Protein 9OU1 (pdb70)

Structure (mmCIF, N/CA/C/O backbone):
data_9OU1
#
_entry.id   9OU1
#
_cell.length_a   53.823
_cell.length_b   115.370
_cell.length_c   56.532
_cell.angle_alpha   90.000
_cell.angle_beta   104.247
_cell.angle_gamma   90.000
#
_symmetry.space_group_name_H-M   'P 1 21 1'
#
loop_
_entity.id
_entity.type
_entity.pdbx_description
1 polymer 'Aldose reductase, AKR4C13'
2 non-polymer 'NADP NICOTINAMIDE-ADENINE-DINUCLEOTIDE PHOSPHATE'
3 non-polymer 1,2-ETHANEDIOL
4 water water
#
loop_
_atom_site.group_PDB
_atom_site.id
_atom_site.type_symbol
_atom_site.label_atom_id
_atom_site.label_alt_id
_atom_site.label_comp_id
_atom_site.label_asym_id
_atom_site.label_entity_id
_atom_site.label_seq_id
_atom_site.pdbx_PDB_ins_code
_atom_site.Cartn_x
_atom_site.Cartn_y
_atom_site.Cartn_z
_atom_site.occupancy
_atom_site.B_iso_or_equiv
_atom_site.auth_seq_id
_atom_site.auth_comp_id
_atom_site.auth_asym_id
_atom_site.auth_atom_id
_atom_site.pdbx_PDB_model_num
ATOM 1 N N . GLY A 1 13 ? 40.246 28.509 48.125 1.000 28.884 13 GLY A N 1
ATOM 2 C CA . GLY A 1 13 ? 39.765 28.806 46.757 1.000 23.022 13 GLY A CA 1
ATOM 3 C C . GLY A 1 13 ? 38.575 27.944 46.317 1.000 19.668 13 GLY A C 1
ATOM 4 O O . GLY A 1 13 ? 37.973 28.238 45.279 1.000 18.366 13 GLY A O 1
ATOM 5 N N . HIS A 1 14 ? 38.304 26.849 47.043 1.000 19.683 14 HIS A N 1
ATOM 6 C CA . HIS A 1 14 ? 37.216 25.939 46.696 1.000 19.432 14 HIS A CA 1
ATOM 7 C C . HIS A 1 14 ? 36.690 25.267 47.949 1.000 19.517 14 HIS A C 1
ATOM 8 O O . HIS A 1 14 ? 37.386 25.196 48.975 1.000 22.250 14 HIS A O 1
ATOM 15 N N . PHE A 1 15 ? 35.501 24.676 47.829 1.000 17.277 15 PHE A N 1
ATOM 16 C CA . PHE A 1 15 ? 34.856 23.896 48.867 1.000 16.900 15 PHE A CA 1
ATOM 17 C C . PHE A 1 15 ? 34.702 22.461 48.381 1.000 16.846 15 PHE A C 1
ATOM 18 O O . PHE A 1 15 ? 34.675 22.239 47.184 1.000 19.859 15 PHE A O 1
ATOM 26 N N . VAL A 1 16 ? 34.573 21.501 49.293 1.000 16.063 16 VAL A N 1
ATOM 27 C CA . VAL A 1 16 ? 34.513 20.095 48.900 1.000 17.017 16 VAL A CA 1
ATOM 28 C C . VAL A 1 16 ? 33.111 19.563 49.137 1.000 15.963 16 VAL A C 1
ATOM 29 O O . VAL A 1 16 ? 32.555 19.680 50.214 1.000 18.403 16 VAL A O 1
ATOM 33 N N . LEU A 1 17 ? 32.509 19.018 48.077 1.000 15.242 17 LEU A N 1
ATOM 34 C CA . LEU A 1 17 ? 31.177 18.429 48.174 1.000 15.642 17 LEU A CA 1
ATOM 35 C C . LEU A 1 17 ? 31.263 17.002 48.722 1.000 17.326 17 LEU A C 1
ATOM 36 O O . LEU A 1 17 ? 32.332 16.392 48.706 1.000 20.258 17 LEU A O 1
ATOM 41 N N . LYS A 1 18 ? 30.143 16.440 49.164 1.000 16.906 18 LYS A N 1
ATOM 42 C CA . LYS A 1 18 ? 30.168 15.103 49.770 1.000 18.432 18 LYS A CA 1
ATOM 43 C C . LYS A 1 18 ? 30.667 14.061 48.763 1.000 20.660 18 LYS A C 1
ATOM 44 O O . LYS A 1 18 ? 31.210 13.017 49.154 1.000 22.960 18 LYS A O 1
ATOM 50 N N . SER A 1 19 ? 30.376 14.261 47.482 1.000 16.562 19 SER A N 1
ATOM 51 C CA . SER A 1 19 ? 30.856 13.391 46.397 1.000 17.483 19 SER A CA 1
ATOM 52 C C . SER A 1 19 ? 32.383 13.380 46.262 1.000 20.185 19 SER A C 1
ATOM 53 O O . SER A 1 19 ? 32.914 12.524 45.518 1.000 22.229 19 SER A O 1
ATOM 56 N N . GLY A 1 20 ? 33.078 14.336 46.896 1.000 18.364 20 GLY A N 1
ATOM 57 C CA . GLY A 1 20 ? 34.499 14.572 46.672 1.000 20.517 20 GLY A CA 1
ATOM 58 C C . GLY A 1 20 ? 34.816 15.586 45.572 1.000 17.969 20 GLY A C 1
ATOM 59 O O . GLY A 1 20 ? 35.959 16.019 45.418 1.000 19.049 20 GLY A O 1
ATOM 60 N N . HIS A 1 21 ? 33.826 15.946 44.755 1.000 15.766 21 HIS A N 1
ATOM 61 C CA . HIS A 1 21 ? 33.995 17.008 43.784 1.000 15.194 21 HIS A CA 1
ATOM 62 C C . HIS A 1 21 ? 34.173 18.347 44.490 1.000 14.723 21 HIS A C 1
ATOM 63 O O . HIS A 1 21 ? 33.623 18.534 45.555 1.000 17.537 21 HIS A O 1
ATOM 70 N N . THR A 1 22 ? 34.939 19.229 43.878 1.000 15.326 22 THR A N 1
ATOM 71 C CA . THR A 1 22 ? 35.156 20.549 44.431 1.000 15.942 22 THR A CA 1
ATOM 72 C C . THR A 1 22 ? 34.334 21.558 43.647 1.000 14.365 22 THR A C 1
ATOM 73 O O . THR A 1 22 ? 34.121 21.435 42.423 1.000 14.663 22 THR A O 1
ATOM 77 N N . ILE A 1 23 ? 33.923 22.589 44.389 1.000 12.631 23 ILE A N 1
ATOM 78 C CA . ILE A 1 23 ? 33.229 23.737 43.833 1.000 12.358 23 ILE A CA 1
ATOM 79 C C . ILE A 1 23 ? 34.079 24.987 44.072 1.000 11.773 23 ILE A C 1
ATOM 80 O O . ILE A 1 23 ? 34.401 25.315 45.225 1.000 11.016 23 ILE A O 1
ATOM 85 N N . PRO A 1 24 ? 34.433 25.769 43.020 1.000 10.862 24 PRO A N 1
ATOM 86 C CA . PRO A 1 24 ? 35.164 27.012 43.232 1.000 10.090 24 PRO A CA 1
ATOM 87 C C . PRO A 1 24 ? 34.385 27.980 44.114 1.000 12.129 24 PRO A C 1
ATOM 88 O O . PRO A 1 24 ? 33.170 28.151 43.953 1.000 11.637 24 PRO A O 1
ATOM 92 N N . ALA A 1 25 ? 35.105 28.627 45.051 1.000 10.914 25 ALA A N 1
ATOM 93 C CA . ALA A 1 25 ? 34.506 29.535 46.009 1.000 11.207 25 ALA A CA 1
ATOM 94 C C . ALA A 1 25 ? 33.779 30.722 45.389 1.000 10.306 25 ALA A C 1
ATOM 95 O O . ALA A 1 25 ? 32.795 31.171 45.956 1.000 10.011 25 ALA A O 1
ATOM 97 N N . VAL A 1 26 ? 34.271 31.240 44.275 1.000 9.474 26 VAL A N 1
ATOM 98 C CA . VAL A 1 26 ? 33.662 32.344 43.553 1.000 8.987 26 VAL A CA 1
ATOM 99 C C . VAL A 1 26 ? 33.286 31.876 42.158 1.000 10.423 26 VAL A C 1
ATOM 100 O O . VAL A 1 26 ? 34.077 31.278 41.429 1.000 11.298 26 VAL A O 1
ATOM 104 N N . GLY A 1 27 ? 32.018 32.150 41.785 1.000 9.414 27 GLY A N 1
ATOM 105 C CA . GLY A 1 27 ? 31.584 31.959 40.420 1.000 9.275 27 GLY A CA 1
ATOM 106 C C . GLY A 1 27 ? 30.895 33.218 39.891 1.000 8.914 27 GLY A C 1
ATOM 107 O O . GLY A 1 27 ? 30.587 34.157 40.629 1.000 9.007 27 GLY A O 1
ATOM 108 N N . LEU A 1 28 ? 30.684 33.239 38.564 1.000 8.685 28 LEU A N 1
ATOM 109 C CA . LEU A 1 28 ? 29.982 34.306 37.876 1.000 8.181 28 LEU A CA 1
ATOM 110 C C . LEU A 1 28 ? 28.487 33.992 37.790 1.000 8.381 28 LEU A C 1
ATOM 111 O O . LEU A 1 28 ? 28.102 33.008 37.167 1.000 8.900 28 LEU A O 1
ATOM 116 N N . GLY A 1 29 ? 27.663 34.876 38.329 1.000 7.733 29 GLY A N 1
ATOM 117 C CA . GLY A 1 29 ? 26.225 34.807 38.140 1.000 8.630 29 GLY A CA 1
ATOM 118 C C . GLY A 1 29 ? 25.847 35.421 36.802 1.000 8.150 29 GLY A C 1
ATOM 119 O O . GLY A 1 29 ? 26.540 36.305 36.293 1.000 8.944 29 GLY A O 1
ATOM 120 N N . THR A 1 30 ? 24.714 34.951 36.248 1.000 7.335 30 THR A N 1
ATOM 121 C CA . THR A 1 30 ? 24.324 35.341 34.919 1.000 7.403 30 THR A CA 1
ATOM 122 C C . THR A 1 30 ? 22.872 35.761 34.805 1.000 7.595 30 THR A C 1
ATOM 123 O O . THR A 1 30 ? 22.442 36.071 33.690 1.000 8.193 30 THR A O 1
ATOM 127 N N . TRP A 1 31 ? 22.105 35.853 35.896 1.000 8.372 31 TRP A N 1
ATOM 128 C CA . TRP A 1 31 ? 20.734 36.333 35.752 1.000 8.712 31 TRP A CA 1
ATOM 129 C C . TRP A 1 31 ? 20.765 37.806 35.343 1.000 9.602 31 TRP A C 1
ATOM 130 O O . TRP A 1 31 ? 21.488 38.617 35.915 1.000 8.363 31 TRP A O 1
ATOM 141 N N . ARG A 1 32 ? 20.006 38.176 34.313 1.000 7.867 32 ARG A N 1
ATOM 142 C CA . ARG A 1 32 ? 19.894 39.536 33.793 1.000 8.649 32 ARG A CA 1
ATOM 143 C C . ARG A 1 32 ? 21.170 40.012 33.128 1.000 9.270 32 ARG A C 1
ATOM 144 O O . ARG A 1 32 ? 21.358 41.227 33.000 1.000 10.989 32 ARG A O 1
ATOM 152 N N . ALA A 1 33 ? 22.049 39.108 32.682 1.000 8.645 33 ALA A N 1
ATOM 153 C CA . ALA A 1 33 ? 23.240 39.525 31.955 1.000 9.285 33 ALA A CA 1
ATOM 154 C C . ALA A 1 33 ? 22.925 39.860 30.496 1.000 10.030 33 ALA A C 1
ATOM 155 O O . ALA A 1 33 ? 23.716 40.540 29.838 1.000 11.230 33 ALA A O 1
ATOM 157 N N . GLY A 1 34 ? 21.758 39.459 30.011 1.000 9.960 34 GLY A N 1
ATOM 158 C CA . GLY A 1 34 ? 21.270 39.933 28.729 1.000 10.195 34 GLY A CA 1
ATOM 159 C C . GLY A 1 34 ? 22.240 39.702 27.584 1.000 10.440 34 GLY A C 1
ATOM 160 O O . GLY A 1 34 ? 22.867 38.667 27.500 1.000 10.953 34 GLY A O 1
ATOM 161 N N . SER A 1 35 ? 22.290 40.670 26.663 1.000 11.549 35 SER A N 1
ATOM 162 C CA . SER A 1 35 ? 23.159 40.542 25.514 1.000 12.844 35 SER A CA 1
ATOM 163 C C . SER A 1 35 ? 24.651 40.696 25.820 1.000 12.685 35 SER A C 1
ATOM 164 O O . SER A 1 35 ? 25.451 40.584 24.902 1.000 14.399 35 SER A O 1
ATOM 167 N N . ASP A 1 36 ? 25.025 40.932 27.083 1.000 11.807 36 ASP A N 1
ATOM 168 C CA . ASP A 1 36 ? 26.419 40.983 27.482 1.000 12.053 36 ASP A CA 1
ATOM 169 C C . ASP A 1 36 ? 26.844 39.657 28.106 1.000 12.299 36 ASP A C 1
ATOM 170 O O . ASP A 1 36 ? 27.969 39.568 28.566 1.000 12.658 36 ASP A O 1
ATOM 175 N N . THR A 1 37 ? 25.973 38.614 28.106 1.000 11.058 37 THR A N 1
ATOM 176 C CA . THR A 1 37 ? 26.259 37.347 28.800 1.000 10.277 37 THR A CA 1
ATOM 177 C C . THR A 1 37 ? 27.543 36.681 28.265 1.000 10.429 37 THR A C 1
ATOM 178 O O . THR A 1 37 ? 28.433 36.335 29.033 1.000 10.217 37 THR A O 1
ATOM 182 N N . ALA A 1 38 ? 27.622 36.498 26.939 1.000 10.790 38 ALA A N 1
ATOM 183 C CA . ALA A 1 38 ? 28.749 35.756 26.386 1.000 10.461 38 ALA A CA 1
ATOM 184 C C . ALA A 1 38 ? 30.083 36.437 26.661 1.000 11.015 38 ALA A C 1
ATOM 185 O O . ALA A 1 38 ? 31.030 35.774 27.091 1.000 11.858 38 ALA A O 1
ATOM 187 N N . HIS A 1 39 ? 30.110 37.757 26.501 1.000 12.510 39 HIS A N 1
ATOM 188 C CA . HIS A 1 39 ? 31.317 38.527 26.798 1.000 13.010 39 HIS A CA 1
ATOM 189 C C . HIS A 1 39 ? 31.711 38.410 28.255 1.000 11.760 39 HIS A C 1
ATOM 190 O O . HIS A 1 39 ? 32.903 38.303 28.572 1.000 12.904 39 HIS A O 1
ATOM 197 N N . SER A 1 40 ? 30.715 38.530 29.136 1.000 11.102 40 SER A N 1
ATOM 198 C CA . SER A 1 40 ? 30.971 38.467 30.575 1.000 10.803 40 SER A CA 1
ATOM 199 C C . SER A 1 40 ? 31.583 37.132 30.965 1.000 10.224 40 SER A C 1
ATOM 200 O O . SER A 1 40 ? 32.516 37.067 31.762 1.000 9.905 40 SER A O 1
ATOM 203 N N . VAL A 1 41 ? 30.995 36.033 30.461 1.000 10.220 41 VAL A N 1
ATOM 204 C CA . VAL A 1 41 ? 31.495 34.702 30.735 1.000 10.720 41 VAL A CA 1
ATOM 205 C C . VAL A 1 41 ? 32.937 34.562 30.255 1.000 11.642 41 VAL A C 1
ATOM 206 O O . VAL A 1 41 ? 33.799 34.072 30.981 1.000 12.505 41 VAL A O 1
ATOM 210 N N A ARG A 1 42 ? 33.194 34.971 29.008 0.500 13.008 42 ARG A N 1
ATOM 211 N N B ARG A 1 42 ? 33.189 34.980 29.006 0.500 13.352 42 ARG A N 1
ATOM 212 C CA A ARG A 1 42 ? 34.552 34.820 28.493 0.500 14.700 42 ARG A CA 1
ATOM 213 C CA B ARG A 1 42 ? 34.543 34.851 28.470 0.500 15.460 42 ARG A CA 1
ATOM 214 C C A ARG A 1 42 ? 35.554 35.660 29.302 0.500 14.632 42 ARG A C 1
ATOM 215 C C B ARG A 1 42 ? 35.547 35.659 29.303 0.500 15.040 42 ARG A C 1
ATOM 216 O O A ARG A 1 42 ? 36.643 35.179 29.663 0.500 15.568 42 ARG A O 1
ATOM 217 O O B ARG A 1 42 ? 36.628 35.162 29.665 0.500 16.097 42 ARG A O 1
ATOM 232 N N . THR A 1 43 ? 35.209 36.916 29.599 1.000 15.287 43 THR A N 1
ATOM 233 C CA . THR A 1 43 ? 36.083 37.782 30.401 1.000 16.543 43 THR A CA 1
ATOM 234 C C . THR A 1 43 ? 36.396 37.139 31.747 1.000 15.767 43 THR A C 1
ATOM 235 O O . THR A 1 43 ? 37.551 37.072 32.191 1.000 14.731 43 THR A O 1
ATOM 239 N N . ALA A 1 44 ? 35.345 36.653 32.416 1.000 12.032 44 ALA A N 1
ATOM 240 C CA . ALA A 1 44 ? 35.487 36.107 33.741 1.000 13.459 44 ALA A CA 1
ATOM 241 C C . ALA A 1 44 ? 36.508 34.972 33.711 1.000 12.271 44 ALA A C 1
ATOM 242 O O . ALA A 1 44 ? 37.439 34.919 34.503 1.000 12.387 44 ALA A O 1
ATOM 244 N N . ILE A 1 45 ? 36.303 34.006 32.803 1.000 12.903 45 ILE A N 1
ATOM 245 C CA . ILE A 1 45 ? 37.134 32.813 32.802 1.000 12.664 45 ILE A CA 1
ATOM 246 C C . ILE A 1 45 ? 38.529 33.138 32.218 1.000 15.381 45 ILE A C 1
ATOM 247 O O . ILE A 1 45 ? 39.541 32.799 32.836 1.000 16.466 45 ILE A O 1
ATOM 252 N N . ALA A 1 46 ? 38.571 33.766 31.038 1.000 15.609 46 ALA A N 1
ATOM 253 C CA . ALA A 1 46 ? 39.837 33.916 30.315 1.000 17.229 46 ALA A CA 1
ATOM 254 C C . ALA A 1 46 ? 40.723 35.003 30.921 1.000 19.818 46 ALA A C 1
ATOM 255 O O . ALA A 1 46 ? 41.934 34.818 31.002 1.000 24.078 46 ALA A O 1
ATOM 257 N N A GLU A 1 47 ? 40.147 36.114 31.388 0.500 17.957 47 GLU A N 1
ATOM 258 N N B GLU A 1 47 ? 40.130 36.094 31.430 0.500 18.162 47 GLU A N 1
ATOM 259 C CA A GLU A 1 47 ? 40.957 37.190 31.939 0.500 18.367 47 GLU A CA 1
ATOM 260 C CA B GLU A 1 47 ? 40.905 37.236 31.896 0.500 18.698 47 GLU A CA 1
ATOM 261 C C A GLU A 1 47 ? 41.033 37.119 33.470 0.500 18.193 47 GLU A C 1
ATOM 262 C C B GLU A 1 47 ? 40.930 37.407 33.422 0.500 18.500 47 GLU A C 1
ATOM 263 O O A GLU A 1 47 ? 42.119 37.172 34.062 0.500 16.365 47 GLU A O 1
ATOM 264 O O B GLU A 1 47 ? 41.887 37.976 33.954 0.500 18.491 47 GLU A O 1
ATOM 275 N N . ALA A 1 48 ? 39.883 36.963 34.141 1.000 15.930 48 ALA A N 1
ATOM 276 C CA . ALA A 1 48 ? 39.835 37.158 35.579 1.000 15.080 48 ALA A CA 1
ATOM 277 C C . ALA A 1 48 ? 40.078 35.884 36.378 1.000 14.749 48 ALA A C 1
ATOM 278 O O . ALA A 1 48 ? 40.083 35.933 37.594 1.000 16.795 48 ALA A O 1
ATOM 280 N N . GLY A 1 49 ? 40.227 34.726 35.709 1.000 13.696 49 GLY A N 1
ATOM 281 C CA . GLY A 1 49 ? 40.549 33.523 36.432 1.000 13.114 49 GLY A CA 1
ATOM 282 C C . GLY A 1 49 ? 39.355 32.807 37.075 1.000 12.869 49 GLY A C 1
ATOM 283 O O . GLY A 1 49 ? 39.537 31.886 37.864 1.000 13.626 49 GLY A O 1
ATOM 284 N N . TYR A 1 50 ? 38.126 33.187 36.702 1.000 12.456 50 TYR A N 1
ATOM 285 C CA . TYR A 1 50 ? 36.968 32.452 37.228 1.000 11.161 50 TYR A CA 1
ATOM 286 C C . TYR A 1 50 ? 36.931 31.029 36.667 1.000 10.887 50 TYR A C 1
ATOM 287 O O . TYR A 1 50 ? 37.287 30.829 35.497 1.000 11.652 50 TYR A O 1
ATOM 296 N N . ARG A 1 51 ? 36.509 30.071 37.493 1.000 9.623 51 ARG A N 1
ATOM 297 C CA . ARG A 1 51 ? 36.411 28.675 37.094 1.000 10.217 51 ARG A CA 1
ATOM 298 C C . ARG A 1 51 ? 35.038 28.116 37.420 1.000 9.978 51 ARG A C 1
ATOM 299 O O . ARG A 1 51 ? 34.849 26.902 37.469 1.000 10.321 51 ARG A O 1
ATOM 307 N N . HIS A 1 52 ? 34.056 29.028 37.610 1.000 9.447 52 HIS A N 1
ATOM 308 C CA . HIS A 1 52 ? 32.718 28.653 38.063 1.000 9.429 52 HIS A CA 1
ATOM 309 C C . HIS A 1 52 ? 31.734 29.629 37.420 1.000 8.380 52 HIS A C 1
ATOM 310 O O . HIS A 1 52 ? 31.950 30.844 37.499 1.000 9.365 52 HIS A O 1
ATOM 317 N N . VAL A 1 53 ? 30.720 29.098 36.734 1.000 8.156 53 VAL A N 1
ATOM 318 C CA . VAL A 1 53 ? 29.639 29.895 36.146 1.000 8.021 53 VAL A CA 1
ATOM 319 C C . VAL A 1 53 ? 28.332 29.328 36.640 1.000 8.243 53 VAL A C 1
ATOM 320 O O . VAL A 1 53 ? 28.085 28.127 36.548 1.000 8.723 53 VAL A O 1
ATOM 324 N N . ASP A 1 54 ? 27.427 30.230 37.052 1.000 8.254 54 ASP A N 1
ATOM 325 C CA . ASP A 1 54 ? 26.096 29.877 37.543 1.000 7.372 54 ASP A CA 1
ATOM 326 C C . ASP A 1 54 ? 25.056 30.415 36.584 1.000 7.677 54 ASP A C 1
ATOM 327 O O . ASP A 1 54 ? 25.023 31.606 36.288 1.000 7.867 54 ASP A O 1
ATOM 332 N N . THR A 1 55 ? 24.217 29.519 36.050 1.000 7.810 55 THR A N 1
ATOM 333 C CA . THR A 1 55 ? 23.160 29.946 35.132 1.000 7.805 55 THR A CA 1
ATOM 334 C C . THR A 1 55 ? 21.907 29.075 35.359 1.000 7.513 55 THR A C 1
ATOM 335 O O . THR A 1 55 ? 21.798 28.339 36.343 1.000 7.995 55 THR A O 1
ATOM 339 N N . ALA A 1 56 ? 20.942 29.192 34.439 1.000 7.620 56 ALA A N 1
ATOM 340 C CA . ALA A 1 56 ? 19.657 28.508 34.580 1.000 8.057 56 ALA A CA 1
ATOM 341 C C . ALA A 1 56 ? 18.874 28.663 33.288 1.000 8.972 56 ALA A C 1
ATOM 342 O O . ALA A 1 56 ? 18.896 29.707 32.690 1.000 8.794 56 ALA A O 1
ATOM 344 N N . ALA A 1 57 ? 18.057 27.651 32.943 1.000 9.023 57 ALA A N 1
ATOM 345 C CA . ALA A 1 57 ? 17.240 27.767 31.748 1.000 9.389 57 ALA A CA 1
ATOM 346 C C . ALA A 1 57 ? 16.337 29.003 31.821 1.000 9.450 57 ALA A C 1
ATOM 347 O O . ALA A 1 57 ? 16.193 29.709 30.831 1.000 10.033 57 ALA A O 1
ATOM 349 N N A GLN A 1 58 ? 15.737 29.230 32.998 0.500 9.388 58 GLN A N 1
ATOM 350 N N B GLN A 1 58 ? 15.748 29.266 32.979 0.500 9.717 58 GLN A N 1
ATOM 351 C CA A GLN A 1 58 ? 14.745 30.278 33.235 0.500 9.511 58 GLN A CA 1
ATOM 352 C CA B GLN A 1 58 ? 14.739 30.306 33.085 0.500 10.117 58 GLN A CA 1
ATOM 353 C C A GLN A 1 58 ? 15.363 31.652 33.022 0.500 9.264 58 GLN A C 1
ATOM 354 C C B GLN A 1 58 ? 15.366 31.690 33.083 0.500 9.628 58 GLN A C 1
ATOM 355 O O A GLN A 1 58 ? 14.625 32.567 32.690 0.500 9.548 58 GLN A O 1
ATOM 356 O O B GLN A 1 58 ? 14.645 32.670 33.009 0.500 9.895 58 GLN A O 1
ATOM 367 N N . TYR A 1 59 ? 16.697 31.808 33.158 1.000 9.727 59 TYR A N 1
ATOM 368 C CA . TYR A 1 59 ? 17.342 33.108 32.914 1.000 9.135 59 TYR A CA 1
ATOM 369 C C . TYR A 1 59 ? 17.267 33.513 31.453 1.000 8.988 59 TYR A C 1
ATOM 370 O O . TYR A 1 59 ? 17.438 34.695 31.136 1.000 8.969 59 TYR A O 1
ATOM 379 N N . GLY A 1 60 ? 17.091 32.571 30.516 1.000 10.079 60 GLY A N 1
ATOM 380 C CA . GLY A 1 60 ? 16.989 32.920 29.119 1.000 9.295 60 GLY A CA 1
ATOM 381 C C . GLY A 1 60 ? 18.347 33.162 28.447 1.000 9.598 60 GLY A C 1
ATOM 382 O O . GLY A 1 60 ? 18.378 33.598 27.284 1.000 12.337 60 GLY A O 1
ATOM 383 N N . VAL A 1 61 ? 19.482 32.929 29.128 1.000 9.349 61 VAL A N 1
ATOM 384 C CA . VAL A 1 61 ? 20.811 33.323 28.667 1.000 9.498 61 VAL A CA 1
ATOM 385 C C . VAL A 1 61 ? 21.696 32.109 28.371 1.000 8.699 61 VAL A C 1
ATOM 386 O O . VAL A 1 61 ? 22.884 32.281 28.079 1.000 9.676 61 VAL A O 1
ATOM 390 N N . GLU A 1 62 ? 21.155 30.887 28.458 1.000 8.529 62 GLU A N 1
ATOM 391 C CA . GLU A 1 62 ? 22.020 29.722 28.345 1.000 9.527 62 GLU A CA 1
ATOM 392 C C . GLU A 1 62 ? 22.709 29.627 26.988 1.000 8.978 62 GLU A C 1
ATOM 393 O O . GLU A 1 62 ? 23.880 29.220 26.938 1.000 9.293 62 GLU A O 1
ATOM 399 N N . LYS A 1 63 ? 22.060 30.014 25.889 1.000 10.062 63 LYS A N 1
ATOM 400 C CA . LYS A 1 63 ? 22.742 29.912 24.596 1.000 10.856 63 LYS A CA 1
ATOM 401 C C . LYS A 1 63 ? 23.958 30.839 24.603 1.000 11.125 63 LYS A C 1
ATOM 402 O O . LYS A 1 63 ? 25.026 30.515 24.090 1.000 12.432 63 LYS A O 1
ATOM 408 N N . GLU A 1 64 ? 23.800 32.028 25.189 1.000 10.593 64 GLU A N 1
ATOM 409 C CA . GLU A 1 64 ? 24.916 32.971 25.285 1.000 11.728 64 GLU A CA 1
ATOM 410 C C . GLU A 1 64 ? 26.020 32.480 26.206 1.000 10.089 64 GLU A C 1
ATOM 411 O O . GLU A 1 64 ? 27.189 32.651 25.948 1.000 11.128 64 GLU A O 1
ATOM 417 N N . VAL A 1 65 ? 25.666 31.905 27.342 1.000 9.782 65 VAL A N 1
ATOM 418 C CA . VAL A 1 65 ? 26.634 31.259 28.213 1.000 9.536 65 VAL A CA 1
ATOM 419 C C . VAL A 1 65 ? 27.424 30.223 27.427 1.000 9.616 65 VAL A C 1
ATOM 420 O O . VAL A 1 65 ? 28.638 30.139 27.581 1.000 10.660 65 VAL A O 1
ATOM 424 N N . GLY A 1 66 ? 26.736 29.426 26.630 1.000 9.667 66 GLY A N 1
ATOM 425 C CA . GLY A 1 66 ? 27.383 28.423 25.774 1.000 9.734 66 GLY A CA 1
ATOM 426 C C . GLY A 1 66 ? 28.447 29.041 24.850 1.000 10.608 66 GLY A C 1
ATOM 427 O O . GLY A 1 66 ? 29.549 28.483 24.728 1.000 12.344 66 GLY A O 1
ATOM 428 N N . ARG A 1 67 ? 28.108 30.171 24.226 1.000 11.539 67 ARG A N 1
ATOM 429 C CA . ARG A 1 67 ? 29.056 30.855 23.350 1.000 13.458 67 ARG A CA 1
ATOM 430 C C . ARG A 1 67 ? 30.265 31.334 24.132 1.000 14.133 67 ARG A C 1
ATOM 431 O O . ARG A 1 67 ? 31.406 31.222 23.697 1.000 14.305 67 ARG A O 1
ATOM 439 N N . GLY A 1 68 ? 30.024 31.848 25.334 1.000 12.736 68 GLY A N 1
ATOM 440 C CA . GLY A 1 68 ? 31.111 32.377 26.139 1.000 12.389 68 GLY A CA 1
ATOM 441 C C . GLY A 1 68 ? 32.049 31.288 26.620 1.000 12.682 68 GLY A C 1
ATOM 442 O O . GLY A 1 68 ? 33.267 31.459 26.634 1.000 14.200 68 GLY A O 1
ATOM 443 N N . LEU A 1 69 ? 31.472 30.155 27.094 1.000 10.741 69 LEU A N 1
ATOM 444 C CA . LEU A 1 69 ? 32.243 29.015 27.527 1.000 11.946 69 LEU A CA 1
ATOM 445 C C . LEU A 1 69 ? 33.080 28.465 26.368 1.000 12.903 69 LEU A C 1
ATOM 446 O O . LEU A 1 69 ? 34.212 28.054 26.584 1.000 13.619 69 LEU A O 1
ATOM 451 N N . LYS A 1 70 ? 32.480 28.385 25.188 1.000 14.194 70 LYS A N 1
ATOM 452 C CA . LYS A 1 70 ? 33.190 27.844 24.032 1.000 15.059 70 LYS A CA 1
ATOM 453 C C . LYS A 1 70 ? 34.398 28.733 23.722 1.000 16.329 70 LYS A C 1
ATOM 454 O O . LYS A 1 70 ? 35.504 28.233 23.593 1.000 17.207 70 LYS A O 1
ATOM 460 N N . ALA A 1 71 ? 34.198 30.062 23.705 1.000 16.868 71 ALA A N 1
ATOM 461 C CA . ALA A 1 71 ? 35.317 30.974 23.496 1.000 18.068 71 ALA A CA 1
ATOM 462 C C . ALA A 1 71 ? 36.384 30.819 24.574 1.000 19.115 71 ALA A C 1
ATOM 463 O O . ALA A 1 71 ? 37.600 30.798 24.302 1.000 20.904 71 ALA A O 1
ATOM 465 N N . ALA A 1 72 ? 35.951 30.679 25.832 1.000 16.772 72 ALA A N 1
ATOM 466 C CA . ALA A 1 72 ? 36.907 30.592 26.931 1.000 17.619 72 ALA A CA 1
ATOM 467 C C . ALA A 1 72 ? 37.753 29.326 26.861 1.000 19.592 72 ALA A C 1
ATOM 468 O O . ALA A 1 72 ? 38.888 29.330 27.351 1.000 20.762 72 ALA A O 1
ATOM 470 N N . MET A 1 73 ? 37.217 28.251 26.255 1.000 16.920 73 MET A N 1
ATOM 471 C CA . MET A 1 73 ? 37.912 26.974 26.224 1.000 18.594 73 MET A CA 1
ATOM 472 C C . MET A 1 73 ? 38.751 26.873 24.948 1.000 21.616 73 MET A C 1
ATOM 473 O O . MET A 1 73 ? 39.520 25.953 24.822 1.000 22.886 73 MET A O 1
ATOM 478 N N . GLU A 1 74 ? 38.677 27.841 24.055 1.000 24.317 74 GLU A N 1
ATOM 479 C CA . GLU A 1 74 ? 39.405 27.747 22.794 1.000 28.184 74 GLU A CA 1
ATOM 480 C C . GLU A 1 74 ? 40.905 27.879 23.022 1.000 29.622 74 GLU A C 1
ATOM 481 O O . GLU A 1 74 ? 41.679 27.364 22.227 1.000 30.158 74 GLU A O 1
ATOM 487 N N . GLY A 1 75 ? 41.296 28.577 24.092 1.000 34.999 75 GLY A N 1
ATOM 488 C CA . GLY A 1 75 ? 42.697 28.688 24.455 1.000 40.990 75 GLY A CA 1
ATOM 489 C C . GLY A 1 75 ? 43.119 27.634 25.474 1.000 43.241 75 GLY A C 1
ATOM 490 O O . GLY A 1 75 ? 43.869 27.945 26.390 1.000 55.478 75 GLY A O 1
ATOM 491 N N . GLY A 1 76 ? 42.626 26.401 25.341 1.000 39.530 76 GLY A N 1
ATOM 492 C CA . GLY A 1 76 ? 43.225 25.277 26.049 1.000 40.012 76 GLY A CA 1
ATOM 493 C C . GLY A 1 76 ? 42.651 24.974 27.442 1.000 36.302 76 GLY A C 1
ATOM 494 O O . GLY A 1 76 ? 42.746 23.805 27.843 1.000 36.401 76 GLY A O 1
ATOM 495 N N . ILE A 1 77 ? 42.098 25.978 28.180 1.000 28.240 77 ILE A N 1
ATOM 496 C CA . ILE A 1 77 ? 41.412 25.707 29.449 1.000 23.241 77 ILE A CA 1
ATOM 497 C C . ILE A 1 77 ? 40.545 24.463 29.273 1.000 19.707 77 ILE A C 1
ATOM 498 O O . ILE A 1 77 ? 39.709 24.396 28.353 1.000 21.710 77 ILE A O 1
ATOM 503 N N . ASN A 1 78 ? 40.754 23.469 30.128 1.000 17.057 78 ASN A N 1
ATOM 504 C CA . ASN A 1 78 ? 40.077 22.188 30.007 1.000 18.521 78 ASN A CA 1
ATOM 505 C C . ASN A 1 78 ? 38.689 22.286 30.622 1.000 15.359 78 ASN A C 1
ATOM 506 O O . ASN A 1 78 ? 38.493 22.941 31.636 1.000 15.472 78 ASN A O 1
ATOM 511 N N . ARG A 1 79 ? 37.772 21.470 30.118 1.000 14.497 79 ARG A N 1
ATOM 512 C CA . ARG A 1 79 ? 36.436 21.389 30.695 1.000 13.035 79 ARG A CA 1
ATOM 513 C C . ARG A 1 79 ? 36.445 20.989 32.162 1.000 12.730 79 ARG A C 1
ATOM 514 O O . ARG A 1 79 ? 35.644 21.484 32.961 1.000 12.978 79 ARG A O 1
ATOM 522 N N . LYS A 1 80 ? 37.312 20.049 32.548 1.000 13.069 80 LYS A N 1
ATOM 523 C CA . LYS A 1 80 ? 37.378 19.580 33.910 1.000 14.318 80 LYS A CA 1
ATOM 524 C C . LYS A 1 80 ? 37.764 20.683 34.895 1.000 13.315 80 LYS A C 1
ATOM 525 O O . LYS A 1 80 ? 37.446 20.504 36.068 1.000 17.193 80 LYS A O 1
ATOM 531 N N . ASP A 1 81 ? 38.386 21.739 34.422 1.000 14.656 81 ASP A N 1
ATOM 532 C CA . ASP A 1 81 ? 38.812 22.831 35.294 1.000 15.379 81 ASP A CA 1
ATOM 533 C C . ASP A 1 81 ? 37.690 23.860 35.479 1.000 14.984 81 ASP A C 1
ATOM 534 O O . ASP A 1 81 ? 37.851 24.762 36.299 1.000 14.362 81 ASP A O 1
ATOM 539 N N . LEU A 1 82 ? 36.564 23.690 34.787 1.000 12.761 82 LEU A N 1
ATOM 540 C CA . LEU A 1 82 ? 35.434 24.600 34.942 1.000 11.607 82 LEU A CA 1
ATOM 541 C C . LEU A 1 82 ? 34.295 23.897 35.667 1.000 11.227 82 LEU A C 1
ATOM 542 O O . LEU A 1 82 ? 34.104 22.692 35.569 1.000 11.229 82 LEU A O 1
ATOM 547 N N . PHE A 1 83 ? 33.508 24.694 36.412 1.000 10.483 83 PHE A N 1
ATOM 548 C CA . PHE A 1 83 ? 32.382 24.239 37.172 1.000 9.643 83 PHE A CA 1
ATOM 549 C C . PHE A 1 83 ? 31.158 24.990 36.679 1.000 9.638 83 PHE A C 1
ATOM 550 O O . PHE A 1 83 ? 31.086 26.220 36.840 1.000 9.692 83 PHE A O 1
ATOM 558 N N . VAL A 1 84 ? 30.257 24.271 35.991 1.000 9.158 84 VAL A N 1
ATOM 559 C CA . VAL A 1 84 ? 29.083 24.887 35.379 1.000 9.048 84 VAL A CA 1
ATOM 560 C C . VAL A 1 84 ? 27.827 24.345 36.027 1.000 8.705 84 VAL A C 1
ATOM 561 O O . VAL A 1 84 ? 27.619 23.128 36.080 1.000 9.456 84 VAL A O 1
ATOM 565 N N . THR A 1 85 ? 26.982 25.260 36.520 1.000 8.599 85 THR A N 1
ATOM 566 C CA . THR A 1 85 ? 25.705 24.965 37.149 1.000 8.290 85 THR A CA 1
ATOM 567 C C . THR A 1 85 ? 24.561 25.457 36.288 1.000 8.904 85 THR A C 1
ATOM 568 O O . THR A 1 85 ? 24.577 26.596 35.826 1.000 8.725 85 THR A O 1
ATOM 572 N N . SER A 1 86 ? 23.536 24.582 36.157 1.000 8.569 86 SER A N 1
ATOM 573 C CA . SER A 1 86 ? 22.236 25.034 35.671 1.000 8.210 86 SER A CA 1
ATOM 574 C C . SER A 1 86 ? 21.145 24.579 36.632 1.000 8.212 86 SER A C 1
ATOM 575 O O . SER A 1 86 ? 21.421 23.964 37.670 1.000 7.813 86 SER A O 1
ATOM 578 N N . LYS A 1 87 ? 19.910 24.935 36.300 1.000 8.024 87 LYS A N 1
ATOM 579 C CA . LYS A 1 87 ? 18.763 24.711 37.173 1.000 8.442 87 LYS A CA 1
ATOM 580 C C . LYS A 1 87 ? 17.559 24.271 36.340 1.000 8.498 87 LYS A C 1
ATOM 581 O O . LYS A 1 87 ? 17.337 24.787 35.240 1.000 8.670 87 LYS A O 1
ATOM 587 N N . LEU A 1 88 ? 16.782 23.370 36.957 1.000 9.139 88 LEU A N 1
ATOM 588 C CA . LEU A 1 88 ? 15.525 22.831 36.439 1.000 8.608 88 LEU A CA 1
ATOM 589 C C . LEU A 1 88 ? 14.391 23.724 36.889 1.000 8.552 88 LEU A C 1
ATOM 590 O O . LEU A 1 88 ? 14.114 23.838 38.074 1.000 8.381 88 LEU A O 1
ATOM 595 N N . TRP A 1 89 ? 13.742 24.335 35.907 1.000 8.858 89 TRP A N 1
ATOM 596 C CA . TRP A 1 89 ? 12.648 25.262 36.184 1.000 8.798 89 TRP A CA 1
ATOM 597 C C . TRP A 1 89 ? 11.353 24.575 36.648 1.000 9.287 89 TRP A C 1
ATOM 598 O O . TRP A 1 89 ? 11.081 23.408 36.332 1.000 10.209 89 TRP A O 1
ATOM 609 N N . CYS A 1 90 ? 10.576 25.350 37.392 1.000 10.271 90 CYS A N 1
ATOM 610 C CA . CYS A 1 90 ? 9.306 24.929 37.957 1.000 11.058 90 CYS A CA 1
ATOM 611 C C . CYS A 1 90 ? 8.361 24.209 36.997 1.000 12.068 90 CYS A C 1
ATOM 612 O O . CYS A 1 90 ? 7.679 23.284 37.438 1.000 12.751 90 CYS A O 1
ATOM 615 N N . THR A 1 91 ? 8.290 24.627 35.744 1.000 11.729 91 THR A N 1
ATOM 616 C CA . THR A 1 91 ? 7.368 23.996 34.809 1.000 12.058 91 THR A CA 1
ATOM 617 C C . THR A 1 91 ? 7.801 22.582 34.464 1.000 12.431 91 THR A C 1
ATOM 618 O O . THR A 1 91 ? 7.016 21.793 33.899 1.000 14.601 91 THR A O 1
ATOM 622 N N . GLU A 1 92 ? 9.083 22.264 34.699 1.000 11.266 92 GLU A N 1
ATOM 623 C CA . GLU A 1 92 ? 9.690 21.012 34.288 1.000 11.959 92 GLU A CA 1
ATOM 624 C C . GLU A 1 92 ? 9.823 20.060 35.491 1.000 12.382 92 GLU A C 1
ATOM 625 O O . GLU A 1 92 ? 10.506 19.031 35.400 1.000 12.406 92 GLU A O 1
ATOM 631 N N . LEU A 1 93 ? 9.236 20.398 36.654 1.000 12.055 93 LEU A N 1
ATOM 632 C CA . LEU A 1 93 ? 9.389 19.594 37.856 1.000 13.142 93 LEU A CA 1
ATOM 633 C C . LEU A 1 93 ? 8.368 18.465 37.878 1.000 13.656 93 LEU A C 1
ATOM 634 O O . LEU A 1 93 ? 7.443 18.449 38.692 1.000 16.488 93 LEU A O 1
ATOM 639 N N . ALA A 1 94 ? 8.525 17.560 36.913 1.000 13.502 94 ALA A N 1
ATOM 640 C CA . ALA A 1 94 ? 7.751 16.326 36.874 1.000 15.791 94 ALA A CA 1
ATOM 641 C C . ALA A 1 94 ? 8.738 15.285 36.377 1.000 15.532 94 ALA A C 1
ATOM 642 O O . ALA A 1 94 ? 9.585 15.599 35.553 1.000 14.299 94 ALA A O 1
ATOM 644 N N . PRO A 1 95 ? 8.679 14.023 36.828 1.000 15.199 95 PRO A N 1
ATOM 645 C CA . PRO A 1 95 ? 9.694 13.070 36.391 1.000 15.590 95 PRO A CA 1
ATOM 646 C C . PRO A 1 95 ? 9.972 13.003 34.897 1.000 15.005 95 PRO A C 1
ATOM 647 O O . PRO A 1 95 ? 11.136 12.978 34.491 1.000 15.196 95 PRO A O 1
ATOM 651 N N . ASP A 1 96 ? 8.928 12.957 34.060 1.000 15.768 96 ASP A N 1
ATOM 652 C CA . ASP A 1 96 ? 9.134 12.834 32.632 1.000 15.598 96 ASP A CA 1
ATOM 653 C C . ASP A 1 96 ? 9.582 14.115 31.920 1.000 14.590 96 ASP A C 1
ATOM 654 O O . ASP A 1 96 ? 9.788 14.092 30.708 1.000 17.302 96 ASP A O 1
ATOM 659 N N A ARG A 1 97 ? 9.725 15.225 32.646 0.500 13.785 97 ARG A N 1
ATOM 660 N N B ARG A 1 97 ? 9.695 15.214 32.673 0.500 14.407 97 ARG A N 1
ATOM 661 C CA A ARG A 1 97 ? 10.155 16.479 32.040 0.500 12.997 97 ARG A CA 1
ATOM 662 C CA B ARG A 1 97 ? 10.086 16.516 32.145 0.500 13.816 97 ARG A CA 1
ATOM 663 C C A ARG A 1 97 ? 11.606 16.801 32.399 0.500 12.019 97 ARG A C 1
ATOM 664 C C B ARG A 1 97 ? 11.575 16.788 32.400 0.500 12.548 97 ARG A C 1
ATOM 665 O O A ARG A 1 97 ? 12.218 17.702 31.808 0.500 12.188 97 ARG A O 1
ATOM 666 O O B ARG A 1 97 ? 12.180 17.643 31.737 0.500 13.100 97 ARG A O 1
ATOM 681 N N . VAL A 1 98 ? 12.191 16.028 33.312 1.000 11.528 98 VAL A N 1
ATOM 682 C CA . VAL A 1 98 ? 13.569 16.301 33.745 1.000 11.118 98 VAL A CA 1
ATOM 683 C C . VAL A 1 98 ? 14.537 16.165 32.569 1.000 11.990 98 VAL A C 1
ATOM 684 O O . VAL A 1 98 ? 15.357 17.070 32.300 1.000 11.782 98 VAL A O 1
ATOM 688 N N . ARG A 1 99 ? 14.474 15.042 31.840 1.000 12.211 99 ARG A N 1
ATOM 689 C CA . ARG A 1 99 ? 15.498 14.802 30.821 1.000 12.319 99 ARG A CA 1
ATOM 690 C C . ARG A 1 99 ? 15.365 15.743 29.631 1.000 12.081 99 ARG A C 1
ATOM 691 O O . ARG A 1 99 ? 16.366 16.270 29.145 1.000 12.398 99 ARG A O 1
ATOM 699 N N . PRO A 1 100 ? 14.170 16.007 29.074 1.000 12.578 100 PRO A N 1
ATOM 700 C CA . PRO A 1 100 ? 14.075 16.982 28.003 1.000 12.529 100 PRO A CA 1
ATOM 701 C C . PRO A 1 100 ? 14.615 18.366 28.390 1.000 12.059 100 PRO A C 1
ATOM 702 O O . PRO A 1 100 ? 15.211 19.031 27.548 1.000 11.827 100 PRO A O 1
ATOM 706 N N . ALA A 1 101 ? 14.391 18.753 29.659 1.000 12.091 101 ALA A N 1
ATOM 707 C CA . ALA A 1 101 ? 14.881 20.036 30.128 1.000 11.603 101 ALA A CA 1
ATOM 708 C C . ALA A 1 101 ? 16.408 20.048 30.164 1.000 10.636 101 ALA A C 1
ATOM 709 O O . ALA A 1 101 ? 17.048 20.993 29.702 1.000 11.053 101 ALA A O 1
ATOM 711 N N . LEU A 1 102 ? 17.020 18.987 30.705 1.000 10.406 102 LEU A N 1
ATOM 712 C CA . LEU A 1 102 ? 18.466 18.875 30.732 1.000 10.986 102 LEU A CA 1
ATOM 713 C C . LEU A 1 102 ? 19.059 18.852 29.336 1.000 11.872 102 LEU A C 1
ATOM 714 O O . LEU A 1 102 ? 20.073 19.526 29.069 1.000 10.513 102 LEU A O 1
ATOM 719 N N . GLU A 1 103 ? 18.419 18.106 28.418 1.000 11.101 103 GLU A N 1
ATOM 720 C CA . GLU A 1 103 ? 18.905 18.044 27.044 1.000 12.284 103 GLU A CA 1
ATOM 721 C C . GLU A 1 103 ? 18.998 19.438 26.414 1.000 10.508 103 GLU A C 1
ATOM 722 O O . GLU A 1 103 ? 19.980 19.767 25.764 1.000 12.047 103 GLU A O 1
ATOM 728 N N . LYS A 1 104 ? 17.949 20.227 26.597 1.000 10.527 104 LYS A N 1
ATOM 729 C CA . LYS A 1 104 ? 17.907 21.563 26.030 1.000 12.020 104 LYS A CA 1
ATOM 730 C C . LYS A 1 104 ? 18.979 22.452 26.679 1.000 10.266 104 LYS A C 1
ATOM 731 O O . LYS A 1 104 ? 19.698 23.193 26.002 1.000 11.161 104 LYS A O 1
ATOM 737 N N . THR A 1 105 ? 19.113 22.371 28.001 1.000 9.611 105 THR A N 1
ATOM 738 C CA . THR A 1 105 ? 20.157 23.099 28.713 1.000 10.835 105 THR A CA 1
ATOM 739 C C . THR A 1 105 ? 21.541 22.736 28.179 1.000 11.441 105 THR A C 1
ATOM 740 O O . THR A 1 105 ? 22.348 23.614 27.896 1.000 11.200 105 THR A O 1
ATOM 744 N N . LEU A 1 106 ? 21.825 21.438 28.023 1.000 10.851 106 LEU A N 1
ATOM 745 C CA . LEU A 1 106 ? 23.124 21.012 27.539 1.000 10.328 106 LEU A CA 1
ATOM 746 C C . LEU A 1 106 ? 23.365 21.482 26.101 1.000 10.469 106 LEU A C 1
ATOM 747 O O . LEU A 1 106 ? 24.476 21.919 25.735 1.000 11.090 106 LEU A O 1
ATOM 752 N N . LYS A 1 107 ? 22.325 21.423 25.278 1.000 10.753 107 LYS A N 1
ATOM 753 C CA . LYS A 1 107 ? 22.447 21.886 23.905 1.000 12.109 107 LYS A CA 1
ATOM 754 C C . LYS A 1 107 ? 22.742 23.393 23.849 1.000 11.180 107 LYS A C 1
ATOM 755 O O . LYS A 1 107 ? 23.667 23.824 23.123 1.000 12.225 107 LYS A O 1
ATOM 761 N N . ASP A 1 108 ? 22.018 24.179 24.649 1.000 10.705 108 ASP A N 1
ATOM 762 C CA . ASP A 1 108 ? 22.224 25.616 24.700 1.000 11.115 108 ASP A CA 1
ATOM 763 C C . ASP A 1 108 ? 23.626 25.981 25.207 1.000 10.584 108 ASP A C 1
ATOM 764 O O . ASP A 1 108 ? 24.296 26.866 24.659 1.000 11.410 108 ASP A O 1
ATOM 769 N N . LEU A 1 109 ? 24.100 25.297 26.259 1.000 9.692 109 LEU A N 1
ATOM 770 C CA . LEU A 1 109 ? 25.422 25.516 26.805 1.000 10.309 109 LEU A CA 1
ATOM 771 C C . LEU A 1 109 ? 26.560 24.924 25.980 1.000 9.993 109 LEU A C 1
ATOM 772 O O . LEU A 1 109 ? 27.717 25.207 26.261 1.000 10.435 109 LEU A O 1
ATOM 777 N N . GLN A 1 110 ? 26.231 24.131 24.953 1.000 10.510 110 GLN A N 1
ATOM 778 C CA . GLN A 1 110 ? 27.207 23.427 24.127 1.000 10.990 110 GLN A CA 1
ATOM 779 C C . GLN A 1 110 ? 28.097 22.535 24.987 1.000 11.518 110 GLN A C 1
ATOM 780 O O . GLN A 1 110 ? 29.292 22.384 24.716 1.000 13.268 110 GLN A O 1
ATOM 786 N N . LEU A 1 111 ? 27.498 21.911 26.007 1.000 9.952 111 LEU A N 1
ATOM 787 C CA . LEU A 1 111 ? 28.184 21.047 26.936 1.000 10.660 111 LEU A CA 1
ATOM 788 C C . LEU A 1 111 ? 27.646 19.630 26.846 1.000 10.769 111 LEU A C 1
ATOM 789 O O . LEU A 1 111 ? 26.533 19.385 26.367 1.000 11.846 111 LEU A O 1
ATOM 794 N N . ASP A 1 112 ? 28.450 18.683 27.333 1.000 11.241 112 ASP A N 1
ATOM 795 C CA . ASP A 1 112 ? 28.019 17.290 27.416 1.000 12.380 112 ASP A CA 1
ATOM 796 C C . ASP A 1 112 ? 27.627 16.814 28.814 1.000 11.357 112 ASP A C 1
ATOM 797 O O . ASP A 1 112 ? 26.963 15.781 28.975 1.000 12.197 112 ASP A O 1
ATOM 802 N N . TYR A 1 113 ? 28.069 17.552 29.841 1.000 10.178 113 TYR A N 1
ATOM 803 C CA . TYR A 1 113 ? 27.689 17.297 31.217 1.000 9.816 113 TYR A CA 1
ATOM 804 C C . TYR A 1 113 ? 27.631 18.651 31.943 1.000 9.547 113 TYR A C 1
ATOM 805 O O . TYR A 1 113 ? 28.349 19.566 31.563 1.000 10.139 113 TYR A O 1
ATOM 814 N N . LEU A 1 114 ? 26.895 18.642 33.051 1.000 10.734 114 LEU A N 1
ATOM 815 C CA . LEU A 1 114 ? 26.905 19.745 34.022 1.000 9.376 114 LEU A CA 1
ATOM 816 C C . LEU A 1 114 ? 27.697 19.318 35.253 1.000 10.281 114 LEU A C 1
ATOM 817 O O . LEU A 1 114 ? 27.655 18.147 35.676 1.000 10.511 114 LEU A O 1
ATOM 822 N N . ASP A 1 115 ? 28.363 20.275 35.906 1.000 8.694 115 ASP A N 1
ATOM 823 C CA . ASP A 1 115 ? 28.911 19.985 37.228 1.000 9.417 115 ASP A CA 1
ATOM 824 C C . ASP A 1 115 ? 27.817 19.902 38.292 1.000 9.487 115 ASP A C 1
ATOM 825 O O . ASP A 1 115 ? 27.949 19.162 39.269 1.000 10.749 115 ASP A O 1
ATOM 830 N N . LEU A 1 116 ? 26.776 20.735 38.141 1.000 8.772 116 LEU A N 1
ATOM 831 C CA . LEU A 1 116 ? 25.745 20.853 39.143 1.000 9.238 116 LEU A CA 1
ATOM 832 C C . LEU A 1 116 ? 24.419 21.155 38.469 1.000 8.910 116 LEU A C 1
ATOM 833 O O . LEU A 1 116 ? 24.354 22.059 37.649 1.000 9.067 116 LEU A O 1
ATOM 838 N N . TYR A 1 117 ? 23.359 20.436 38.867 1.000 8.404 117 TYR A N 1
ATOM 839 C CA . TYR A 1 117 ? 22.015 20.666 38.350 1.000 8.676 117 TYR A CA 1
ATOM 840 C C . TYR A 1 117 ? 21.105 20.785 39.565 1.000 9.128 117 TYR A C 1
ATOM 841 O O . TYR A 1 117 ? 20.997 19.847 40.375 1.000 9.824 117 TYR A O 1
ATOM 850 N N . LEU A 1 118 ? 20.413 21.932 39.674 1.000 9.848 118 LEU A N 1
ATOM 851 C CA . LEU A 1 118 ? 19.687 22.327 40.876 1.000 8.706 118 LEU A CA 1
ATOM 852 C C . LEU A 1 118 ? 18.193 22.469 40.588 1.000 9.415 118 LEU A C 1
ATOM 853 O O . LEU A 1 118 ? 17.793 23.016 39.556 1.000 10.234 118 LEU A O 1
ATOM 858 N N . ILE A 1 119 ? 17.366 21.966 41.509 1.000 10.015 119 ILE A N 1
ATOM 859 C CA . ILE A 1 119 ? 15.950 22.328 41.508 1.000 9.409 119 ILE A CA 1
ATOM 860 C C . ILE A 1 119 ? 15.850 23.834 41.721 1.000 8.845 119 ILE A C 1
ATOM 861 O O . ILE A 1 119 ? 16.355 24.337 42.732 1.000 8.525 119 ILE A O 1
ATOM 866 N N . HIS A 1 120 ? 15.265 24.587 40.776 1.000 8.692 120 HIS A N 1
ATOM 867 C CA . HIS A 1 120 ? 15.363 26.042 40.890 1.000 9.061 120 HIS A CA 1
ATOM 868 C C . HIS A 1 120 ? 14.524 26.577 42.064 1.000 9.491 120 HIS A C 1
ATOM 869 O O . HIS A 1 120 ? 14.962 27.450 42.810 1.000 9.235 120 HIS A O 1
ATOM 876 N N . TRP A 1 121 ? 13.314 26.018 42.219 1.000 10.681 121 TRP A N 1
ATOM 877 C CA . TRP A 1 121 ? 12.415 26.264 43.334 1.000 10.169 121 TRP A CA 1
ATOM 878 C C . TRP A 1 121 ? 11.629 24.982 43.588 1.000 11.048 121 TRP A C 1
ATOM 879 O O . TRP A 1 121 ? 11.270 24.288 42.636 1.000 11.654 121 TRP A O 1
ATOM 890 N N . PRO A 1 122 ? 11.285 24.647 44.844 1.000 11.311 122 PRO A N 1
ATOM 891 C CA . PRO A 1 122 ? 10.527 23.427 45.132 1.000 11.753 122 PRO A CA 1
ATOM 892 C C . PRO A 1 122 ? 9.025 23.603 44.911 1.000 13.108 122 PRO A C 1
ATOM 893 O O . PRO A 1 122 ? 8.202 23.300 45.806 1.000 13.762 122 PRO A O 1
ATOM 897 N N . PHE A 1 123 ? 8.681 24.078 43.714 1.000 11.842 123 PHE A N 1
ATOM 898 C CA . PHE A 1 123 ? 7.285 24.312 43.385 1.000 13.124 123 PHE A CA 1
ATOM 899 C C . PHE A 1 123 ? 7.098 23.989 41.922 1.000 13.237 123 PHE A C 1
ATOM 900 O O . PHE A 1 123 ? 7.896 24.405 41.095 1.000 14.422 123 PHE A O 1
ATOM 908 N N . ARG A 1 124 ? 6.006 23.264 41.592 1.000 12.345 124 ARG A N 1
ATOM 909 C CA . ARG A 1 124 ? 5.695 22.962 40.204 1.000 12.275 124 ARG A CA 1
ATOM 910 C C . ARG A 1 124 ? 4.638 23.922 39.666 1.000 13.008 124 ARG A C 1
ATOM 911 O O . ARG A 1 124 ? 3.642 24.154 40.354 1.000 13.733 124 ARG A O 1
ATOM 919 N N . LEU A 1 125 ? 4.914 24.517 38.489 1.000 12.168 125 LEU A N 1
ATOM 920 C CA . LEU A 1 125 ? 4.030 25.449 37.829 1.000 11.861 125 LEU A CA 1
ATOM 921 C C . LEU A 1 125 ? 3.473 24.767 36.581 1.000 14.034 125 LEU A C 1
ATOM 922 O O . LEU A 1 125 ? 4.169 24.073 35.827 1.000 14.400 125 LEU A O 1
ATOM 927 N N . LYS A 1 126 ? 2.217 25.080 36.290 1.000 14.646 126 LYS A N 1
ATOM 928 C CA . LYS A 1 126 ? 1.608 24.667 35.049 1.000 16.031 126 LYS A CA 1
ATOM 929 C C . LYS A 1 126 ? 2.246 25.422 33.907 1.000 17.354 126 LYS A C 1
ATOM 930 O O . LYS A 1 126 ? 2.646 26.573 34.058 1.000 16.145 126 LYS A O 1
ATOM 936 N N . ASP A 1 127 ? 2.275 24.795 32.750 1.000 17.419 127 ASP A N 1
ATOM 937 C CA . ASP A 1 127 ? 2.613 25.471 31.518 1.000 20.541 127 ASP A CA 1
ATOM 938 C C . ASP A 1 127 ? 1.747 26.727 31.341 1.000 19.352 127 ASP A C 1
ATOM 939 O O . ASP A 1 127 ? 0.553 26.687 31.614 1.000 21.282 127 ASP A O 1
ATOM 944 N N . GLY A 1 128 ? 2.407 27.812 30.920 1.000 21.174 128 GLY A N 1
ATOM 945 C CA . GLY A 1 128 ? 1.780 29.094 30.667 1.000 22.360 128 GLY A CA 1
ATOM 946 C C . GLY A 1 128 ? 1.297 29.771 31.950 1.000 22.609 128 GLY A C 1
ATOM 947 O O . GLY A 1 128 ? 0.438 30.648 31.900 1.000 22.312 128 GLY A O 1
ATOM 948 N N . ALA A 1 129 ? 1.906 29.434 33.098 1.000 19.112 129 ALA A N 1
ATOM 949 C CA . ALA A 1 129 ? 1.532 30.067 34.349 1.000 20.871 129 ALA A CA 1
ATOM 950 C C . ALA A 1 129 ? 1.745 31.577 34.282 1.000 22.006 129 ALA A C 1
ATOM 951 O O . ALA A 1 129 ? 2.708 32.056 33.685 1.000 23.579 129 ALA A O 1
ATOM 953 N N . HIS A 1 130 ? 0.836 32.286 34.929 1.000 19.944 130 HIS A N 1
ATOM 954 C CA . HIS A 1 130 ? 0.913 33.732 35.043 1.000 19.905 130 HIS A CA 1
ATOM 955 C C . HIS A 1 130 ? 1.669 34.157 36.300 1.000 18.581 130 HIS A C 1
ATOM 956 O O . HIS A 1 130 ? 1.937 33.352 37.202 1.000 15.794 130 HIS A O 1
ATOM 963 N N . MET A 1 131 ? 2.014 35.459 36.354 1.000 16.720 131 MET A N 1
ATOM 964 C CA . MET A 1 131 ? 2.609 36.062 37.528 1.000 16.371 131 MET A CA 1
ATOM 965 C C . MET A 1 131 ? 1.835 37.285 37.990 1.000 17.639 131 MET A C 1
ATOM 966 O O . MET A 1 131 ? 1.715 38.245 37.252 1.000 19.377 131 MET A O 1
ATOM 971 N N . PRO A 1 132 ? 1.170 37.287 39.149 1.000 18.661 132 PRO A N 1
ATOM 972 C CA . PRO A 1 132 ? 1.062 36.140 40.036 1.000 16.687 132 PRO A CA 1
ATOM 973 C C . PRO A 1 132 ? 0.235 35.017 39.437 1.000 16.567 132 PRO A C 1
ATOM 974 O O . PRO A 1 132 ? -0.537 35.184 38.487 1.000 17.160 132 PRO A O 1
ATOM 978 N N . PRO A 1 133 ? 0.389 33.790 39.959 1.000 15.597 133 PRO A N 1
ATOM 979 C CA . PRO A 1 133 ? -0.296 32.649 39.386 1.000 15.376 133 PRO A CA 1
ATOM 980 C C . PRO A 1 133 ? -1.805 32.732 39.554 1.000 16.578 133 PRO A C 1
ATOM 981 O O . PRO A 1 133 ? -2.277 33.086 40.617 1.000 17.859 133 PRO A O 1
ATOM 985 N N . GLU A 1 134 ? -2.520 32.291 38.528 1.000 19.200 134 GLU A N 1
ATOM 986 C CA . GLU A 1 134 ? -3.969 32.203 38.610 1.000 20.799 134 GLU A CA 1
ATOM 987 C C . GLU A 1 134 ? -4.347 30.943 39.371 1.000 25.098 134 GLU A C 1
ATOM 988 O O . GLU A 1 134 ? -3.506 30.081 39.651 1.000 20.767 134 GLU A O 1
ATOM 994 N N . ALA A 1 135 ? -5.650 30.802 39.658 1.000 21.065 135 ALA A N 1
ATOM 995 C CA . ALA A 1 135 ? -6.139 29.577 40.272 1.000 24.977 135 ALA A CA 1
ATOM 996 C C . ALA A 1 135 ? -5.714 28.374 39.433 1.000 22.105 135 ALA A C 1
ATOM 997 O O . ALA A 1 135 ? -5.839 28.377 38.219 1.000 25.492 135 ALA A O 1
ATOM 999 N N . GLY A 1 136 ? -5.219 27.346 40.125 1.000 22.510 136 GLY A N 1
ATOM 1000 C CA . GLY A 1 136 ? -4.898 26.074 39.520 1.000 20.950 136 GLY A CA 1
ATOM 1001 C C . GLY A 1 136 ? -3.480 26.003 38.949 1.000 20.823 136 GLY A C 1
ATOM 1002 O O . GLY A 1 136 ? -3.096 24.980 38.394 1.000 22.327 136 GLY A O 1
ATOM 1003 N N . GLU A 1 137 ? -2.712 27.101 39.006 1.000 18.293 137 GLU A N 1
ATOM 1004 C CA . GLU A 1 137 ? -1.481 27.132 38.220 1.000 18.476 137 GLU A CA 1
ATOM 1005 C C . GLU A 1 137 ? -0.258 26.645 39.013 1.000 17.380 137 GLU A C 1
ATOM 1006 O O . GLU A 1 137 ? 0.759 26.322 38.389 1.000 19.038 137 GLU A O 1
ATOM 1012 N N . VAL A 1 138 ? -0.368 26.588 40.340 1.000 17.847 138 VAL A N 1
ATOM 1013 C CA . VAL A 1 138 ? 0.633 25.935 41.173 1.000 17.306 138 VAL A CA 1
ATOM 1014 C C . VAL A 1 138 ? 0.164 24.497 41.401 1.000 19.330 138 VAL A C 1
ATOM 1015 O O . VAL A 1 138 ? -0.878 24.305 42.044 1.000 19.080 138 VAL A O 1
ATOM 1019 N N . LEU A 1 139 ? 0.962 23.526 40.918 1.000 15.845 139 LEU A N 1
ATOM 1020 C CA . LEU A 1 139 ? 0.579 22.113 40.841 1.000 16.128 139 LEU A CA 1
ATOM 1021 C C . LEU A 1 139 ? 1.228 21.363 42.000 1.000 19.656 139 LEU A C 1
ATOM 1022 O O . LEU A 1 139 ? 2.089 21.868 42.696 1.000 20.409 139 LEU A O 1
ATOM 1027 N N . GLU A 1 140 ? 0.750 20.145 42.283 1.000 24.058 140 GLU A N 1
ATOM 1028 C CA . GLU A 1 140 ? 1.391 19.316 43.295 1.000 25.402 140 GLU A CA 1
ATOM 1029 C C . GLU A 1 140 ? 2.768 18.864 42.803 1.000 22.141 140 GLU A C 1
ATOM 1030 O O . GLU A 1 140 ? 2.871 18.418 41.668 1.000 23.458 140 GLU A O 1
ATOM 1036 N N . LEU A 1 141 ? 3.797 19.044 43.638 1.000 21.810 141 LEU A N 1
ATOM 1037 C CA . LEU A 1 141 ? 5.150 18.609 43.301 1.000 20.786 141 LEU A CA 1
ATOM 1038 C C . LEU A 1 141 ? 5.428 17.214 43.866 1.000 19.775 141 LEU A C 1
ATOM 1039 O O . LEU A 1 141 ? 5.445 17.053 45.088 1.000 19.088 141 LEU A O 1
ATOM 1044 N N . ASP A 1 142 ? 5.748 16.259 42.978 1.000 17.312 142 ASP A N 1
ATOM 1045 C CA . ASP A 1 142 ? 6.286 14.970 43.396 1.000 16.816 142 ASP A CA 1
ATOM 1046 C C . ASP A 1 142 ? 7.796 15.105 43.611 1.000 16.021 142 ASP A C 1
ATOM 1047 O O . ASP A 1 142 ? 8.548 14.717 42.746 1.000 16.914 142 ASP A O 1
ATOM 1052 N N . MET A 1 143 ? 8.200 15.561 44.788 1.000 16.701 143 MET A N 1
ATOM 1053 C CA . MET A 1 143 ? 9.582 15.927 45.057 1.000 16.702 143 MET A CA 1
ATOM 1054 C C . MET A 1 143 ? 10.411 14.642 44.951 1.000 16.969 143 MET A C 1
ATOM 1055 O O . MET A 1 143 ? 11.491 14.613 44.386 1.000 16.345 143 MET A O 1
ATOM 1060 N N . GLU A 1 144 ? 9.864 13.554 45.503 1.000 16.242 144 GLU A N 1
ATOM 1061 C CA . GLU A 1 144 ? 10.615 12.313 45.602 1.000 15.148 144 GLU A CA 1
ATOM 1062 C C . GLU A 1 144 ? 10.866 11.757 44.209 1.000 14.528 144 GLU A C 1
ATOM 1063 O O . GLU A 1 144 ? 11.966 11.264 43.936 1.000 15.008 144 GLU A O 1
ATOM 1069 N N . GLY A 1 145 ? 9.845 11.776 43.351 1.000 13.785 145 GLY A N 1
ATOM 1070 C CA . GLY A 1 145 ? 9.918 11.294 41.970 1.000 13.362 145 GLY A CA 1
ATOM 1071 C C . GLY A 1 145 ? 10.890 12.107 41.080 1.000 13.315 145 GLY A C 1
ATOM 1072 O O . GLY A 1 145 ? 11.672 11.574 40.277 1.000 14.903 145 GLY A O 1
ATOM 1073 N N . VAL A 1 146 ? 10.791 13.446 41.199 1.000 14.533 146 VAL A N 1
ATOM 1074 C CA . VAL A 1 146 ? 11.703 14.318 40.483 1.000 13.149 146 VAL A CA 1
ATOM 1075 C C . VAL A 1 146 ? 13.123 14.040 40.946 1.000 12.673 146 VAL A C 1
ATOM 1076 O O . VAL A 1 146 ? 14.017 13.912 40.112 1.000 13.477 146 VAL A O 1
ATOM 1080 N N . TRP A 1 147 ? 13.361 13.969 42.267 1.000 13.100 147 TRP A N 1
ATOM 1081 C CA . TRP A 1 147 ? 14.713 13.713 42.757 1.000 12.465 147 TRP A CA 1
ATOM 1082 C C . TRP A 1 147 ? 15.257 12.380 42.242 1.000 12.532 147 TRP A C 1
ATOM 1083 O O . TRP A 1 147 ? 16.438 12.283 41.901 1.000 12.441 147 TRP A O 1
ATOM 1094 N N . ARG A 1 148 ? 14.409 11.331 42.228 1.000 13.220 148 ARG A N 1
ATOM 1095 C CA . ARG A 1 148 ? 14.844 10.029 41.725 1.000 15.442 148 ARG A CA 1
ATOM 1096 C C . ARG A 1 148 ? 15.330 10.130 40.284 1.000 13.962 148 ARG A C 1
ATOM 1097 O O . ARG A 1 148 ? 16.349 9.553 39.906 1.000 13.913 148 ARG A O 1
ATOM 1105 N N . GLU A 1 149 ? 14.616 10.879 39.445 1.000 12.905 149 GLU A N 1
ATOM 1106 C CA . GLU A 1 149 ? 15.018 11.081 38.063 1.000 13.481 149 GLU A CA 1
ATOM 1107 C C . GLU A 1 149 ? 16.357 11.835 38.004 1.000 12.010 149 GLU A C 1
ATOM 1108 O O . GLU A 1 149 ? 17.226 11.536 37.187 1.000 12.783 149 GLU A O 1
ATOM 1114 N N . MET A 1 150 ? 16.527 12.853 38.860 1.000 11.799 150 MET A N 1
ATOM 1115 C CA A MET A 1 150 ? 17.787 13.590 38.903 0.600 11.330 150 MET A CA 1
ATOM 1116 C CA B MET A 1 150 ? 17.775 13.605 38.960 0.400 12.089 150 MET A CA 1
ATOM 1117 C C . MET A 1 150 ? 18.930 12.675 39.324 1.000 11.453 150 MET A C 1
ATOM 1118 O O . MET A 1 150 ? 20.030 12.812 38.841 1.000 11.299 150 MET A O 1
ATOM 1127 N N . GLU A 1 151 ? 18.687 11.741 40.257 1.000 11.242 151 GLU A N 1
ATOM 1128 C CA . GLU A 1 151 ? 19.728 10.800 40.652 1.000 11.071 151 GLU A CA 1
ATOM 1129 C C . GLU A 1 151 ? 20.163 9.940 39.462 1.000 11.661 151 GLU A C 1
ATOM 1130 O O . GLU A 1 151 ? 21.351 9.611 39.360 1.000 13.540 151 GLU A O 1
ATOM 1136 N N . GLY A 1 152 ? 19.232 9.653 38.564 1.000 11.886 152 GLY A N 1
ATOM 1137 C CA . GLY A 1 152 ? 19.581 8.940 37.352 1.000 12.580 152 GLY A CA 1
ATOM 1138 C C . GLY A 1 152 ? 20.511 9.702 36.425 1.000 12.589 152 GLY A C 1
ATOM 1139 O O . GLY A 1 152 ? 21.326 9.101 35.710 1.000 12.432 152 GLY A O 1
ATOM 1140 N N . LEU A 1 153 ? 20.396 11.048 36.457 1.000 12.117 153 LEU A N 1
ATOM 1141 C CA . LEU A 1 153 ? 21.317 11.869 35.667 1.000 11.285 153 LEU A CA 1
ATOM 1142 C C . LEU A 1 153 ? 22.739 11.687 36.156 1.000 10.934 153 LEU A C 1
ATOM 1143 O O . LEU A 1 153 ? 23.679 11.673 35.391 1.000 12.135 153 LEU A O 1
ATOM 1148 N N . VAL A 1 154 ? 22.931 11.585 37.456 1.000 11.113 154 VAL A N 1
ATOM 1149 C CA . VAL A 1 154 ? 24.248 11.384 38.035 1.000 12.015 154 VAL A CA 1
ATOM 1150 C C . VAL A 1 154 ? 24.785 9.998 37.647 1.000 11.210 154 VAL A C 1
ATOM 1151 O O . VAL A 1 154 ? 25.954 9.887 37.296 1.000 11.904 154 VAL A O 1
ATOM 1155 N N . LYS A 1 155 ? 23.939 8.973 37.769 1.000 12.888 155 LYS A N 1
ATOM 1156 C CA . LYS A 1 155 ? 24.357 7.602 37.472 1.000 13.466 155 LYS A CA 1
ATOM 1157 C C . LYS A 1 155 ? 24.838 7.530 36.019 1.000 12.859 155 LYS A C 1
ATOM 1158 O O . LYS A 1 155 ? 25.846 6.869 35.739 1.000 14.441 155 LYS A O 1
ATOM 1164 N N . ASP A 1 156 ? 24.141 8.255 35.124 1.000 11.898 156 ASP A N 1
ATOM 1165 C CA . ASP A 1 156 ? 24.484 8.265 33.696 1.000 11.441 156 ASP A CA 1
ATOM 1166 C C . ASP A 1 156 ? 25.674 9.178 33.337 1.000 11.540 156 ASP A C 1
ATOM 1167 O O . ASP A 1 156 ? 26.132 9.205 32.184 1.000 12.153 156 ASP A O 1
ATOM 1172 N N . GLY A 1 157 ? 26.179 9.967 34.307 1.000 10.821 157 GLY A N 1
ATOM 1173 C CA . GLY A 1 157 ? 27.286 10.889 34.055 1.000 10.749 157 GLY A CA 1
ATOM 1174 C C . GLY A 1 157 ? 26.912 12.213 33.389 1.000 11.129 157 GLY A C 1
ATOM 1175 O O . GLY A 1 157 ? 27.806 12.972 33.055 1.000 11.741 157 GLY A O 1
ATOM 1176 N N . LEU A 1 158 ? 25.633 12.499 33.232 1.000 12.092 158 LEU A N 1
ATOM 1177 C CA . LEU A 1 158 ? 25.188 13.726 32.576 1.000 11.221 158 LEU A CA 1
ATOM 1178 C C . LEU A 1 158 ? 25.350 14.911 33.521 1.000 11.638 158 LEU A C 1
ATOM 1179 O O . LEU A 1 158 ? 25.465 16.029 33.028 1.000 10.625 158 LEU A O 1
ATOM 1184 N N A VAL A 1 159 ? 25.323 14.650 34.842 0.500 11.185 159 VAL A N 1
ATOM 1185 N N B VAL A 1 159 ? 25.274 14.677 34.829 0.500 11.589 159 VAL A N 1
ATOM 1186 C CA A VAL A 1 159 ? 25.443 15.652 35.900 0.500 11.203 159 VAL A CA 1
ATOM 1187 C CA B VAL A 1 159 ? 25.530 15.730 35.797 0.500 11.850 159 VAL A CA 1
ATOM 1188 C C A VAL A 1 159 ? 26.388 15.087 36.963 0.500 12.061 159 VAL A C 1
ATOM 1189 C C B VAL A 1 159 ? 26.405 15.109 36.886 0.500 12.423 159 VAL A C 1
ATOM 1190 O O A VAL A 1 159 ? 26.192 13.959 37.447 0.500 12.950 159 VAL A O 1
ATOM 1191 O O B VAL A 1 159 ? 26.213 13.938 37.241 0.500 13.920 159 VAL A O 1
ATOM 1198 N N . LYS A 1 160 ? 27.387 15.871 37.389 1.000 11.465 160 LYS A N 1
ATOM 1199 C CA . LYS A 1 160 ? 28.345 15.366 38.363 1.000 11.712 160 LYS A CA 1
ATOM 1200 C C . LYS A 1 160 ? 27.776 15.414 39.787 1.000 12.317 160 LYS A C 1
ATOM 1201 O O . LYS A 1 160 ? 28.186 14.633 40.616 1.000 13.821 160 LYS A O 1
ATOM 1207 N N . ASP A 1 161 ? 26.854 16.345 40.077 1.000 10.392 161 ASP A N 1
ATOM 1208 C CA . ASP A 1 161 ? 26.277 16.538 41.380 1.000 11.057 161 ASP A CA 1
ATOM 1209 C C . ASP A 1 161 ? 24.920 17.213 41.167 1.000 11.343 161 ASP A C 1
ATOM 1210 O O . ASP A 1 161 ? 24.721 17.935 40.188 1.000 11.740 161 ASP A O 1
ATOM 1215 N N . ILE A 1 162 ? 23.974 16.902 42.070 1.000 10.148 162 ILE A N 1
ATOM 1216 C CA . ILE A 1 162 ? 22.642 17.507 42.027 1.000 9.614 162 ILE A CA 1
ATOM 1217 C C . ILE A 1 162 ? 22.370 18.213 43.351 1.000 10.030 162 ILE A C 1
ATOM 1218 O O . ILE A 1 162 ? 22.938 17.874 44.388 1.000 10.905 162 ILE A O 1
ATOM 1223 N N . GLY A 1 163 ? 21.471 19.210 43.314 1.000 8.754 163 GLY A N 1
ATOM 1224 C CA . GLY A 1 163 ? 21.137 19.958 44.511 1.000 9.116 163 GLY A CA 1
ATOM 1225 C C . GLY A 1 163 ? 19.846 20.736 44.328 1.000 8.742 163 GLY A C 1
ATOM 1226 O O . GLY A 1 163 ? 19.071 20.452 43.420 1.000 8.955 163 GLY A O 1
ATOM 1227 N N . VAL A 1 164 ? 19.649 21.692 45.228 1.000 8.505 164 VAL A N 1
ATOM 1228 C CA . VAL A 1 164 ? 18.426 22.449 45.307 1.000 9.282 164 VAL A CA 1
ATOM 1229 C C . VAL A 1 164 ? 18.720 23.910 45.542 1.000 8.669 164 VAL A C 1
ATOM 1230 O O . VAL A 1 164 ? 19.798 24.308 46.005 1.000 9.238 164 VAL A O 1
ATOM 1234 N N . CYS A 1 165 ? 17.662 24.709 45.273 1.000 9.127 165 CYS A N 1
ATOM 1235 C CA . CYS A 1 165 ? 17.661 26.107 45.650 1.000 9.032 165 CYS A CA 1
ATOM 1236 C C . CYS A 1 165 ? 16.363 26.432 46.392 1.000 8.905 165 CYS A C 1
ATOM 1237 O O . CYS A 1 165 ? 15.337 25.786 46.181 1.000 9.065 165 CYS A O 1
ATOM 1240 N N . ASN A 1 166 ? 16.389 27.458 47.239 1.000 8.611 166 ASN A N 1
ATOM 1241 C CA . ASN A 1 166 ? 15.168 28.032 47.779 1.000 9.156 166 ASN A CA 1
ATOM 1242 C C . ASN A 1 166 ? 14.350 27.014 48.588 1.000 9.397 166 ASN A C 1
ATOM 1243 O O . ASN A 1 166 ? 13.123 26.963 48.489 1.000 11.021 166 ASN A O 1
ATOM 1248 N N . TYR A 1 167 ? 15.068 26.259 49.413 1.000 10.672 167 TYR A N 1
ATOM 1249 C CA . TYR A 1 167 ? 14.449 25.319 50.334 1.000 11.211 167 TYR A CA 1
ATOM 1250 C C . TYR A 1 167 ? 14.172 25.974 51.689 1.000 11.857 167 TYR A C 1
ATOM 1251 O O . TYR A 1 167 ? 14.562 27.109 51.975 1.000 12.218 167 TYR A O 1
ATOM 1260 N N . THR A 1 168 ? 13.456 25.170 52.512 1.000 11.601 168 THR A N 1
ATOM 1261 C CA . THR A 1 168 ? 13.235 25.409 53.938 1.000 13.149 168 THR A CA 1
ATOM 1262 C C . THR A 1 168 ? 13.770 24.222 54.726 1.000 12.334 168 THR A C 1
ATOM 1263 O O . THR A 1 168 ? 14.094 23.183 54.145 1.000 12.383 168 THR A O 1
ATOM 1267 N N . VAL A 1 169 ? 13.874 24.401 56.042 1.000 13.064 169 VAL A N 1
ATOM 1268 C CA . VAL A 1 169 ? 14.302 23.272 56.860 1.000 14.219 169 VAL A CA 1
ATOM 1269 C C . VAL A 1 169 ? 13.332 22.103 56.673 1.000 14.012 169 VAL A C 1
ATOM 1270 O O . VAL A 1 169 ? 13.764 20.952 56.542 1.000 15.245 169 VAL A O 1
ATOM 1274 N N . ALA A 1 170 ? 12.030 22.357 56.719 1.000 13.568 170 ALA A N 1
ATOM 1275 C CA . ALA A 1 170 ? 11.039 21.285 56.551 1.000 14.215 170 ALA A CA 1
ATOM 1276 C C . ALA A 1 170 ? 11.230 20.536 55.223 1.000 14.648 170 ALA A C 1
ATOM 1277 O O . ALA A 1 170 ? 11.157 19.292 55.135 1.000 14.781 170 ALA A O 1
ATOM 1279 N N . LYS A 1 171 ? 11.428 21.302 54.133 1.000 13.570 171 LYS A N 1
ATOM 1280 C CA . LYS A 1 171 ? 11.580 20.684 52.822 1.000 13.438 171 LYS A CA 1
ATOM 1281 C C . LYS A 1 171 ? 12.898 19.924 52.705 1.000 12.858 171 LYS A C 1
ATOM 1282 O O . LYS A 1 171 ? 12.943 18.888 52.031 1.000 14.220 171 LYS A O 1
ATOM 1288 N N . LEU A 1 172 ? 13.985 20.414 53.297 1.000 13.022 172 LEU A N 1
ATOM 1289 C CA . LEU A 1 172 ? 15.235 19.673 53.328 1.000 13.098 172 LEU A CA 1
ATOM 1290 C C . LEU A 1 172 ? 15.049 18.353 54.077 1.000 14.136 172 LEU A C 1
ATOM 1291 O O . LEU A 1 172 ? 15.582 17.353 53.645 1.000 14.062 172 LEU A O 1
ATOM 1296 N N . ASN A 1 173 ? 14.307 18.381 55.191 1.000 16.345 173 ASN A N 1
ATOM 1297 C CA . ASN A 1 173 ? 14.079 17.138 55.919 1.000 17.200 173 ASN A CA 1
ATOM 1298 C C . ASN A 1 173 ? 13.319 16.141 55.034 1.000 15.818 173 ASN A C 1
ATOM 1299 O O . ASN A 1 173 ? 13.654 14.948 55.003 1.000 18.217 173 ASN A O 1
ATOM 1304 N N . ARG A 1 174 ? 12.289 16.590 54.325 1.000 16.009 174 ARG A N 1
ATOM 1305 C CA . ARG A 1 174 ? 11.509 15.754 53.419 1.000 15.901 174 ARG A CA 1
ATOM 1306 C C . ARG A 1 174 ? 12.448 15.124 52.392 1.000 17.782 174 ARG A C 1
ATOM 1307 O O . ARG A 1 174 ? 12.384 13.932 52.112 1.000 16.926 174 ARG A O 1
ATOM 1315 N N . LEU A 1 175 ? 13.340 15.928 51.799 1.000 15.672 175 LEU A N 1
ATOM 1316 C CA . LEU A 1 175 ? 14.210 15.437 50.748 1.000 15.899 175 LEU A CA 1
ATOM 1317 C C . LEU A 1 175 ? 15.212 14.425 51.299 1.000 17.001 175 LEU A C 1
ATOM 1318 O O . LEU A 1 175 ? 15.496 13.406 50.673 1.000 17.708 175 LEU A O 1
ATOM 1323 N N . MET A 1 176 ? 15.779 14.702 52.466 1.000 17.454 176 MET A N 1
ATOM 1324 C CA . MET A 1 176 ? 16.831 13.856 53.009 1.000 18.158 176 MET A CA 1
ATOM 1325 C C . MET A 1 176 ? 16.263 12.496 53.424 1.000 20.369 176 MET A C 1
ATOM 1326 O O . MET A 1 176 ? 17.003 11.510 53.439 1.000 19.374 176 MET A O 1
ATOM 1331 N N . ARG A 1 177 ? 14.948 12.433 53.637 1.000 19.575 177 ARG A N 1
ATOM 1332 C CA . ARG A 1 177 ? 14.304 11.195 54.044 1.000 24.096 177 ARG A CA 1
ATOM 1333 C C . ARG A 1 177 ? 14.131 10.258 52.851 1.000 24.806 177 ARG A C 1
ATOM 1334 O O . ARG A 1 177 ? 14.003 9.061 53.071 1.000 27.310 177 ARG A O 1
ATOM 1342 N N . SER A 1 178 ? 14.159 10.788 51.616 1.000 24.612 178 SER A N 1
ATOM 1343 C CA . SER A 1 178 ? 13.939 9.996 50.402 1.000 24.908 178 SER A CA 1
ATOM 1344 C C . SER A 1 178 ? 15.212 9.790 49.575 1.000 22.467 178 SER A C 1
ATOM 1345 O O . SER A 1 178 ? 15.297 8.825 48.817 1.000 22.833 178 SER A O 1
ATOM 1348 N N . ALA A 1 179 ? 16.171 10.718 49.650 1.000 20.930 179 ALA A N 1
ATOM 1349 C CA . ALA A 1 179 ? 17.279 10.793 48.719 1.000 20.540 179 ALA A CA 1
ATOM 1350 C C . ALA A 1 179 ? 18.217 9.618 48.939 1.000 22.386 179 ALA A C 1
ATOM 1351 O O . ALA A 1 179 ? 18.611 9.364 50.078 1.000 22.111 179 ALA A O 1
ATOM 1353 N N . ASN A 1 180 ? 18.596 8.949 47.847 1.000 19.203 180 ASN A N 1
ATOM 1354 C CA . ASN A 1 180 ? 19.746 8.047 47.868 1.000 19.595 180 ASN A CA 1
ATOM 1355 C C . ASN A 1 180 ? 21.069 8.811 47.719 1.000 23.757 180 ASN A C 1
ATOM 1356 O O . ASN A 1 180 ? 22.130 8.401 48.188 1.000 23.503 180 ASN A O 1
ATOM 1361 N N . VAL A 1 181 ? 21.046 9.894 46.943 1.000 20.101 181 VAL A N 1
ATOM 1362 C CA . VAL A 1 181 ? 22.197 10.770 46.732 1.000 19.606 181 VAL A CA 1
ATOM 1363 C C . VAL A 1 181 ? 21.731 12.081 47.336 1.000 21.919 181 VAL A C 1
ATOM 1364 O O . VAL A 1 181 ? 20.831 12.687 46.745 1.000 21.712 181 VAL A O 1
ATOM 1368 N N . PRO A 1 182 ? 22.228 12.530 48.513 1.000 19.738 182 PRO A N 1
ATOM 1369 C CA . PRO A 1 182 ? 21.732 13.758 49.116 1.000 18.467 182 PRO A CA 1
ATOM 1370 C C . PRO A 1 182 ? 22.118 14.965 48.267 1.000 14.975 182 PRO A C 1
ATOM 1371 O O . PRO A 1 182 ? 23.040 14.894 47.477 1.000 15.020 182 PRO A O 1
ATOM 1375 N N . PRO A 1 183 ? 21.374 16.107 48.360 1.000 14.100 183 PRO A N 1
ATOM 1376 C CA . PRO A 1 183 ? 21.782 17.283 47.612 1.000 13.222 183 PRO A CA 1
ATOM 1377 C C . PRO A 1 183 ? 23.188 17.704 47.984 1.000 13.161 183 PRO A C 1
ATOM 1378 O O . PRO A 1 183 ? 23.530 17.765 49.166 1.000 12.656 183 PRO A O 1
ATOM 1382 N N . ALA A 1 184 ? 24.010 17.942 46.980 1.000 10.789 184 ALA A N 1
ATOM 1383 C CA . ALA A 1 184 ? 25.366 18.389 47.183 1.000 11.242 184 ALA A CA 1
ATOM 1384 C C . ALA A 1 184 ? 25.374 19.821 47.698 1.000 11.379 184 ALA A C 1
ATOM 1385 O O . ALA A 1 184 ? 26.286 20.209 48.444 1.000 11.311 184 ALA A O 1
ATOM 1387 N N . VAL A 1 185 ? 24.445 20.628 47.167 1.000 9.558 185 VAL A N 1
ATOM 1388 C CA . VAL A 1 185 ? 24.437 22.078 47.346 1.000 9.920 185 VAL A CA 1
ATOM 1389 C C . VAL A 1 185 ? 23.002 22.495 47.579 1.000 8.680 185 VAL A C 1
ATOM 1390 O O . VAL A 1 185 ? 22.093 21.918 46.956 1.000 9.824 185 VAL A O 1
ATOM 1394 N N . CYS A 1 186 ? 22.845 23.505 48.437 1.000 9.663 186 CYS A N 1
ATOM 1395 C CA . CYS A 1 186 ? 21.587 24.223 48.636 1.000 8.790 186 CYS A CA 1
ATOM 1396 C C . CYS A 1 186 ? 21.906 25.693 48.436 1.000 9.696 186 CYS A C 1
ATOM 1397 O O . CYS A 1 186 ? 22.627 26.319 49.224 1.000 10.804 186 CYS A O 1
ATOM 1400 N N . GLN A 1 187 ? 21.437 26.253 47.314 1.000 9.405 187 GLN A N 1
ATOM 1401 C CA . GLN A 1 187 ? 21.724 27.624 46.909 1.000 9.086 187 GLN A CA 1
ATOM 1402 C C . GLN A 1 187 ? 20.576 28.522 47.381 1.000 9.855 187 GLN A C 1
ATOM 1403 O O . GLN A 1 187 ? 19.411 28.265 47.083 1.000 9.884 187 GLN A O 1
ATOM 1409 N N . MET A 1 188 ? 20.953 29.533 48.170 1.000 8.464 188 MET A N 1
ATOM 1410 C CA . MET A 1 188 ? 20.006 30.371 48.892 1.000 8.815 188 MET A CA 1
ATOM 1411 C C . MET A 1 188 ? 20.448 31.822 48.809 1.000 9.211 188 MET A C 1
ATOM 1412 O O . MET A 1 188 ? 21.613 32.151 48.780 1.000 9.516 188 MET A O 1
ATOM 1417 N N . GLU A 1 189 ? 19.453 32.714 48.842 1.000 9.282 189 GLU A N 1
ATOM 1418 C CA . GLU A 1 189 ? 19.746 34.137 49.013 1.000 9.542 189 GLU A CA 1
ATOM 1419 C C . GLU A 1 189 ? 20.467 34.375 50.335 1.000 9.160 189 GLU A C 1
ATOM 1420 O O . GLU A 1 189 ? 19.894 34.094 51.396 1.000 9.395 189 GLU A O 1
ATOM 1426 N N . MET A 1 190 ? 21.705 34.927 50.286 1.000 9.314 190 MET A N 1
ATOM 1427 C CA . MET A 1 190 ? 22.361 35.274 51.530 1.000 9.307 190 MET A CA 1
ATOM 1428 C C . MET A 1 190 ? 23.237 36.485 51.282 1.000 9.955 190 MET A C 1
ATOM 1429 O O . MET A 1 190 ? 23.944 36.548 50.252 1.000 9.413 190 MET A O 1
ATOM 1434 N N . HIS A 1 191 ? 23.221 37.416 52.250 1.000 9.940 191 HIS A N 1
ATOM 1435 C CA . HIS A 1 191 ? 23.977 38.665 52.186 1.000 10.363 191 HIS A CA 1
ATOM 1436 C C . HIS A 1 191 ? 23.776 39.339 53.520 1.000 11.662 191 HIS A C 1
ATOM 1437 O O . HIS A 1 191 ? 22.845 38.935 54.218 1.000 11.099 191 HIS A O 1
ATOM 1444 N N . PRO A 1 192 ? 24.556 40.387 53.884 1.000 11.464 192 PRO A N 1
ATOM 1445 C CA . PRO A 1 192 ? 24.159 41.110 55.089 1.000 12.456 192 PRO A CA 1
ATOM 1446 C C . PRO A 1 192 ? 22.730 41.572 54.959 1.000 12.533 192 PRO A C 1
ATOM 1447 O O . PRO A 1 192 ? 22.308 41.978 53.898 1.000 11.628 192 PRO A O 1
ATOM 1451 N N . GLY A 1 193 ? 21.963 41.502 56.053 1.000 13.2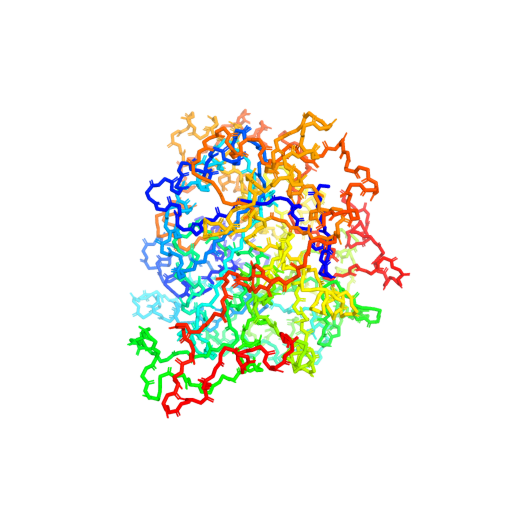66 193 GLY A N 1
ATOM 1452 C CA . GLY A 1 193 ? 20.551 41.858 55.974 1.000 14.054 193 GLY A CA 1
ATOM 1453 C C . GLY A 1 193 ? 19.615 40.727 55.566 1.000 14.029 193 GLY A C 1
ATOM 1454 O O . GLY A 1 193 ? 18.377 40.890 55.602 1.000 15.065 193 GLY A O 1
ATOM 1455 N N . TRP A 1 194 ? 20.186 39.572 55.133 1.000 12.938 194 TRP A N 1
ATOM 1456 C CA . TRP A 1 194 ? 19.406 38.355 54.952 1.000 12.287 194 TRP A CA 1
ATOM 1457 C C . TRP A 1 194 ? 20.375 37.189 55.032 1.000 12.485 194 TRP A C 1
ATOM 1458 O O . TRP A 1 194 ? 20.850 36.674 54.026 1.000 13.610 194 TRP A O 1
ATOM 1469 N N . LYS A 1 195 ? 20.738 36.835 56.275 1.000 12.391 195 LYS A N 1
ATOM 1470 C CA . LYS A 1 195 ? 21.742 35.797 56.525 1.000 13.848 195 LYS A CA 1
ATOM 1471 C C . LYS A 1 195 ? 21.176 34.384 56.366 1.000 12.737 195 LYS A C 1
ATOM 1472 O O . LYS A 1 195 ? 21.902 33.482 56.005 1.000 14.102 195 LYS A O 1
ATOM 1478 N N . ASN A 1 196 ? 19.899 34.192 56.685 1.000 12.010 196 ASN A N 1
ATOM 1479 C CA . ASN A 1 196 ? 19.254 32.888 56.729 1.000 13.035 196 ASN A CA 1
ATOM 1480 C C . ASN A 1 196 ? 20.138 31.873 57.457 1.000 13.085 196 ASN A C 1
ATOM 1481 O O . ASN A 1 196 ? 20.480 30.784 56.963 1.000 11.944 196 ASN A O 1
ATOM 1486 N N . ASP A 1 197 ? 20.564 32.232 58.670 1.000 14.115 197 ASP A N 1
ATOM 1487 C CA . ASP A 1 197 ? 21.285 31.319 59.545 1.000 15.005 197 ASP A CA 1
ATOM 1488 C C . ASP A 1 197 ? 20.515 30.021 59.766 1.000 13.369 197 ASP A C 1
ATOM 1489 O O . ASP A 1 197 ? 21.130 28.970 59.890 1.000 14.959 197 ASP A O 1
ATOM 1494 N N . ARG A 1 198 ? 19.189 30.074 59.755 1.000 15.079 198 ARG A N 1
ATOM 1495 C CA . ARG A 1 198 ? 18.384 28.883 59.990 1.000 15.604 198 ARG A CA 1
ATOM 1496 C C . ARG A 1 198 ? 18.639 27.849 58.899 1.000 15.169 198 ARG A C 1
ATOM 1497 O O . ARG A 1 198 ? 18.948 26.704 59.202 1.000 15.292 198 ARG A O 1
ATOM 1505 N N . ILE A 1 199 ? 18.553 28.247 57.614 1.000 13.347 199 ILE A N 1
ATOM 1506 C CA . ILE A 1 199 ? 18.852 27.281 56.567 1.000 12.672 199 ILE A CA 1
ATOM 1507 C C . ILE A 1 199 ? 20.317 26.868 56.589 1.000 12.773 199 ILE A C 1
ATOM 1508 O O . ILE A 1 199 ? 20.643 25.717 56.272 1.000 13.083 199 ILE A O 1
ATOM 1513 N N A PHE A 1 200 ? 21.221 27.792 56.932 0.500 12.889 200 PHE A N 1
ATOM 1514 N N B PHE A 1 200 ? 21.228 27.793 56.900 0.500 13.175 200 PHE A N 1
ATOM 1515 C CA A PHE A 1 200 ? 22.649 27.504 56.884 0.500 13.019 200 PHE A CA 1
ATOM 1516 C CA B PHE A 1 200 ? 22.642 27.454 56.886 0.500 13.565 200 PHE A CA 1
ATOM 1517 C C A PHE A 1 200 ? 22.999 26.404 57.889 0.500 13.272 200 PHE A C 1
ATOM 1518 C C B PHE A 1 200 ? 22.862 26.297 57.863 0.500 13.282 200 PHE A C 1
ATOM 1519 O O A PHE A 1 200 ? 23.832 25.543 57.591 0.500 12.639 200 PHE A O 1
ATOM 1520 O O B PHE A 1 200 ? 23.378 25.238 57.523 0.500 12.083 200 PHE A O 1
ATOM 1535 N N . GLU A 1 201 ? 22.391 26.483 59.094 1.000 15.346 201 GLU A N 1
ATOM 1536 C CA . GLU A 1 201 ? 22.615 25.481 60.129 1.000 17.741 201 GLU A CA 1
ATOM 1537 C C . GLU A 1 201 ? 22.048 24.121 59.740 1.000 16.078 201 GLU A C 1
ATOM 1538 O O . GLU A 1 201 ? 22.695 23.077 59.950 1.000 15.714 201 GLU A O 1
ATOM 1544 N N . ALA A 1 202 ? 20.842 24.116 59.144 1.000 14.261 202 ALA A N 1
ATOM 1545 C CA . ALA A 1 202 ? 20.248 22.875 58.658 1.000 15.163 202 ALA A CA 1
ATOM 1546 C C . ALA A 1 202 ? 21.146 22.213 57.625 1.000 15.988 202 ALA A C 1
ATOM 1547 O O . ALA A 1 202 ? 21.371 21.004 57.639 1.000 16.520 202 ALA A O 1
ATOM 1549 N N . CYS A 1 203 ? 21.726 23.005 56.704 1.000 14.572 203 CYS A N 1
ATOM 1550 C CA . CYS A 1 203 ? 22.551 22.444 55.654 1.000 14.017 203 CYS A CA 1
ATOM 1551 C C . CYS A 1 203 ? 23.831 21.902 56.266 1.000 15.728 203 CYS A C 1
ATOM 1552 O O . CYS A 1 203 ? 24.293 20.828 55.879 1.000 15.556 203 CYS A O 1
ATOM 1555 N N . LYS A 1 204 ? 24.419 22.666 57.194 1.000 15.987 204 LYS A N 1
ATOM 1556 C CA . LYS A 1 204 ? 25.657 22.226 57.827 1.000 20.011 204 LYS A CA 1
ATOM 1557 C C . LYS A 1 204 ? 25.479 20.879 58.526 1.000 20.147 204 LYS A C 1
ATOM 1558 O O . LYS A 1 204 ? 26.279 19.972 58.341 1.000 22.480 204 LYS A O 1
ATOM 1564 N N . LYS A 1 205 ? 24.363 20.697 59.201 1.000 19.171 205 LYS A N 1
ATOM 1565 C CA . LYS A 1 205 ? 24.107 19.450 59.923 1.000 25.309 205 LYS A CA 1
ATOM 1566 C C . LYS A 1 205 ? 23.932 18.274 58.972 1.000 30.545 205 LYS A C 1
ATOM 1567 O O . LYS A 1 205 ? 24.322 17.153 59.310 1.000 33.434 205 LYS A O 1
ATOM 1573 N N . HIS A 1 206 ? 23.330 18.525 57.802 1.000 24.533 206 HIS A N 1
ATOM 1574 C CA . HIS A 1 206 ? 23.080 17.479 56.818 1.000 25.128 206 HIS A CA 1
ATOM 1575 C C . HIS A 1 206 ? 24.279 17.296 55.875 1.000 23.219 206 HIS A C 1
ATOM 1576 O O . HIS A 1 206 ? 24.179 16.473 54.949 1.000 24.393 206 HIS A O 1
ATOM 1583 N N . GLY A 1 207 ? 25.361 18.072 56.026 1.000 18.859 207 GLY A N 1
ATOM 1584 C CA . GLY A 1 207 ? 26.574 17.994 55.215 1.000 18.489 207 GLY A CA 1
ATOM 1585 C C . GLY A 1 207 ? 26.408 18.575 53.789 1.000 17.189 207 GLY A C 1
ATOM 1586 O O . GLY A 1 207 ? 27.183 18.266 52.881 1.000 20.010 207 GLY A O 1
ATOM 1587 N N . ILE A 1 208 ? 25.490 19.530 53.660 1.000 16.916 208 ILE A N 1
ATOM 1588 C CA . ILE A 1 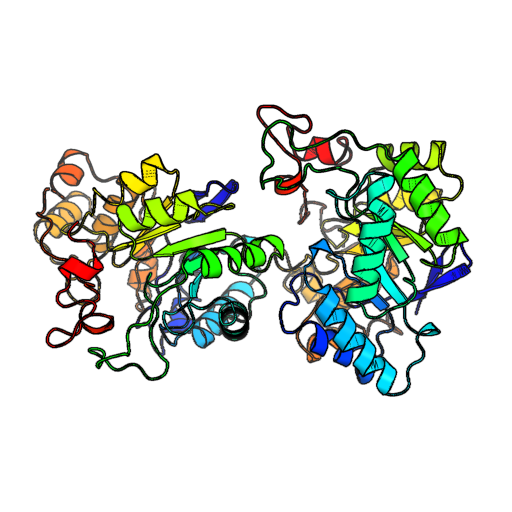208 ? 25.179 20.166 52.379 1.000 13.373 208 ILE A CA 1
ATOM 1589 C C . ILE A 1 208 ? 25.914 21.509 52.268 1.000 12.996 208 ILE A C 1
ATOM 1590 O O . ILE A 1 208 ? 25.903 22.313 53.206 1.000 13.523 208 ILE A O 1
ATOM 1595 N N . HIS A 1 209 ? 26.628 21.724 51.156 1.000 12.215 209 HIS A N 1
ATOM 1596 C CA . HIS A 1 209 ? 27.319 22.987 50.903 1.000 10.902 209 HIS A CA 1
ATOM 1597 C C . HIS A 1 209 ? 26.292 24.063 50.525 1.000 10.706 209 HIS A C 1
ATOM 1598 O O . HIS A 1 209 ? 25.318 23.749 49.809 1.000 10.119 209 HIS A O 1
ATOM 1605 N N . VAL A 1 210 ? 26.528 25.278 51.029 1.000 9.936 210 VAL A N 1
ATOM 1606 C CA . VAL A 1 210 ? 25.677 26.401 50.672 1.000 9.948 210 VAL A CA 1
ATOM 1607 C C . VAL A 1 210 ? 26.385 27.355 49.727 1.000 9.787 210 VAL A C 1
ATOM 1608 O O . VAL A 1 210 ? 27.467 27.832 50.031 1.000 9.796 210 VAL A O 1
ATOM 1612 N N . THR A 1 211 ? 25.707 27.690 48.611 1.000 8.352 211 THR A N 1
ATOM 1613 C CA . THR A 1 211 ? 26.103 28.785 47.740 1.000 9.012 211 THR A CA 1
ATOM 1614 C C . THR A 1 211 ? 25.176 29.958 47.978 1.000 8.839 211 THR A C 1
ATOM 1615 O O . THR A 1 211 ? 23.955 29.761 47.943 1.000 9.172 211 THR A O 1
ATOM 1619 N N . ALA A 1 212 ? 25.741 31.145 48.201 1.000 9.035 212 ALA A N 1
ATOM 1620 C CA . ALA A 1 212 ? 24.964 32.358 48.382 1.000 9.056 212 ALA A CA 1
ATOM 1621 C C . ALA A 1 212 ? 24.657 32.992 47.040 1.000 8.920 212 ALA A C 1
ATOM 1622 O O . ALA A 1 212 ? 25.568 33.455 46.380 1.000 9.506 212 ALA A O 1
ATOM 1624 N N . TYR A 1 213 ? 23.383 33.043 46.675 1.000 7.841 213 TYR A N 1
ATOM 1625 C CA . TYR A 1 213 ? 22.944 33.867 45.562 1.000 8.436 213 TYR A CA 1
ATOM 1626 C C . TYR A 1 213 ? 22.581 35.262 46.079 1.000 7.936 213 TYR A C 1
ATOM 1627 O O . TYR A 1 213 ? 22.361 35.481 47.263 1.000 8.406 213 TYR A O 1
ATOM 1636 N N . SER A 1 214 ? 22.539 36.214 45.133 1.000 7.719 214 SER A N 1
ATOM 1637 C CA . SER A 1 214 ? 22.370 37.636 45.429 1.000 8.216 214 SER A CA 1
ATOM 1638 C C . SER A 1 214 ? 23.308 38.067 46.564 1.000 7.897 214 SER A C 1
ATOM 1639 O O . SER A 1 214 ? 22.890 38.746 47.500 1.000 8.222 214 SER A O 1
ATOM 1642 N N . PRO A 1 215 ? 24.616 37.715 46.514 1.000 8.217 215 PRO A N 1
ATOM 1643 C CA . PRO A 1 215 ? 25.511 38.034 47.615 1.000 8.853 215 PRO A CA 1
ATOM 1644 C C . PRO A 1 215 ? 25.758 39.514 47.820 1.000 8.932 215 PRO A C 1
ATOM 1645 O O . PRO A 1 215 ? 26.245 39.924 48.868 1.000 10.043 215 PRO A O 1
ATOM 1649 N N . LEU A 1 216 ? 25.450 40.324 46.813 1.000 8.756 216 LEU A N 1
ATOM 1650 C CA . LEU A 1 216 ? 25.615 41.773 46.901 1.000 9.054 216 LEU A CA 1
ATOM 1651 C C . LEU A 1 216 ? 24.283 42.465 47.235 1.000 10.365 216 LEU A C 1
ATOM 1652 O O . LEU A 1 216 ? 24.227 43.701 47.296 1.000 11.375 216 LEU A O 1
ATOM 1657 N N . GLY A 1 217 ? 23.228 41.676 47.454 1.000 9.583 217 GLY A N 1
ATOM 1658 C CA . GLY A 1 217 ? 21.896 42.246 47.617 1.000 9.680 217 GLY A CA 1
ATOM 1659 C C . GLY A 1 217 ? 21.117 42.378 46.306 1.000 9.687 217 GLY A C 1
ATOM 1660 O O . GLY A 1 217 ? 20.011 42.971 46.295 1.000 10.087 217 GLY A O 1
ATOM 1661 N N . SER A 1 218 ? 21.626 41.769 45.235 1.000 9.866 218 SER A N 1
ATOM 1662 C CA . SER A 1 218 ? 21.050 41.859 43.887 1.000 9.457 218 SER A CA 1
ATOM 1663 C C . SER A 1 218 ? 21.070 43.292 43.390 1.000 9.642 218 SER A C 1
ATOM 1664 O O . SER A 1 218 ? 21.661 44.185 43.997 1.000 9.626 218 SER A O 1
ATOM 1667 N N . SER A 1 219 ? 20.409 43.568 42.256 1.000 9.702 219 SER A N 1
ATOM 1668 C CA . SER A 1 219 ? 20.174 44.936 41.813 1.000 9.472 219 SER A CA 1
ATOM 1669 C C . SER A 1 219 ? 19.242 45.697 42.765 1.000 9.878 219 SER A C 1
ATOM 1670 O O . SER A 1 219 ? 19.469 46.864 43.074 1.000 12.061 219 SER A O 1
ATOM 1673 N N . GLU A 1 220 ? 18.213 45.013 43.238 1.000 9.320 220 GLU A N 1
ATOM 1674 C CA . GLU A 1 220 ? 17.098 45.579 43.995 1.000 9.804 220 GLU A CA 1
ATOM 1675 C C . GLU A 1 220 ? 17.539 46.216 45.297 1.000 9.391 220 GLU A C 1
ATOM 1676 O O . GLU A 1 220 ? 17.070 47.309 45.613 1.000 10.147 220 GLU A O 1
ATOM 1682 N N . LYS A 1 221 ? 18.442 45.563 46.033 1.000 9.818 221 LYS A N 1
ATOM 1683 C CA . LYS A 1 221 ? 18.826 46.053 47.347 1.000 11.310 221 LYS A CA 1
ATOM 1684 C C . LYS A 1 221 ? 20.337 45.982 47.476 1.000 12.343 221 LYS A C 1
ATOM 1685 O O . LYS A 1 221 ? 20.865 45.627 48.509 1.000 14.069 221 LYS A O 1
ATOM 1691 N N . ASN A 1 222 ? 21.018 46.387 46.442 1.000 14.109 222 ASN A N 1
ATOM 1692 C CA . ASN A 1 222 ? 22.459 46.356 46.388 1.000 15.071 222 ASN A CA 1
ATOM 1693 C C . ASN A 1 222 ? 23.052 47.064 47.614 1.000 16.405 222 ASN A C 1
ATOM 1694 O O . ASN A 1 222 ? 22.714 48.199 47.938 1.000 15.335 222 ASN A O 1
ATOM 1699 N N . LEU A 1 223 ? 24.016 46.386 48.239 1.000 14.507 223 LEU A N 1
ATOM 1700 C CA . LEU A 1 223 ? 24.603 46.872 49.495 1.000 13.448 223 LEU A CA 1
ATOM 1701 C C . LEU A 1 223 ? 25.925 47.616 49.315 1.000 13.966 223 LEU A C 1
ATOM 1702 O O . LEU A 1 223 ? 26.531 47.967 50.336 1.000 14.096 223 LEU A O 1
ATOM 1707 N N . ALA A 1 224 ? 26.358 47.899 48.072 1.000 15.088 224 ALA A N 1
ATOM 1708 C CA . ALA A 1 224 ? 27.658 48.520 47.856 1.000 16.527 224 ALA A CA 1
ATOM 1709 C C . ALA A 1 224 ? 27.711 49.940 48.427 1.000 21.590 224 ALA A C 1
ATOM 1710 O O . ALA A 1 224 ? 28.803 50.418 48.728 1.000 24.029 224 ALA A O 1
ATOM 1712 N N . HIS A 1 225 ? 26.562 50.580 48.661 1.000 21.561 225 HIS A N 1
ATOM 1713 C CA . HIS A 1 225 ? 26.553 51.936 49.209 1.000 26.521 225 HIS A CA 1
ATOM 1714 C C . HIS A 1 225 ? 25.930 51.915 50.604 1.000 27.869 225 HIS A C 1
ATOM 1715 O O . HIS A 1 225 ? 25.458 52.940 51.116 1.000 27.500 225 HIS A O 1
ATOM 1722 N N . ASP A 1 226 ? 25.937 50.753 51.270 1.000 22.896 226 ASP A N 1
ATOM 1723 C CA . ASP A 1 226 ? 25.506 50.685 52.652 1.000 22.769 226 ASP A CA 1
ATOM 1724 C C . ASP A 1 226 ? 26.581 51.331 53.519 1.000 23.643 226 ASP A C 1
ATOM 1725 O O . ASP A 1 226 ? 27.755 51.114 53.278 1.000 19.715 226 ASP A O 1
ATOM 1730 N N . PRO A 1 227 ? 26.245 52.188 54.509 1.000 25.358 227 PRO A N 1
ATOM 1731 C CA . PRO A 1 227 ? 27.294 52.896 55.261 1.000 24.470 227 PRO A CA 1
ATOM 1732 C C . PRO A 1 227 ? 28.306 52.032 56.012 1.000 20.431 227 PRO A C 1
ATOM 1733 O O . PRO A 1 227 ? 29.496 52.359 56.043 1.000 22.165 227 PRO A O 1
ATOM 1737 N N . LEU A 1 228 ? 27.863 50.934 56.638 1.000 20.252 228 LEU A N 1
ATOM 1738 C CA . LEU A 1 228 ? 28.786 50.077 57.349 1.000 21.482 228 LEU A CA 1
ATOM 1739 C C . LEU A 1 228 ? 29.713 49.372 56.360 1.000 18.846 228 LEU A C 1
ATOM 1740 O O . LEU A 1 228 ? 30.908 49.231 56.599 1.000 19.163 228 LEU A O 1
ATOM 1745 N N . VAL A 1 229 ? 29.135 48.880 55.248 1.000 19.384 229 VAL A N 1
ATOM 1746 C CA . VAL A 1 229 ? 29.933 48.229 54.227 1.000 17.066 229 VAL A CA 1
ATOM 1747 C C . VAL A 1 229 ? 31.007 49.190 53.725 1.000 17.069 229 VAL A C 1
ATOM 1748 O O . VAL A 1 229 ? 32.147 48.809 53.585 1.000 17.127 229 VAL A O 1
ATOM 1752 N N . GLU A 1 230 ? 30.620 50.434 53.452 1.000 18.855 230 GLU A N 1
ATOM 1753 C CA . GLU A 1 230 ? 31.515 51.472 52.978 1.000 21.140 230 GLU A CA 1
ATOM 1754 C C . GLU A 1 230 ? 32.628 51.748 53.998 1.000 20.142 230 GLU A C 1
ATOM 1755 O O . GLU A 1 230 ? 33.764 51.888 53.595 1.000 20.176 230 GLU A O 1
ATOM 1761 N N . LYS A 1 231 ? 32.302 51.754 55.287 1.000 21.049 231 LYS A N 1
ATOM 1762 C CA . LYS A 1 231 ? 33.288 52.005 56.331 1.000 24.316 231 LYS A CA 1
ATOM 1763 C C . LYS A 1 231 ? 34.341 50.899 56.356 1.000 19.922 231 LYS A C 1
ATOM 1764 O O . LYS A 1 231 ? 35.550 51.129 56.456 1.000 21.349 231 LYS A O 1
ATOM 1770 N N . VAL A 1 232 ? 33.881 49.646 56.249 1.000 19.209 232 VAL A N 1
ATOM 1771 C CA . VAL A 1 232 ? 34.780 48.518 56.287 1.000 17.110 232 VAL A CA 1
ATOM 1772 C C . VAL A 1 232 ? 35.656 48.519 55.044 1.000 16.005 232 VAL A C 1
ATOM 1773 O O . VAL A 1 232 ? 36.848 48.271 55.129 1.000 17.430 232 VAL A O 1
ATOM 1777 N N . ALA A 1 233 ? 35.040 48.766 53.881 1.000 15.520 233 ALA A N 1
ATOM 1778 C CA . ALA A 1 233 ? 35.778 48.946 52.640 1.000 17.239 233 ALA A CA 1
ATOM 1779 C C . ALA A 1 233 ? 36.884 50.002 52.782 1.000 19.305 233 ALA A C 1
ATOM 1780 O O . ALA A 1 233 ? 38.018 49.725 52.376 1.000 18.621 233 ALA A O 1
ATOM 1782 N N . ASN A 1 234 ? 36.505 51.169 53.307 1.000 22.456 234 ASN A N 1
ATOM 1783 C CA . ASN A 1 234 ? 37.430 52.273 53.571 1.000 24.789 234 ASN A CA 1
ATOM 1784 C C . ASN A 1 234 ? 38.590 51.789 54.448 1.000 22.646 234 ASN A C 1
ATOM 1785 O O . ASN A 1 234 ? 39.756 51.961 54.076 1.000 25.386 234 ASN A O 1
ATOM 1790 N N . LYS A 1 235 ? 38.258 51.140 55.566 1.000 22.913 235 LYS A N 1
ATOM 1791 C CA . LYS A 1 235 ? 39.235 50.703 56.560 1.000 21.866 235 LYS A CA 1
ATOM 1792 C C . LYS A 1 235 ? 40.220 49.708 55.965 1.000 23.166 235 LYS A C 1
ATOM 1793 O O . LYS A 1 235 ? 41.399 49.724 56.288 1.000 27.090 235 LYS A O 1
ATOM 1799 N N . LEU A 1 236 ? 39.751 48.814 55.073 1.000 18.274 236 LEU A N 1
ATOM 1800 C CA . LEU A 1 236 ? 40.611 47.753 54.582 1.000 18.991 236 LEU A CA 1
ATOM 1801 C C . LEU A 1 236 ? 41.213 48.062 53.211 1.000 17.031 236 LEU A C 1
ATOM 1802 O O . LEU A 1 236 ? 41.933 47.225 52.640 1.000 19.947 236 LEU A O 1
ATOM 1807 N N . ASP A 1 237 ? 40.860 49.207 52.625 1.000 19.624 237 ASP A N 1
ATOM 1808 C CA . ASP A 1 237 ? 41.270 49.562 51.269 1.000 21.087 237 ASP A CA 1
ATOM 1809 C C . ASP A 1 237 ? 40.883 48.464 50.255 1.000 21.145 237 ASP A C 1
ATOM 1810 O O . ASP A 1 237 ? 41.667 48.004 49.400 1.000 19.654 237 ASP A O 1
ATOM 1815 N N . LYS A 1 238 ? 39.616 48.097 50.351 1.000 19.466 238 LYS A N 1
ATOM 1816 C CA . LYS A 1 238 ? 38.976 47.209 49.384 1.000 17.118 238 LYS A CA 1
ATOM 1817 C C . LYS A 1 238 ? 37.684 47.851 48.876 1.000 15.638 238 LYS A C 1
ATOM 1818 O O . LYS A 1 238 ? 37.182 48.809 49.443 1.000 16.903 238 LYS A O 1
ATOM 1824 N N . THR A 1 239 ? 37.103 47.268 47.805 1.000 14.247 239 THR A N 1
ATOM 1825 C CA . THR A 1 239 ? 35.829 47.748 47.321 1.000 14.619 239 THR A CA 1
ATOM 1826 C C . THR A 1 239 ? 34.708 47.230 48.198 1.000 13.062 239 THR A C 1
ATOM 1827 O O . THR A 1 239 ? 34.839 46.188 48.828 1.000 13.041 239 THR A O 1
ATOM 1831 N N . PRO A 1 240 ? 33.568 47.937 48.221 1.000 13.332 240 PRO A N 1
ATOM 1832 C CA . PRO A 1 240 ? 32.398 47.407 48.894 1.000 13.243 240 PRO A CA 1
ATOM 1833 C C . PRO A 1 240 ? 32.029 45.993 48.429 1.000 12.233 240 PRO A C 1
ATOM 1834 O O . PRO A 1 240 ? 31.721 45.115 49.245 1.000 12.322 240 PRO A O 1
ATOM 1838 N N . GLY A 1 241 ? 32.066 45.771 47.118 1.000 12.341 241 GLY A N 1
ATOM 1839 C CA . GLY A 1 241 ? 31.764 44.442 46.602 1.000 12.013 241 GLY A CA 1
ATOM 1840 C C . GLY A 1 241 ? 32.696 43.373 47.169 1.000 12.012 241 GLY A C 1
ATOM 1841 O O . GLY A 1 241 ? 32.264 42.274 47.512 1.000 11.222 241 GLY A O 1
ATOM 1842 N N . GLN A 1 242 ? 34.008 43.681 47.223 1.000 12.435 242 GLN A N 1
ATOM 1843 C CA . GLN A 1 242 ? 34.968 42.755 47.798 1.000 11.020 242 GLN A CA 1
ATOM 1844 C C . GLN A 1 242 ? 34.647 42.434 49.260 1.000 11.407 242 GLN A C 1
ATOM 1845 O O . GLN A 1 242 ? 34.803 41.312 49.748 1.000 10.608 242 GLN A O 1
ATOM 1851 N N . VAL A 1 243 ? 34.274 43.479 50.003 1.000 11.894 243 VAL A N 1
ATOM 1852 C CA . VAL A 1 243 ? 33.884 43.242 51.401 1.000 11.444 243 VAL A CA 1
ATOM 1853 C C . VAL A 1 243 ? 32.696 42.296 51.523 1.000 10.930 243 VAL A C 1
ATOM 1854 O O . VAL A 1 243 ? 32.710 41.361 52.311 1.000 11.420 243 VAL A O 1
ATOM 1858 N N . LEU A 1 244 ? 31.651 42.558 50.719 1.000 11.083 244 LEU A N 1
ATOM 1859 C CA . LEU A 1 244 ? 30.453 41.718 50.771 1.000 10.651 244 LEU A CA 1
ATOM 1860 C C . LEU A 1 244 ? 30.779 40.253 50.437 1.000 9.909 244 LEU A C 1
ATOM 1861 O O . LEU A 1 244 ? 30.278 39.347 51.083 1.000 9.909 244 LEU A O 1
ATOM 1866 N N . LEU A 1 245 ? 31.651 40.066 49.448 1.000 10.152 245 LEU A N 1
ATOM 1867 C CA . LEU A 1 245 ? 31.995 38.721 49.001 1.000 10.213 245 LEU A CA 1
ATOM 1868 C C . LEU A 1 245 ? 32.926 38.007 49.974 1.000 10.991 245 LEU A C 1
ATOM 1869 O O . LEU A 1 245 ? 32.753 36.831 50.234 1.000 11.065 245 LEU A O 1
ATOM 1874 N N . ARG A 1 246 ? 33.893 38.748 50.526 1.000 11.342 246 ARG A N 1
ATOM 1875 C CA . ARG A 1 246 ? 34.803 38.146 51.494 1.000 12.049 246 ARG A CA 1
ATOM 1876 C C . ARG A 1 246 ? 34.057 37.741 52.771 1.000 10.508 246 ARG A C 1
ATOM 1877 O O . ARG A 1 246 ? 34.341 36.699 53.382 1.000 11.245 246 ARG A O 1
ATOM 1885 N N . TRP A 1 247 ? 33.090 38.584 53.173 1.000 10.833 247 TRP A N 1
ATOM 1886 C CA . TRP A 1 247 ? 32.239 38.273 54.306 1.000 11.668 247 TRP A CA 1
ATOM 1887 C C . TRP A 1 247 ? 31.585 36.904 54.134 1.000 11.735 247 TRP A C 1
ATOM 1888 O O . TRP A 1 247 ? 31.589 36.064 55.019 1.000 12.318 247 TRP A O 1
ATOM 1899 N N . ALA A 1 248 ? 31.036 36.665 52.941 1.000 11.130 248 ALA A N 1
ATOM 1900 C CA . ALA A 1 248 ? 30.390 35.383 52.671 1.000 10.980 248 ALA A CA 1
ATOM 1901 C C . ALA A 1 248 ? 31.384 34.224 52.747 1.000 10.853 248 ALA A C 1
ATOM 1902 O O . ALA A 1 248 ? 31.085 33.182 53.335 1.000 11.143 248 ALA A O 1
ATOM 1904 N N . LEU A 1 249 ? 32.594 34.411 52.193 1.000 11.463 249 LEU A N 1
ATOM 1905 C CA . LEU A 1 249 ? 33.555 33.333 52.255 1.000 11.926 249 LEU A CA 1
ATOM 1906 C C . LEU A 1 249 ? 33.896 33.031 53.718 1.000 12.364 249 LEU A C 1
ATOM 1907 O O . LEU A 1 249 ? 34.083 31.869 54.070 1.000 13.617 249 LEU A O 1
ATOM 1912 N N . GLN A 1 250 ? 33.982 34.074 54.532 1.000 11.669 250 GLN A N 1
ATOM 1913 C CA . GLN A 1 250 ? 34.312 33.833 55.945 1.000 13.232 250 GLN A CA 1
ATOM 1914 C C . GLN A 1 250 ? 33.189 33.117 56.683 1.000 14.255 250 GLN A C 1
ATOM 1915 O O . GLN A 1 250 ? 33.440 32.456 57.692 1.000 15.255 250 GLN A O 1
ATOM 1921 N N . ARG A 1 251 ? 31.935 33.220 56.234 1.000 13.633 251 ARG A N 1
ATOM 1922 C CA . ARG A 1 251 ? 30.862 32.426 56.791 1.000 14.305 251 ARG A CA 1
ATOM 1923 C C . ARG A 1 251 ? 30.882 30.973 56.321 1.000 15.841 251 ARG A C 1
ATOM 1924 O O . ARG A 1 251 ? 30.207 30.146 56.922 1.000 18.524 251 ARG A O 1
ATOM 1932 N N . GLY A 1 252 ? 31.593 30.681 55.238 1.000 13.257 252 GLY A N 1
ATOM 1933 C CA . GLY A 1 252 ? 31.720 29.329 54.714 1.000 13.371 252 GLY A CA 1
ATOM 1934 C C . GLY A 1 252 ? 30.768 29.037 53.546 1.000 13.530 252 GLY A C 1
ATOM 1935 O O . GLY A 1 252 ? 30.452 27.868 53.314 1.000 15.327 252 GLY A O 1
ATOM 1936 N N . THR A 1 253 ? 30.278 30.076 52.851 1.000 12.173 253 THR A N 1
ATOM 1937 C CA . THR A 1 253 ? 29.468 29.860 51.654 1.000 11.240 253 THR A CA 1
ATOM 1938 C C . THR A 1 253 ? 30.299 30.188 50.437 1.000 11.158 253 THR A C 1
ATOM 1939 O O . THR A 1 253 ? 31.122 31.103 50.472 1.000 12.754 253 THR A O 1
ATOM 1943 N N . SER A 1 254 ? 30.030 29.529 49.304 1.000 9.797 254 SER A N 1
ATOM 1944 C CA . SER A 1 254 ? 30.499 30.029 48.021 1.000 10.119 254 SER A CA 1
ATOM 1945 C C . SER A 1 254 ? 29.605 31.207 47.621 1.000 9.088 254 SER A C 1
ATOM 1946 O O . SER A 1 254 ? 28.547 31.457 48.249 1.000 10.344 254 SER A O 1
ATOM 1949 N N . VAL A 1 255 ? 30.051 31.952 46.616 1.000 8.723 255 VAL A N 1
ATOM 1950 C CA . VAL A 1 255 ? 29.365 33.152 46.150 1.000 8.656 255 VAL A CA 1
ATOM 1951 C C . VAL A 1 255 ? 29.391 33.190 44.633 1.000 9.136 255 VAL A C 1
ATOM 1952 O O . VAL A 1 255 ? 30.373 32.804 43.982 1.000 10.625 255 VAL A O 1
ATOM 1956 N N . ILE A 1 256 ? 28.276 33.722 44.077 1.000 8.758 256 ILE A N 1
ATOM 1957 C CA . ILE A 1 256 ? 28.113 33.788 42.629 1.000 8.357 256 ILE A CA 1
ATOM 1958 C C . ILE A 1 256 ? 27.696 35.186 42.196 1.000 7.978 256 ILE A C 1
ATOM 1959 O O . ILE A 1 256 ? 26.673 35.406 41.529 1.000 7.788 256 ILE A O 1
ATOM 1964 N N . PRO A 1 257 ? 28.513 36.217 42.505 1.000 8.087 257 PRO A N 1
ATOM 1965 C CA . PRO A 1 257 ? 28.207 37.576 42.099 1.000 8.321 257 PRO A CA 1
ATOM 1966 C C . PRO A 1 257 ? 28.033 37.729 40.590 1.000 8.042 257 PRO A C 1
ATOM 1967 O O . PRO A 1 257 ? 28.824 37.192 39.797 1.000 8.287 257 PRO A O 1
ATOM 1971 N N . LYS A 1 258 ? 27.012 38.476 40.163 1.000 8.115 258 LYS A N 1
ATOM 1972 C CA . LYS A 1 258 ? 26.797 38.779 38.761 1.000 9.037 258 LYS A CA 1
ATOM 1973 C C . LYS A 1 258 ? 27.294 40.173 38.421 1.000 9.128 258 LYS A C 1
ATOM 1974 O O . LYS A 1 258 ? 26.976 41.136 39.155 1.000 8.811 258 LYS A O 1
ATOM 1980 N N . SER A 1 259 ? 28.009 40.272 37.307 1.000 9.502 259 SER A N 1
ATOM 1981 C CA . SER A 1 259 ? 28.282 41.572 36.705 1.000 9.993 259 SER A CA 1
ATOM 1982 C C . SER A 1 259 ? 28.444 41.413 35.210 1.000 10.667 259 SER A C 1
ATOM 1983 O O . SER A 1 259 ? 28.971 40.413 34.745 1.000 11.458 259 SER A O 1
ATOM 1986 N N . THR A 1 260 ? 28.084 42.493 34.503 1.000 11.536 260 THR A N 1
ATOM 1987 C CA . THR A 1 260 ? 28.355 42.608 33.077 1.000 12.813 260 THR A CA 1
ATOM 1988 C C . THR A 1 260 ? 29.419 43.678 32.844 1.000 14.595 260 THR A C 1
ATOM 1989 O O . THR A 1 260 ? 29.646 44.013 31.676 1.000 16.487 260 THR A O 1
ATOM 1993 N N . ARG A 1 261 ? 30.044 44.221 33.894 1.000 11.922 261 ARG A N 1
ATOM 1994 C CA . ARG A 1 261 ? 31.113 45.217 33.729 1.000 13.195 261 ARG A CA 1
ATOM 1995 C C . ARG A 1 261 ? 32.456 44.539 33.995 1.000 13.735 261 ARG A C 1
ATOM 1996 O O . ARG A 1 261 ? 32.739 44.015 35.083 1.000 12.840 261 ARG A O 1
ATOM 2004 N N . ASP A 1 262 ? 33.345 44.633 33.013 1.000 13.933 262 ASP A N 1
ATOM 2005 C CA . ASP A 1 262 ? 34.652 44.002 33.076 1.000 13.819 262 ASP A CA 1
ATOM 2006 C C . ASP A 1 262 ? 35.376 44.331 34.375 1.000 12.599 262 ASP A C 1
ATOM 2007 O O . ASP A 1 262 ? 35.953 43.439 34.994 1.000 12.647 262 ASP A O 1
ATOM 2012 N N . GLU A 1 263 ? 35.365 45.591 34.808 1.000 15.380 263 GLU A N 1
ATOM 2013 C CA . GLU A 1 263 ? 36.192 45.943 35.952 1.000 15.675 263 GLU A CA 1
ATOM 2014 C C . GLU A 1 263 ? 35.641 45.300 37.222 1.000 13.021 263 GLU A C 1
ATOM 2015 O O . GLU A 1 263 ? 36.372 44.868 38.091 1.000 14.268 263 GLU A O 1
ATOM 2021 N N . ARG A 1 264 ? 34.313 45.196 37.323 1.000 11.948 264 ARG A N 1
ATOM 2022 C CA . ARG A 1 264 ? 33.742 44.557 38.511 1.000 11.212 264 ARG A CA 1
ATOM 2023 C C . ARG A 1 264 ? 33.946 43.042 38.491 1.000 10.408 264 ARG A C 1
ATOM 2024 O O . ARG A 1 264 ? 34.137 42.444 39.539 1.000 10.424 264 ARG A O 1
ATOM 2032 N N . ILE A 1 265 ? 33.824 42.427 37.314 1.000 11.097 265 ILE A N 1
ATOM 2033 C CA . ILE A 1 265 ? 34.076 41.006 37.166 1.000 11.147 265 ILE A CA 1
ATOM 2034 C C . ILE A 1 265 ? 35.466 40.700 37.725 1.000 11.150 265 ILE A C 1
ATOM 2035 O O . ILE A 1 265 ? 35.649 39.814 38.548 1.000 11.077 265 ILE A O 1
ATOM 2040 N N . LYS A 1 266 ? 36.459 41.513 37.309 1.000 11.174 266 LYS A N 1
ATOM 2041 C CA . LYS A 1 266 ? 37.835 41.293 37.757 1.000 12.535 266 LYS A CA 1
ATOM 2042 C C . LYS A 1 266 ? 37.999 41.554 39.251 1.000 11.997 266 LYS A C 1
ATOM 2043 O O . LYS A 1 266 ? 38.654 40.762 39.942 1.000 14.470 266 LYS A O 1
ATOM 2049 N N . GLU A 1 267 ? 37.412 42.634 39.752 1.000 11.883 267 GLU A N 1
ATOM 2050 C CA . GLU A 1 267 ? 37.536 42.993 41.165 1.000 13.130 267 GLU A CA 1
ATOM 2051 C C . GLU A 1 267 ? 36.905 41.949 42.080 1.000 11.373 267 GLU A C 1
ATOM 2052 O O . GLU A 1 267 ? 37.372 41.700 43.195 1.000 11.501 267 GLU A O 1
ATOM 2058 N N . ASN A 1 268 ? 35.728 41.430 41.650 1.000 11.682 268 ASN A N 1
ATOM 2059 C CA . ASN A 1 268 ? 34.874 40.637 42.518 1.000 11.431 268 ASN A CA 1
ATOM 2060 C C . ASN A 1 268 ? 35.525 39.325 42.931 1.000 11.368 268 ASN A C 1
ATOM 2061 O O . ASN A 1 268 ? 35.131 38.783 43.945 1.000 13.350 268 ASN A O 1
ATOM 2066 N N . ILE A 1 269 ? 36.548 38.831 42.195 1.000 10.142 269 ILE A N 1
ATOM 2067 C CA . ILE A 1 269 ? 37.182 37.573 42.535 1.000 10.985 269 ILE A CA 1
ATOM 2068 C C . ILE A 1 269 ? 38.459 37.836 43.360 1.000 12.008 269 ILE A C 1
ATOM 2069 O O . ILE A 1 269 ? 39.093 36.858 43.771 1.000 12.767 269 ILE A O 1
ATOM 2074 N N . GLN A 1 270 ? 38.789 39.112 43.655 1.000 12.162 270 GLN A N 1
ATOM 2075 C CA . GLN A 1 270 ? 40.017 39.419 44.406 1.000 13.236 270 GLN A CA 1
ATOM 2076 C C . GLN A 1 270 ? 39.696 39.458 45.896 1.000 12.360 270 GLN A C 1
ATOM 2077 O O . GLN A 1 270 ? 39.835 40.500 46.547 1.000 14.453 270 GLN A O 1
ATOM 2083 N N . VAL A 1 271 ? 39.241 38.316 46.388 1.000 12.685 271 VAL A N 1
ATOM 2084 C CA . VAL A 1 271 ? 38.756 38.176 47.742 1.000 13.055 271 VAL A CA 1
ATOM 2085 C C . VAL A 1 271 ? 39.564 37.113 48.489 1.000 13.791 271 VAL A C 1
ATOM 2086 O O . VAL A 1 271 ? 39.115 36.585 49.497 1.000 14.923 271 VAL A O 1
ATOM 2090 N N . PHE A 1 272 ? 40.814 36.850 48.028 1.000 15.011 272 PHE A N 1
ATOM 2091 C CA . PHE A 1 272 ? 41.693 35.859 48.637 1.000 15.652 272 PHE A CA 1
ATOM 2092 C C . PHE A 1 272 ? 43.005 36.494 49.084 1.000 18.603 272 PHE A C 1
ATOM 2093 O O . PHE A 1 272 ? 43.528 37.369 48.418 1.000 16.941 272 PHE A O 1
ATOM 2101 N N . GLY A 1 273 ? 43.535 35.957 50.199 1.000 20.375 273 GLY A N 1
ATOM 2102 C CA . GLY A 1 273 ? 44.830 36.363 50.724 1.000 22.616 273 GLY A CA 1
ATOM 2103 C C . GLY A 1 273 ? 44.750 37.609 51.601 1.000 22.150 273 GLY A C 1
ATOM 2104 O O . GLY A 1 273 ? 45.770 38.219 51.911 1.000 25.117 273 GLY A O 1
ATOM 2105 N N . TRP A 1 274 ? 43.536 38.030 51.970 1.000 19.361 274 TRP A N 1
ATOM 2106 C CA . TRP A 1 274 ? 43.312 39.107 52.911 1.000 18.353 274 TRP A CA 1
ATOM 2107 C C . TRP A 1 274 ? 42.009 38.796 53.631 1.000 19.783 274 TRP A C 1
ATOM 2108 O O . TRP A 1 274 ? 41.261 37.932 53.180 1.000 17.430 274 TRP A O 1
ATOM 2119 N N . GLU A 1 275 ? 41.781 39.425 54.786 1.000 18.460 275 GLU A N 1
ATOM 2120 C CA . GLU A 1 275 ? 40.597 39.049 55.549 1.000 19.976 275 GLU A CA 1
ATOM 2121 C C . GLU A 1 275 ? 39.934 40.256 56.181 1.000 17.121 275 GLU A C 1
ATOM 2122 O O . GLU A 1 275 ? 40.512 41.342 56.343 1.000 18.782 275 GLU A O 1
ATOM 2128 N N . ILE A 1 276 ? 38.649 40.081 56.466 1.000 15.162 276 ILE A N 1
ATOM 2129 C CA . ILE A 1 276 ? 37.933 41.047 57.242 1.000 14.642 276 ILE A CA 1
ATOM 2130 C C . ILE A 1 276 ? 38.202 40.753 58.717 1.000 16.024 276 ILE A C 1
ATOM 2131 O O . ILE A 1 276 ? 37.901 39.669 59.183 1.000 15.743 276 ILE A O 1
ATOM 2136 N N . PRO A 1 277 ? 38.678 41.741 59.512 1.000 16.637 277 PRO A N 1
ATOM 2137 C CA . PRO A 1 277 ? 38.843 41.481 60.952 1.000 18.252 277 PRO A CA 1
ATOM 2138 C C . PRO A 1 277 ? 37.547 41.053 61.636 1.000 17.433 277 PRO A C 1
ATOM 2139 O O . PRO A 1 277 ? 36.477 41.531 61.289 1.000 17.018 277 PRO A O 1
ATOM 2143 N N . GLU A 1 278 ? 37.671 40.265 62.704 1.000 19.868 278 GLU A N 1
ATOM 2144 C CA . GLU A 1 278 ? 36.506 39.735 63.398 1.000 23.849 278 GLU A CA 1
ATOM 2145 C C . GLU A 1 278 ? 35.528 40.831 63.806 1.000 19.851 278 GLU A C 1
ATOM 2146 O O . GLU A 1 278 ? 34.312 40.630 63.733 1.000 20.799 278 GLU A O 1
ATOM 2152 N N . GLU A 1 279 ? 36.009 41.994 64.293 1.000 20.266 279 GLU A N 1
ATOM 2153 C CA . GLU A 1 279 ? 35.072 42.972 64.802 1.000 20.668 279 GLU A CA 1
ATOM 2154 C C . GLU A 1 279 ? 34.255 43.541 63.651 1.000 20.105 279 GLU A C 1
ATOM 2155 O O . GLU A 1 279 ? 33.101 43.935 63.837 1.000 19.627 279 GLU A O 1
ATOM 2161 N N . ASP A 1 280 ? 34.873 43.645 62.458 1.000 18.487 280 ASP A N 1
ATOM 2162 C CA . ASP A 1 280 ? 34.139 44.146 61.296 1.000 17.738 280 ASP A CA 1
ATOM 2163 C C . ASP A 1 280 ? 33.164 43.091 60.759 1.000 16.230 280 ASP A C 1
ATOM 2164 O O . ASP A 1 280 ? 32.061 43.460 60.354 1.000 17.595 280 ASP A O 1
ATOM 2169 N N . PHE A 1 281 ? 33.615 41.850 60.779 1.000 17.851 281 PHE A N 1
ATOM 2170 C CA . PHE A 1 281 ? 32.771 40.717 60.376 1.000 16.999 281 PHE A CA 1
ATOM 2171 C C . PHE A 1 281 ? 31.522 40.671 61.261 1.000 19.055 281 PHE A C 1
ATOM 2172 O O . PHE A 1 281 ? 30.407 40.508 60.787 1.000 18.414 281 PHE A O 1
ATOM 2180 N N . ARG A 1 282 ? 31.710 40.872 62.584 1.000 17.913 282 ARG A N 1
ATOM 2181 C CA . ARG A 1 282 ? 30.616 40.803 63.528 1.000 19.379 282 ARG A CA 1
ATOM 2182 C C . ARG A 1 282 ? 29.645 41.957 63.283 1.000 19.096 282 ARG A C 1
ATOM 2183 O O . ARG A 1 282 ? 28.421 41.782 63.338 1.000 21.030 282 ARG A O 1
ATOM 2191 N N . ALA A 1 283 ? 30.163 43.150 62.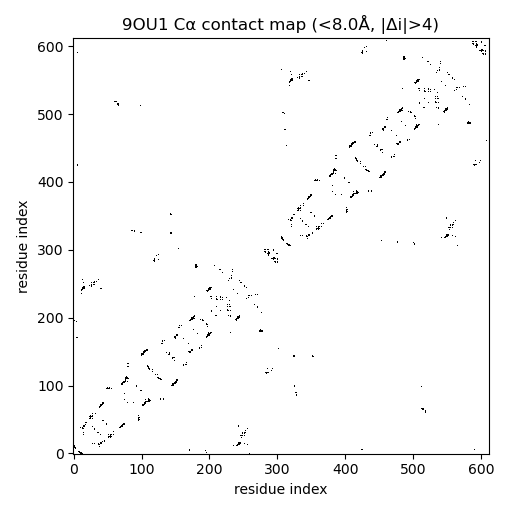978 1.000 17.711 283 ALA A N 1
ATOM 2192 C CA . ALA A 1 283 ? 29.299 44.280 62.722 1.000 17.764 283 ALA A CA 1
ATOM 2193 C C . ALA A 1 283 ? 28.441 44.043 61.469 1.000 17.205 283 ALA A C 1
ATOM 2194 O O . ALA A 1 283 ? 27.239 44.336 61.437 1.000 20.262 283 ALA A O 1
ATOM 2196 N N . LEU A 1 284 ? 29.029 43.406 60.448 1.000 17.911 284 LEU A N 1
ATOM 2197 C CA . LEU A 1 284 ? 28.250 43.122 59.246 1.000 16.896 284 LEU A CA 1
ATOM 2198 C C . LEU A 1 284 ? 27.188 42.053 59.495 1.000 15.188 284 LEU A C 1
ATOM 2199 O O . LEU A 1 284 ? 26.119 42.126 58.887 1.000 16.569 284 LEU A O 1
ATOM 2211 N N . GLY A 1 286 ? 25.801 41.827 62.246 1.000 22.747 286 GLY A N 1
ATOM 2212 C CA . GLY A 1 286 ? 24.837 42.542 63.078 1.000 22.321 286 GLY A CA 1
ATOM 2213 C C . GLY A 1 286 ? 23.736 43.282 62.326 1.000 23.652 286 GLY A C 1
ATOM 2214 O O . GLY A 1 286 ? 22.721 43.644 62.931 1.000 24.536 286 GLY A O 1
ATOM 2215 N N . ILE A 1 287 ? 23.896 43.538 61.018 1.000 20.404 287 ILE A N 1
ATOM 2216 C CA . ILE A 1 287 ? 22.834 44.142 60.242 1.000 22.032 287 ILE A CA 1
ATOM 2217 C C . ILE A 1 287 ? 21.596 43.257 60.333 1.000 22.454 287 ILE A C 1
ATOM 2218 O O . ILE A 1 287 ? 21.666 42.059 60.031 1.000 21.068 287 ILE A O 1
ATOM 2223 N N . LYS A 1 288 ? 20.440 43.857 60.680 1.000 22.986 288 LYS A N 1
ATOM 2224 C CA . LYS A 1 288 ? 19.247 43.045 60.925 1.000 25.553 288 LYS A CA 1
ATOM 2225 C C . LYS A 1 288 ? 18.753 42.381 59.647 1.000 18.716 288 LYS A C 1
ATOM 2226 O O . LYS A 1 288 ? 18.837 42.978 58.579 1.000 18.075 288 LYS A O 1
ATOM 2232 N N . ASP A 1 289 ? 18.158 41.191 59.809 1.000 20.173 289 ASP A N 1
ATOM 2233 C CA . ASP A 1 289 ? 17.622 40.369 58.727 1.000 19.290 289 ASP A CA 1
ATOM 2234 C C . ASP A 1 289 ? 16.261 40.844 58.174 1.000 25.197 289 ASP A C 1
ATOM 2235 O O . ASP A 1 289 ? 15.240 40.201 58.416 1.000 31.849 289 ASP A O 1
ATOM 2240 N N A GLU A 1 290 ? 16.242 41.981 57.502 0.500 24.428 290 GLU A N 1
ATOM 2241 N N B GLU A 1 290 ? 16.274 41.878 57.325 0.500 22.844 290 GLU A N 1
ATOM 2242 C CA A GLU A 1 290 ? 14.975 42.593 57.152 0.500 27.414 290 GLU A CA 1
ATOM 2243 C CA B GLU A 1 290 ? 15.070 42.510 56.784 0.500 24.648 290 GLU A CA 1
ATOM 2244 C C A GLU A 1 290 ? 14.117 41.562 56.420 0.500 26.217 290 GLU A C 1
ATOM 2245 C C B GLU A 1 290 ? 15.283 43.042 55.357 0.500 21.550 290 GLU A C 1
ATOM 2246 O O A GLU A 1 290 ? 13.495 40.688 57.027 0.500 26.022 290 GLU A O 1
ATOM 2247 O O B GLU A 1 290 ? 14.565 43.934 54.864 0.500 20.886 290 GLU A O 1
ATOM 2258 N N A LYS A 1 291 ? 14.079 41.691 55.100 0.500 21.868 291 LYS A N 1
ATOM 2259 N N B LYS A 1 291 ? 16.260 42.464 54.661 0.500 19.836 291 LYS A N 1
ATOM 2260 C CA A LYS A 1 291 ? 13.256 40.802 54.321 0.500 20.923 291 LYS A CA 1
ATOM 2261 C CA B LYS A 1 291 ? 16.618 42.901 53.321 0.500 20.896 291 LYS A CA 1
ATOM 2262 C C A LYS A 1 291 ? 14.064 40.364 53.109 0.500 22.435 291 LYS A C 1
ATOM 2263 C C B LYS A 1 291 ? 16.580 41.741 52.328 0.500 18.965 291 LYS A C 1
ATOM 2264 O O A LYS A 1 291 ? 15.102 40.943 52.797 0.500 28.792 291 LYS A O 1
ATOM 2265 O O B LYS A 1 291 ? 17.332 41.743 51.356 0.500 16.265 291 LYS A O 1
ATOM 2276 N N A ARG A 1 292 ? 13.608 39.335 52.405 0.500 22.208 292 ARG A N 1
ATOM 2277 N N B ARG A 1 292 ? 15.584 40.851 52.496 0.500 15.843 292 ARG A N 1
ATOM 2278 C CA A ARG A 1 292 ? 14.437 38.869 51.304 0.500 20.243 292 ARG A CA 1
ATOM 2279 C CA B ARG A 1 292 ? 15.269 39.792 51.554 0.500 15.551 292 ARG A CA 1
ATOM 2280 C C A ARG A 1 292 ? 14.159 39.694 50.042 0.500 18.029 292 ARG A C 1
ATOM 2281 C C B ARG A 1 292 ? 14.663 40.365 50.282 0.500 15.723 292 ARG A C 1
ATOM 2282 O O A ARG A 1 292 ? 13.012 40.147 49.827 0.500 14.778 292 ARG A O 1
ATOM 2283 O O B ARG A 1 292 ? 13.721 41.171 50.254 0.500 17.384 292 ARG A O 1
ATOM 2298 N N . VAL A 1 293 ? 15.218 39.850 49.207 1.000 15.737 293 VAL A N 1
ATOM 2299 C CA . VAL A 1 293 ? 14.998 40.392 47.895 1.000 15.531 293 VAL A CA 1
ATOM 2300 C C . VAL A 1 293 ? 14.071 39.496 47.098 1.000 13.716 293 VAL A C 1
ATOM 2301 O O . VAL A 1 293 ? 13.299 40.011 46.306 1.000 17.871 293 VAL A O 1
ATOM 2305 N N . LEU A 1 294 ? 14.238 38.173 47.143 1.000 12.368 294 LEU A N 1
ATOM 2306 C CA . LEU A 1 294 ? 13.482 37.244 46.315 1.000 12.905 294 LEU A CA 1
ATOM 2307 C C . LEU A 1 294 ? 12.542 36.410 47.189 1.000 12.802 294 LEU A C 1
ATOM 2308 O O . LEU A 1 294 ? 12.928 35.350 47.687 1.000 12.905 294 LEU A O 1
ATOM 2313 N N . THR A 1 295 ? 11.282 36.853 47.317 1.000 11.855 295 THR A N 1
ATOM 2314 C CA . THR A 1 295 ? 10.314 36.192 48.197 1.000 13.152 295 THR A CA 1
ATOM 2315 C C . THR A 1 295 ? 9.606 35.043 47.522 1.000 12.714 295 THR A C 1
ATOM 2316 O O . THR A 1 295 ? 9.135 34.152 48.236 1.000 15.851 295 THR A O 1
ATOM 2320 N N . GLY A 1 296 ? 9.478 35.075 46.200 1.000 11.525 296 GLY A N 1
ATOM 2321 C CA . GLY A 1 296 ? 8.749 34.050 45.491 1.000 14.017 296 GLY A CA 1
ATOM 2322 C C . GLY A 1 296 ? 7.257 34.380 45.363 1.000 12.409 296 GLY A C 1
ATOM 2323 O O . GLY A 1 296 ? 6.506 33.634 44.760 1.000 14.035 296 GLY A O 1
ATOM 2324 N N . GLU A 1 297 ? 6.834 35.519 45.898 1.000 14.528 297 GLU A N 1
ATOM 2325 C CA . GLU A 1 297 ? 5.402 35.827 45.927 1.000 15.367 297 GLU A CA 1
ATOM 2326 C C . GLU A 1 297 ? 4.821 35.879 44.520 1.000 16.112 297 GLU A C 1
ATOM 2327 O O . GLU A 1 297 ? 3.766 35.314 44.253 1.000 16.523 297 GLU A O 1
ATOM 2333 N N . GLU A 1 298 ? 5.501 36.535 43.588 1.000 14.515 298 GLU A N 1
ATOM 2334 C CA . GLU A 1 298 ? 4.914 36.692 42.273 1.000 15.143 298 GLU A CA 1
ATOM 2335 C C . GLU A 1 298 ? 4.934 35.403 41.461 1.000 15.274 298 GLU A C 1
ATOM 2336 O O . GLU A 1 298 ? 4.295 35.348 40.425 1.000 15.086 298 GLU A O 1
ATOM 2342 N N . LEU A 1 299 ? 5.690 34.384 41.908 1.000 12.744 299 LEU A N 1
ATOM 2343 C CA . LEU A 1 299 ? 5.716 33.096 41.236 1.000 13.136 299 LEU A CA 1
ATOM 2344 C C . LEU A 1 299 ? 4.643 32.148 41.747 1.000 12.460 299 LEU A C 1
ATOM 2345 O O . LEU A 1 299 ? 4.060 31.398 40.940 1.000 14.058 299 LEU A O 1
ATOM 2350 N N . PHE A 1 300 ? 4.430 32.166 43.076 1.000 12.270 300 PHE A N 1
ATOM 2351 C CA . PHE A 1 300 ? 3.698 31.056 43.686 1.000 12.778 300 PHE A CA 1
ATOM 2352 C C . PHE A 1 300 ? 2.477 31.480 44.508 1.000 14.825 300 PHE A C 1
ATOM 2353 O O . PHE A 1 300 ? 1.744 30.603 44.948 1.000 16.087 300 PHE A O 1
ATOM 2361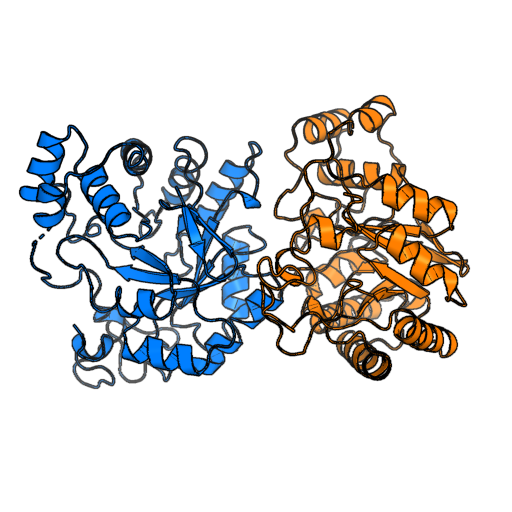 N N . VAL A 1 301 ? 2.337 32.766 44.808 1.000 14.927 301 VAL A N 1
ATOM 2362 C CA . VAL A 1 301 ? 1.292 33.187 45.752 1.000 16.598 301 VAL A CA 1
ATOM 2363 C C . VAL A 1 301 ? 0.069 33.688 44.986 1.000 17.297 301 VAL A C 1
ATOM 2364 O O . VAL A 1 301 ? 0.174 34.540 44.113 1.000 17.386 301 VAL A O 1
ATOM 2368 N N . ASN A 1 302 ? -1.084 33.100 45.335 1.000 16.904 302 ASN A N 1
ATOM 2369 C CA . ASN A 1 302 ? -2.385 33.571 44.882 1.000 19.955 302 ASN A CA 1
ATOM 2370 C C . ASN A 1 302 ? -3.120 33.972 46.164 1.000 19.915 302 ASN A C 1
ATOM 2371 O O . ASN A 1 302 ? -3.472 33.087 46.936 1.000 21.130 302 ASN A O 1
ATOM 2376 N N . LYS A 1 303 ? -3.272 35.281 46.398 1.000 21.986 303 LYS A N 1
ATOM 2377 C CA . LYS A 1 303 ? -3.735 35.792 47.682 1.000 23.482 303 LYS A CA 1
ATOM 2378 C C . LYS A 1 303 ? -5.223 35.497 47.854 1.000 24.460 303 LYS A C 1
ATOM 2379 O O . LYS A 1 303 ? -5.697 35.434 48.987 1.000 28.520 303 LYS A O 1
ATOM 2385 N N . THR A 1 304 ? -5.955 35.342 46.756 1.000 24.739 304 THR A N 1
ATOM 2386 C CA . THR A 1 304 ? -7.416 35.193 46.820 1.000 30.807 304 THR A CA 1
ATOM 2387 C C . THR A 1 304 ? -7.800 33.718 46.918 1.000 27.816 304 THR A C 1
ATOM 2388 O O . THR A 1 304 ? -8.717 33.395 47.681 1.000 28.327 304 THR A O 1
ATOM 2392 N N . HIS A 1 305 ? -7.066 32.826 46.243 1.000 27.468 305 HIS A N 1
ATOM 2393 C CA . HIS A 1 305 ? -7.481 31.433 46.092 1.000 30.128 305 HIS A CA 1
ATOM 2394 C C . HIS A 1 305 ? -6.446 30.415 46.583 1.000 33.455 305 HIS A C 1
ATOM 2395 O O . HIS A 1 305 ? -6.731 29.215 46.601 1.000 34.328 305 HIS A O 1
ATOM 2402 N N . GLY A 1 306 ? -5.229 30.865 46.932 1.000 30.736 306 GLY A N 1
ATOM 2403 C CA . GLY A 1 306 ? -4.207 29.899 47.321 1.000 29.482 306 GLY A CA 1
ATOM 2404 C C . GLY A 1 306 ? -3.806 28.974 46.177 1.000 25.265 306 GLY A C 1
ATOM 2405 O O . GLY A 1 306 ? -4.088 29.233 45.026 1.000 26.924 306 GLY A O 1
ATOM 2406 N N . PRO A 1 307 ? -3.122 27.836 46.410 1.000 26.622 307 PRO A N 1
ATOM 2407 C CA . PRO A 1 307 ? -2.897 27.277 47.732 1.000 26.814 307 PRO A CA 1
ATOM 2408 C C . PRO A 1 307 ? -1.913 28.010 48.631 1.000 25.956 307 PRO A C 1
ATOM 2409 O O . PRO A 1 307 ? -1.922 27.808 49.848 1.000 26.950 307 PRO A O 1
ATOM 2413 N N . TYR A 1 308 ? -1.020 28.824 48.057 1.000 23.227 308 TYR A N 1
ATOM 2414 C CA . TYR A 1 308 ? -0.157 29.644 48.883 1.000 20.779 308 TYR A CA 1
ATOM 2415 C C . TYR A 1 308 ? -0.736 31.051 48.922 1.000 21.901 308 TYR A C 1
ATOM 2416 O O . TYR A 1 308 ? -0.731 31.723 47.897 1.000 21.834 308 TYR A O 1
ATOM 2425 N N . LYS A 1 309 ? -1.275 31.490 50.063 1.000 22.120 309 LYS A N 1
ATOM 2426 C CA . LYS A 1 309 ? -1.943 32.789 50.131 1.000 25.586 309 LYS A CA 1
ATOM 2427 C C . LYS A 1 309 ? -1.018 33.930 50.556 1.000 25.718 309 LYS A C 1
ATOM 2428 O O . LYS A 1 309 ? -1.380 35.098 50.412 1.000 25.823 309 LYS A O 1
ATOM 2434 N N . SER A 1 310 ? 0.187 33.630 51.060 1.000 22.990 310 SER A N 1
ATOM 2435 C CA . SER A 1 310 ? 1.138 34.674 51.415 1.000 25.198 310 SER A CA 1
ATOM 2436 C C . SER A 1 310 ? 2.552 34.135 51.262 1.000 20.604 310 SER A C 1
ATOM 2437 O O . SER A 1 310 ? 2.746 32.926 51.228 1.000 21.395 310 SER A O 1
ATOM 2440 N N . ALA A 1 311 ? 3.509 35.049 51.125 1.000 23.990 311 ALA A N 1
ATOM 2441 C CA . ALA A 1 311 ? 4.906 34.696 50.986 1.000 21.887 311 ALA A CA 1
ATOM 2442 C C . ALA A 1 311 ? 5.340 33.772 52.117 1.000 19.705 311 ALA A C 1
ATOM 2443 O O . ALA A 1 311 ? 6.171 32.873 51.906 1.000 18.502 311 ALA A O 1
ATOM 2445 N N . THR A 1 312 ? 4.876 34.016 53.360 1.000 19.142 312 TH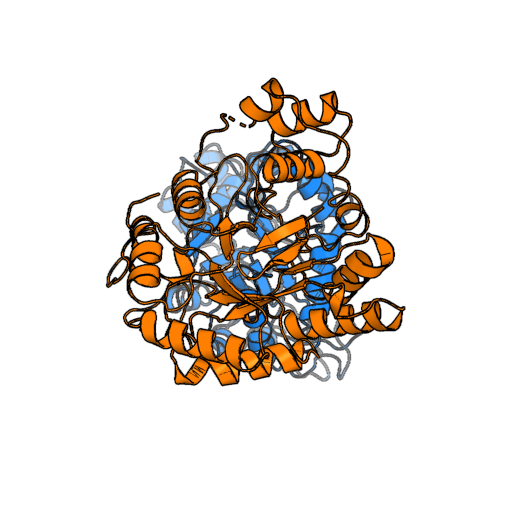R A N 1
ATOM 2446 C CA . THR A 1 312 ? 5.382 33.232 54.483 1.000 18.631 312 THR A CA 1
ATOM 2447 C C . THR A 1 312 ? 5.083 31.750 54.234 1.000 19.072 312 THR A C 1
ATOM 2448 O O . THR A 1 312 ? 5.861 30.909 54.677 1.000 17.648 312 THR A O 1
ATOM 2452 N N . GLU A 1 313 ? 4.008 31.410 53.507 1.000 18.356 313 GLU A N 1
ATOM 2453 C CA . GLU A 1 313 ? 3.683 30.024 53.205 1.000 17.740 313 GLU A CA 1
ATOM 2454 C C . GLU A 1 313 ? 4.699 29.383 52.256 1.000 17.130 313 GLU A C 1
ATOM 2455 O O . GLU A 1 313 ? 4.928 28.183 52.329 1.000 17.335 313 GLU A O 1
ATOM 2461 N N . VAL A 1 314 ? 5.284 30.182 51.354 1.000 16.767 314 VAL A N 1
ATOM 2462 C CA . VAL A 1 314 ? 6.322 29.681 50.468 1.000 14.605 314 VAL A CA 1
ATOM 2463 C C . VAL A 1 314 ? 7.519 29.197 51.291 1.000 14.420 314 VAL A C 1
ATOM 2464 O O . VAL A 1 314 ? 8.213 28.275 50.860 1.000 14.436 314 VAL A O 1
ATOM 2468 N N . TRP A 1 315 ? 7.762 29.806 52.461 1.000 13.440 315 TRP A N 1
ATOM 2469 C CA . TRP A 1 315 ? 8.913 29.526 53.330 1.000 12.765 315 TRP A CA 1
ATOM 2470 C C . TRP A 1 315 ? 8.494 28.752 54.600 1.000 14.734 315 TRP A C 1
ATOM 2471 O O . TRP A 1 315 ? 9.248 28.663 55.581 1.000 15.915 315 TRP A O 1
ATOM 2482 N N . ASP A 1 316 ? 7.326 28.102 54.521 1.000 14.204 316 ASP A N 1
ATOM 2483 C CA . ASP A 1 316 ? 6.869 27.205 55.582 1.000 15.733 316 ASP A CA 1
ATOM 2484 C C . ASP A 1 316 ? 6.816 27.911 56.939 1.000 17.694 316 ASP A C 1
ATOM 2485 O O . ASP A 1 316 ? 7.114 27.280 57.961 1.000 19.483 316 ASP A O 1
ATOM 2490 N N . HIS A 1 317 ? 6.532 29.210 56.927 1.000 18.276 317 HIS A N 1
ATOM 2491 C CA . HIS A 1 317 ? 6.501 30.056 58.108 1.000 22.453 317 HIS A CA 1
ATOM 2492 C C . HIS A 1 317 ? 7.825 30.074 58.872 1.000 24.794 317 HIS A C 1
ATOM 2493 O O . HIS A 1 317 ? 7.814 30.399 60.055 1.000 24.303 317 HIS A O 1
ATOM 2500 N N . GLU A 1 318 ? 8.956 29.717 58.237 1.000 19.449 318 GLU A N 1
ATOM 2501 C CA . GLU A 1 318 ? 10.255 29.729 58.903 1.000 20.759 318 GLU A CA 1
ATOM 2502 C C . GLU A 1 318 ? 10.979 31.078 58.847 1.000 23.769 318 GLU A C 1
ATOM 2503 O O . GLU A 1 318 ? 12.102 31.177 59.334 1.000 33.647 318 GLU A O 1
ATOM 2509 N N A ASP A 1 319 ? 10.362 32.049 58.130 0.500 21.660 319 ASP A N 1
ATOM 2510 N N B ASP A 1 319 ? 10.348 32.146 58.394 0.500 21.923 319 ASP A N 1
ATOM 2511 C CA A ASP A 1 319 ? 10.937 33.323 57.694 0.500 20.845 319 ASP A CA 1
ATOM 2512 C CA B ASP A 1 319 ? 10.925 33.447 58.655 0.500 21.352 319 ASP A CA 1
ATOM 2513 C C A ASP A 1 319 ? 10.532 34.460 58.639 0.500 23.335 319 ASP A C 1
ATOM 2514 C C B ASP A 1 319 ? 10.349 33.978 59.967 0.500 22.262 319 ASP A C 1
ATOM 2515 O O A ASP A 1 319 ? 10.230 34.165 59.827 0.500 25.398 319 ASP A O 1
ATOM 2516 O O B ASP A 1 319 ? 9.163 33.678 60.149 0.500 23.683 319 ASP A O 1
ATOM 2525 N N . GLY B 1 13 ? 38.283 -0.454 7.172 1.000 26.633 13 GLY B N 1
ATOM 2526 C CA . GLY B 1 13 ? 39.387 -0.623 8.133 1.000 22.968 13 GLY B CA 1
ATOM 2527 C C . GLY B 1 13 ? 38.902 -1.406 9.350 1.000 18.087 13 GLY B C 1
ATOM 2528 O O . GLY B 1 13 ? 37.831 -1.101 9.896 1.000 17.129 13 GLY B O 1
ATOM 2529 N N . HIS B 1 14 ? 39.654 -2.464 9.690 1.000 19.964 14 HIS B N 1
ATOM 2530 C CA . HIS B 1 14 ? 39.304 -3.356 10.791 1.000 17.008 14 HIS B CA 1
ATOM 2531 C C . HIS B 1 14 ? 40.549 -4.059 11.305 1.000 17.531 14 HIS B C 1
ATOM 2532 O O . HIS B 1 14 ? 41.602 -4.060 10.654 1.000 19.342 14 HIS B O 1
ATOM 2539 N N . PHE B 1 15 ? 40.398 -4.635 12.503 1.000 14.059 15 PHE B N 1
ATOM 2540 C CA . PHE B 1 15 ? 41.350 -5.528 13.126 1.000 13.799 15 PHE B CA 1
ATOM 2541 C C . PHE B 1 15 ? 40.720 -6.911 13.222 1.000 14.452 15 PHE B C 1
ATOM 2542 O O . PHE B 1 15 ? 39.515 -7.069 12.990 1.000 15.035 15 PHE B O 1
ATOM 2550 N N . VAL B 1 16 ? 41.553 -7.909 13.458 1.000 14.628 16 VAL B N 1
ATOM 2551 C CA . VAL B 1 16 ? 41.118 -9.296 13.517 1.000 14.324 16 VAL B CA 1
ATOM 2552 C C . VAL B 1 16 ? 41.303 -9.791 14.950 1.000 13.095 16 VAL B C 1
ATOM 2553 O O . VAL B 1 16 ? 42.420 -9.782 15.463 1.000 14.505 16 VAL B O 1
ATOM 2557 N N . LEU B 1 17 ? 40.222 -10.293 15.560 1.000 12.220 17 LEU B N 1
ATOM 2558 C CA . LEU B 1 17 ? 40.304 -10.900 16.876 1.000 12.048 17 LEU B CA 1
ATOM 2559 C C . LEU B 1 17 ? 40.771 -12.341 16.719 1.000 12.481 17 LEU B C 1
ATOM 2560 O O . LEU B 1 17 ? 40.664 -12.897 15.617 1.000 14.225 17 LEU B O 1
ATOM 2565 N N A LYS B 1 18 ? 41.252 -12.943 17.789 0.500 12.306 18 LYS B N 1
ATOM 2566 N N B LYS B 1 18 ? 41.228 -12.956 17.820 0.500 13.183 18 LYS B N 1
ATOM 2567 C CA A LYS B 1 18 ? 41.800 -14.280 17.630 0.500 12.899 18 LYS B CA 1
ATOM 2568 C CA B LYS B 1 18 ? 41.783 -14.316 17.802 0.500 14.563 18 LYS B CA 1
ATOM 2569 C C A LYS B 1 18 ? 40.721 -15.269 17.174 0.500 12.860 18 LYS B C 1
ATOM 2570 C C B LYS B 1 18 ? 40.734 -15.369 17.410 0.500 13.603 18 LYS B C 1
ATOM 2571 O O A LYS B 1 18 ? 41.048 -16.234 16.441 0.500 12.557 18 LYS B O 1
ATOM 2572 O O B LYS B 1 18 ? 41.072 -16.494 16.994 0.500 12.730 18 LYS B O 1
ATOM 2583 N N . SER B 1 19 ? 39.449 -15.031 17.567 1.000 12.275 19 SER B N 1
ATOM 2584 C CA . SER B 1 19 ? 38.322 -15.860 17.145 1.000 11.784 19 SER B CA 1
ATOM 2585 C C . SER B 1 19 ? 38.134 -15.848 15.625 1.000 11.987 19 SER B C 1
ATOM 2586 O O . SER B 1 19 ? 37.334 -16.609 15.093 1.000 13.489 19 SER B O 1
ATOM 2589 N N . GLY B 1 20 ? 38.845 -14.947 14.925 1.000 12.014 20 GLY B N 1
ATOM 2590 C CA . GLY B 1 20 ? 38.726 -14.694 13.499 1.000 13.163 20 GLY B CA 1
ATOM 2591 C C . GLY B 1 20 ? 37.678 -13.643 13.158 1.000 12.962 20 GLY B C 1
ATOM 2592 O O . GLY B 1 20 ? 37.563 -13.224 12.018 1.000 14.567 20 GLY B O 1
ATOM 2593 N N . HIS B 1 21 ? 36.886 -13.234 14.164 1.000 12.874 21 HIS B N 1
ATOM 2594 C CA . HIS B 1 21 ? 35.910 -12.187 13.937 1.000 12.631 21 HIS B CA 1
ATOM 2595 C C . HIS B 1 21 ? 36.643 -10.849 13.773 1.000 12.752 21 HIS B C 1
ATOM 2596 O O . HIS B 1 21 ? 37.645 -10.622 14.441 1.000 14.800 21 HIS B O 1
ATOM 2603 N N . THR B 1 22 ? 36.127 -9.982 12.910 1.000 12.918 22 THR B N 1
ATOM 2604 C CA . THR B 1 22 ? 36.739 -8.693 12.650 1.000 12.945 22 THR B CA 1
ATOM 2605 C C . THR B 1 22 ? 36.051 -7.633 13.517 1.000 13.181 22 THR B C 1
ATOM 2606 O O . THR B 1 22 ? 34.869 -7.752 13.803 1.000 14.910 22 THR B O 1
ATOM 2610 N N . ILE B 1 23 ? 36.831 -6.650 13.946 1.000 11.341 23 ILE B N 1
ATOM 2611 C CA . ILE B 1 23 ? 36.304 -5.501 14.667 1.000 10.981 23 ILE B CA 1
ATOM 2612 C C . ILE B 1 23 ? 36.582 -4.258 13.835 1.000 11.060 23 ILE B C 1
ATOM 2613 O O . ILE B 1 23 ? 37.727 -3.972 13.533 1.000 12.124 23 ILE B O 1
ATOM 2618 N N . PRO B 1 24 ? 35.563 -3.473 13.468 1.000 10.858 24 PRO B N 1
ATOM 2619 C CA . PRO B 1 24 ? 35.835 -2.254 12.714 1.000 11.545 24 PRO B CA 1
ATOM 2620 C C . PRO B 1 24 ? 36.693 -1.274 13.480 1.000 12.050 24 PRO B C 1
ATOM 2621 O O . PRO B 1 24 ? 36.517 -1.106 14.694 1.000 11.437 24 PRO B O 1
ATOM 2625 N N . ALA B 1 25 ? 37.642 -0.630 12.774 1.000 11.920 25 ALA B N 1
ATOM 2626 C CA . ALA B 1 25 ? 38.658 0.199 13.396 1.000 11.955 25 ALA B CA 1
ATOM 2627 C C . ALA B 1 25 ? 38.053 1.383 14.173 1.000 11.556 25 ALA B C 1
ATOM 2628 O O . ALA B 1 25 ? 38.634 1.820 15.175 1.000 12.759 25 ALA B O 1
ATOM 2630 N N . VAL B 1 26 ? 36.968 1.961 13.642 1.000 11.882 26 VAL B N 1
ATOM 2631 C CA . VAL B 1 26 ? 36.289 3.099 14.240 1.000 11.799 26 VAL B CA 1
ATOM 2632 C C . VAL B 1 26 ? 34.889 2.676 14.655 1.000 11.470 26 VAL B C 1
ATOM 2633 O O . VAL B 1 26 ? 34.114 2.130 13.862 1.000 12.848 26 VAL B O 1
ATOM 2637 N N . GLY B 1 27 ? 34.543 2.945 15.936 1.000 9.919 27 GLY B N 1
ATOM 2638 C CA . GLY B 1 27 ? 33.185 2.798 16.406 1.000 9.657 27 GLY B CA 1
ATOM 2639 C C . GLY B 1 27 ? 32.672 4.087 17.056 1.000 9.004 27 GLY B C 1
ATOM 2640 O O . GLY B 1 27 ? 33.477 4.976 17.386 1.000 10.514 27 GLY B O 1
ATOM 2641 N N . LEU B 1 28 ? 31.370 4.144 17.281 1.000 9.127 28 LEU B N 1
ATOM 2642 C CA . LEU B 1 28 ? 30.729 5.276 17.958 1.000 9.875 28 LEU B CA 1
ATOM 2643 C C . LEU B 1 28 ? 30.622 4.955 19.437 1.000 9.030 28 LEU B C 1
ATOM 2644 O O . LEU B 1 28 ? 29.926 4.001 19.831 1.000 9.456 28 LEU B O 1
ATOM 2649 N N . GLY B 1 29 ? 31.257 5.786 20.266 1.000 9.238 29 GLY B N 1
ATOM 2650 C CA . GLY B 1 29 ? 31.034 5.732 21.699 1.000 9.772 29 GLY B CA 1
ATOM 2651 C C . GLY B 1 29 ? 29.713 6.398 22.106 1.000 9.713 29 GLY B C 1
ATOM 2652 O O . GLY B 1 29 ? 29.184 7.294 21.396 1.000 10.578 29 GLY B O 1
ATOM 2653 N N . THR B 1 30 ? 29.130 5.940 23.222 1.000 9.852 30 THR B N 1
ATOM 2654 C CA . THR B 1 30 ? 27.778 6.359 23.596 1.000 9.548 30 THR B CA 1
ATOM 2655 C C . THR B 1 30 ? 27.662 6.839 25.049 1.000 9.716 30 THR B C 1
ATOM 2656 O O . THR B 1 30 ? 26.558 7.164 25.504 1.000 10.223 30 THR B O 1
ATOM 2660 N N . TRP B 1 31 ? 28.757 6.877 25.817 1.000 9.336 31 TRP B N 1
ATOM 2661 C CA . TRP B 1 31 ? 28.664 7.385 27.180 1.000 11.126 31 TRP B CA 1
ATOM 2662 C C . TRP B 1 31 ? 28.307 8.875 27.131 1.000 9.765 31 TRP B C 1
ATOM 2663 O O . TRP B 1 31 ? 28.944 9.650 26.399 1.000 10.395 31 TRP B O 1
ATOM 2674 N N . ARG B 1 32 ? 27.284 9.243 27.916 1.000 10.885 32 ARG B N 1
ATOM 2675 C CA . ARG B 1 32 ? 26.822 10.636 28.005 1.000 11.277 32 ARG B CA 1
ATOM 2676 C C . ARG B 1 32 ? 26.194 11.114 26.706 1.000 11.688 32 ARG B C 1
ATOM 2677 O O . ARG B 1 32 ? 26.074 12.328 26.505 1.000 13.433 32 ARG B O 1
ATOM 2685 N N . ALA B 1 33 ? 25.673 10.208 25.871 1.000 10.467 33 ALA B N 1
ATOM 2686 C CA . ALA B 1 33 ? 24.970 10.645 24.675 1.000 10.303 33 ALA B CA 1
ATOM 2687 C C . ALA B 1 33 ? 23.520 10.997 24.988 1.000 11.759 33 ALA B C 1
ATOM 2688 O O . ALA B 1 33 ? 22.894 11.684 24.183 1.000 12.912 33 ALA B O 1
ATOM 2690 N N . GLY B 1 34 ? 23.030 10.600 26.172 1.000 12.654 34 GLY B N 1
ATOM 2691 C CA . GLY B 1 34 ? 21.744 11.056 26.682 1.000 12.687 34 GLY B CA 1
ATOM 2692 C C . GLY B 1 34 ? 20.625 10.897 25.673 1.000 12.771 34 GLY B C 1
ATOM 2693 O O . GLY B 1 34 ? 20.489 9.863 25.042 1.000 12.891 34 GLY B O 1
ATOM 2694 N N . SER B 1 35 ? 19.734 11.907 25.592 1.000 13.333 35 SER B N 1
ATOM 2695 C CA . SER B 1 35 ? 18.544 11.815 24.774 1.000 14.020 35 SER B CA 1
ATOM 2696 C C . SER B 1 35 ? 18.835 11.979 23.278 1.000 14.338 35 SER B C 1
ATOM 2697 O O . SER B 1 35 ? 17.923 11.917 22.463 1.000 15.495 35 SER B O 1
ATOM 2700 N N . ASP B 1 36 ? 20.085 12.213 22.895 1.000 13.557 36 ASP B N 1
ATOM 2701 C CA . ASP B 1 36 ? 20.490 12.196 21.498 1.000 15.045 36 ASP B CA 1
ATOM 2702 C C . ASP B 1 36 ? 21.129 10.866 21.089 1.000 13.596 36 ASP B C 1
ATOM 2703 O O . ASP B 1 36 ? 21.599 10.747 19.967 1.000 14.546 36 ASP B O 1
ATOM 2708 N N . THR B 1 37 ? 21.102 9.847 21.963 1.000 12.753 37 THR B N 1
ATOM 2709 C CA . THR B 1 37 ? 21.743 8.576 21.622 1.000 12.310 37 THR B CA 1
ATOM 2710 C C . THR B 1 37 ? 21.177 7.979 20.331 1.000 12.228 37 THR B C 1
ATOM 2711 O O . THR B 1 37 ? 21.946 7.550 19.466 1.000 13.216 37 THR B O 1
ATOM 2715 N N . ALA B 1 38 ? 19.858 7.804 20.239 1.000 12.435 38 ALA B N 1
ATOM 2716 C CA . ALA B 1 38 ? 19.266 7.060 19.120 1.000 12.465 38 ALA B CA 1
ATOM 2717 C C . ALA B 1 38 ? 19.604 7.728 17.794 1.000 13.468 38 ALA B C 1
ATOM 2718 O O . ALA B 1 38 ? 19.968 7.098 16.808 1.000 13.547 38 ALA B O 1
ATOM 2720 N N . HIS B 1 39 ? 19.429 9.047 17.754 1.000 14.173 39 HIS B N 1
ATOM 2721 C CA . HIS B 1 39 ? 19.764 9.804 16.559 1.000 14.218 39 HIS B CA 1
ATOM 2722 C C . HIS B 1 39 ? 21.240 9.673 16.182 1.000 13.401 39 HIS B C 1
ATOM 2723 O O . HIS B 1 39 ? 21.609 9.534 15.017 1.000 13.382 39 HIS B O 1
ATOM 2730 N N . SER B 1 40 ? 22.138 9.736 17.179 1.000 12.493 40 SER B N 1
ATOM 2731 C CA . SER B 1 40 ? 23.563 9.659 16.936 1.000 12.471 40 SER B CA 1
ATOM 2732 C C . SER B 1 40 ? 23.906 8.298 16.315 1.000 11.581 40 SER B C 1
ATOM 2733 O O . SER B 1 40 ? 24.701 8.226 15.410 1.000 11.786 40 SER B O 1
ATOM 2736 N N . VAL B 1 41 ? 23.364 7.226 16.911 1.000 12.075 41 VAL B N 1
ATOM 2737 C CA . VAL B 1 41 ? 23.616 5.886 16.409 1.000 11.597 41 VAL B CA 1
ATOM 2738 C C . VAL B 1 41 ? 23.107 5.728 14.969 1.000 13.444 41 VAL B C 1
ATOM 2739 O O . VAL B 1 41 ? 23.822 5.228 14.133 1.000 12.835 41 VAL B O 1
ATOM 2743 N N . ARG B 1 42 ? 21.901 6.233 14.701 1.000 13.843 42 ARG B N 1
ATOM 2744 C CA . ARG B 1 42 ? 21.328 6.089 13.366 1.000 15.466 42 ARG B CA 1
ATOM 2745 C C . ARG B 1 42 ? 22.170 6.856 12.360 1.000 14.477 42 ARG B C 1
ATOM 2746 O O . ARG B 1 42 ? 22.502 6.324 11.301 1.000 17.507 42 ARG B O 1
ATOM 2754 N N . THR B 1 43 ? 22.523 8.100 12.692 1.000 14.948 43 THR B N 1
ATOM 2755 C CA . THR B 1 43 ? 23.349 8.959 11.839 1.000 17.005 43 THR B CA 1
ATOM 2756 C C . THR B 1 43 ? 24.694 8.299 11.551 1.000 17.161 43 THR B C 1
ATOM 2757 O O . THR B 1 43 ? 25.160 8.239 10.431 1.000 14.363 43 THR B O 1
ATOM 2761 N N . ALA B 1 44 ? 25.376 7.789 12.582 1.000 12.922 44 ALA B N 1
ATOM 2762 C CA . ALA B 1 44 ? 26.691 7.219 12.406 1.000 13.443 44 ALA B CA 1
ATOM 2763 C C . ALA B 1 44 ? 26.637 6.064 11.397 1.000 13.196 44 ALA B C 1
ATOM 2764 O O . ALA B 1 44 ? 27.459 5.970 10.514 1.000 14.280 44 ALA B O 1
ATOM 2766 N N . ILE B 1 45 ? 25.668 5.163 11.574 1.000 12.927 45 ILE B N 1
ATOM 2767 C CA . ILE B 1 45 ? 25.624 3.954 10.748 1.000 12.787 45 ILE B CA 1
ATOM 2768 C C . ILE B 1 45 ? 25.070 4.277 9.357 1.000 13.475 45 ILE B C 1
ATOM 2769 O O . ILE B 1 45 ? 25.725 3.939 8.384 1.000 16.132 45 ILE B O 1
ATOM 2774 N N . ALA B 1 46 ? 23.929 4.983 9.296 1.000 16.273 46 ALA B N 1
ATOM 2775 C CA . ALA B 1 46 ? 23.222 5.134 8.016 1.000 17.437 46 ALA B CA 1
ATOM 2776 C C . ALA B 1 46 ? 23.849 6.220 7.159 1.000 19.677 46 ALA B C 1
ATOM 2777 O O . ALA B 1 46 ? 23.851 6.095 5.935 1.000 23.063 46 ALA B O 1
ATO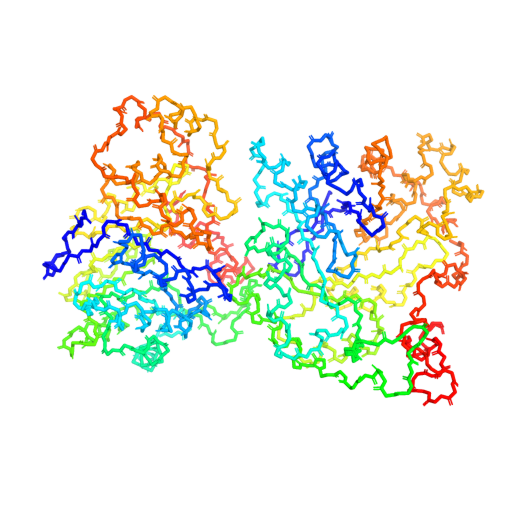M 2779 N N . GLU B 1 47 ? 24.381 7.282 7.763 1.000 17.892 47 GLU B N 1
ATOM 2780 C CA . GLU B 1 47 ? 24.951 8.391 7.002 1.000 19.749 47 GLU B CA 1
ATOM 2781 C C . GLU B 1 47 ? 26.470 8.429 6.959 1.000 21.524 47 GLU B C 1
ATOM 2782 O O . GLU B 1 47 ? 27.053 9.015 6.053 1.000 23.400 47 GLU B O 1
ATOM 2788 N N . ALA B 1 48 ? 27.152 7.975 8.011 1.000 15.059 48 ALA B N 1
ATOM 2789 C CA . ALA B 1 48 ? 28.593 8.143 8.085 1.000 15.015 48 ALA B CA 1
ATOM 2790 C C . ALA B 1 48 ? 29.370 6.837 7.901 1.000 14.458 48 ALA B C 1
ATOM 2791 O O . ALA B 1 48 ? 30.595 6.828 7.887 1.000 15.925 48 ALA B O 1
ATOM 2793 N N . GLY B 1 49 ? 28.671 5.707 7.724 1.000 14.126 49 GLY B N 1
ATOM 2794 C CA . GLY B 1 49 ? 29.352 4.462 7.406 1.000 14.119 49 GLY B CA 1
ATOM 2795 C C . GLY B 1 49 ? 29.942 3.722 8.612 1.000 12.984 49 GLY B C 1
ATOM 2796 O O . GLY B 1 49 ? 30.718 2.803 8.436 1.000 15.152 49 GLY B O 1
ATOM 2797 N N . TYR B 1 50 ? 29.573 4.136 9.837 1.000 12.349 50 TYR B N 1
ATOM 2798 C CA . TYR B 1 50 ? 30.058 3.409 10.997 1.000 11.135 50 TYR B CA 1
ATOM 2799 C C . TYR B 1 50 ? 29.464 2.002 10.974 1.000 10.432 50 TYR B C 1
ATOM 2800 O O . TYR B 1 50 ? 28.303 1.821 10.638 1.000 12.179 50 TYR B O 1
ATOM 2809 N N . ARG B 1 51 ? 30.294 1.046 11.402 1.000 10.166 51 ARG B N 1
ATOM 2810 C CA . ARG B 1 51 ? 29.871 -0.348 11.506 1.000 10.449 51 ARG B CA 1
ATOM 2811 C C . ARG B 1 51 ? 30.134 -0.900 12.902 1.000 10.361 51 ARG B C 1
ATOM 2812 O O . ARG B 1 51 ? 30.059 -2.112 13.105 1.000 10.478 51 ARG B O 1
ATOM 2820 N N . HIS B 1 52 ? 30.348 -0.026 13.878 1.000 9.365 52 HIS B N 1
ATOM 2821 C CA . HIS B 1 52 ? 30.727 -0.453 15.217 1.000 9.083 52 HIS B CA 1
ATOM 2822 C C . HIS B 1 52 ? 30.113 0.547 16.181 1.000 8.934 52 HIS B C 1
ATOM 2823 O O . HIS B 1 52 ? 30.252 1.749 15.965 1.000 10.044 52 HIS B O 1
ATOM 2830 N N . VAL B 1 53 ? 29.411 0.063 17.221 1.000 8.615 53 VAL B N 1
ATOM 2831 C CA . VAL B 1 53 ? 28.891 0.906 18.282 1.000 8.961 53 VAL B CA 1
ATOM 2832 C C . VAL B 1 53 ? 29.316 0.338 19.618 1.000 8.572 53 VAL B C 1
ATOM 2833 O O . VAL B 1 53 ? 29.213 -0.873 19.830 1.000 8.972 53 VAL B O 1
ATOM 2837 N N . ASP B 1 54 ? 29.786 1.218 20.518 1.000 8.026 54 ASP B N 1
ATOM 2838 C CA . ASP B 1 54 ? 30.269 0.813 21.839 1.000 8.144 54 ASP B CA 1
ATOM 2839 C C . ASP B 1 54 ? 29.309 1.373 22.866 1.000 8.879 54 ASP B C 1
ATOM 2840 O O . ASP B 1 54 ? 29.089 2.596 22.927 1.000 8.607 54 ASP B O 1
ATOM 2845 N N . THR B 1 55 ? 28.727 0.511 23.712 1.000 8.626 55 THR B N 1
ATOM 2846 C CA . THR B 1 55 ? 27.807 0.960 24.756 1.000 9.393 55 THR B CA 1
ATOM 2847 C C . THR B 1 55 ? 28.022 0.118 26.018 1.000 8.781 55 THR B C 1
ATOM 2848 O O . THR B 1 55 ? 28.993 -0.669 26.093 1.000 8.761 55 THR B O 1
ATOM 2852 N N . ALA B 1 56 ? 27.114 0.298 27.003 1.000 8.778 56 ALA B N 1
ATOM 2853 C CA . ALA B 1 56 ? 27.193 -0.421 28.261 1.000 8.433 56 ALA B CA 1
ATOM 2854 C C . ALA B 1 56 ? 25.907 -0.205 29.023 1.000 8.776 56 ALA B C 1
ATOM 2855 O O . ALA B 1 56 ? 25.324 0.880 28.980 1.000 9.017 56 ALA B O 1
ATOM 2857 N N . ALA B 1 57 ? 25.538 -1.206 29.820 1.000 9.639 57 ALA B N 1
ATOM 2858 C CA . ALA B 1 57 ? 24.378 -1.066 30.674 1.000 9.660 57 ALA B CA 1
ATOM 2859 C C . ALA B 1 57 ? 24.500 0.148 31.583 1.000 10.081 57 ALA B C 1
ATOM 2860 O O . ALA B 1 57 ? 23.522 0.899 31.731 1.000 10.197 57 ALA B O 1
ATOM 2862 N N . GLN B 1 58 ? 25.693 0.365 32.185 1.000 9.676 58 GLN B N 1
ATOM 2863 C CA . GLN B 1 58 ? 25.834 1.425 33.182 1.000 11.018 58 GLN B CA 1
ATOM 2864 C C . GLN B 1 58 ? 25.724 2.808 32.563 1.000 11.225 58 GLN B C 1
ATOM 2865 O O . GLN B 1 58 ? 25.545 3.795 33.288 1.000 10.689 58 GLN B O 1
ATOM 2871 N N . TYR B 1 59 ? 25.870 2.934 31.226 1.000 9.318 59 TYR B N 1
ATOM 2872 C CA . TYR B 1 59 ? 25.695 4.232 30.582 1.000 9.217 59 TYR B CA 1
ATOM 2873 C C . TYR B 1 59 ? 24.244 4.707 30.633 1.000 10.211 59 TYR B C 1
ATOM 2874 O O . TYR B 1 59 ? 23.993 5.916 30.465 1.000 9.803 59 TYR B O 1
ATOM 2883 N N . GLY B 1 60 ? 23.299 3.787 30.789 1.000 8.973 60 GLY B N 1
ATOM 2884 C CA . GLY B 1 60 ? 21.894 4.185 30.889 1.000 10.004 60 GLY B CA 1
ATOM 2885 C C . GLY B 1 60 ? 21.259 4.492 29.529 1.000 11.031 60 GLY B C 1
ATOM 2886 O O . GLY B 1 60 ? 20.113 4.955 29.505 1.000 12.821 60 GLY B O 1
ATOM 2887 N N . VAL B 1 61 ? 21.932 4.181 28.417 1.000 10.240 61 VAL B N 1
ATOM 2888 C CA . VAL B 1 61 ? 21.527 4.573 27.074 1.000 10.587 61 VAL B CA 1
ATOM 2889 C C . VAL B 1 61 ? 21.149 3.383 26.183 1.000 9.860 61 VAL B C 1
ATOM 2890 O O . VAL B 1 61 ? 20.844 3.570 24.997 1.000 10.327 61 VAL B O 1
ATOM 2894 N N . GLU B 1 62 ? 21.193 2.159 26.707 1.000 10.626 62 GLU B N 1
ATOM 2895 C CA . GLU B 1 62 ? 21.028 1.001 25.836 1.000 10.276 62 GLU B CA 1
ATOM 2896 C C . GLU B 1 62 ? 19.646 0.917 25.153 1.000 9.778 62 GLU B C 1
ATOM 2897 O O . GLU B 1 62 ? 19.598 0.503 23.989 1.000 9.352 62 GLU B O 1
ATOM 2903 N N . LYS B 1 63 ? 18.552 1.349 25.815 1.000 11.766 63 LYS B N 1
ATOM 2904 C CA . LYS B 1 63 ? 17.273 1.351 25.107 1.000 12.886 63 LYS B CA 1
ATOM 2905 C C . LYS B 1 63 ? 17.325 2.271 23.902 1.000 12.089 63 LYS B C 1
ATOM 2906 O O . LYS B 1 63 ? 16.800 1.935 22.821 1.000 12.569 63 LYS B O 1
ATOM 2912 N N . GLU B 1 64 ? 17.978 3.433 24.046 1.000 11.595 64 GLU B N 1
ATOM 2913 C CA . GLU B 1 64 ? 18.083 4.394 22.953 1.000 12.173 64 GLU B CA 1
ATOM 2914 C C . GLU B 1 64 ? 19.016 3.871 21.866 1.000 10.986 64 GLU B C 1
ATOM 2915 O O . GLU B 1 64 ? 18.761 4.012 20.682 1.000 11.145 64 GLU B O 1
ATOM 2921 N N . VAL B 1 65 ? 20.097 3.164 22.248 1.000 11.262 65 VAL B N 1
ATOM 2922 C CA . VAL B 1 65 ? 20.950 2.554 21.243 1.000 11.351 65 VAL B CA 1
ATOM 2923 C C . VAL B 1 65 ? 20.126 1.515 20.467 1.000 10.479 65 VAL B C 1
ATOM 2924 O O . VAL B 1 65 ? 20.253 1.473 19.257 1.000 10.669 65 VAL B O 1
ATOM 2928 N N . GLY B 1 66 ? 19.235 0.791 21.148 1.000 10.891 66 GLY B N 1
ATOM 2929 C CA . GLY B 1 66 ? 18.418 -0.215 20.492 1.000 11.716 66 GLY B CA 1
ATOM 2930 C C . GLY B 1 66 ? 17.523 0.421 19.430 1.000 12.324 66 GLY B C 1
ATOM 2931 O O . GLY B 1 66 ? 17.414 -0.102 18.323 1.000 12.943 66 GLY B O 1
ATOM 2932 N N . ARG B 1 67 ? 16.937 1.587 19.744 1.000 12.598 67 ARG B N 1
ATOM 2933 C CA . ARG B 1 67 ? 16.083 2.269 18.768 1.000 14.877 67 ARG B CA 1
ATOM 2934 C C . ARG B 1 67 ? 16.901 2.751 17.571 1.000 14.547 67 ARG B C 1
ATOM 2935 O O . ARG B 1 67 ? 16.475 2.653 16.402 1.000 14.585 67 ARG B O 1
ATOM 2943 N N . GLY B 1 68 ? 18.100 3.285 17.829 1.000 11.812 68 GLY B N 1
ATOM 2944 C CA . GLY B 1 68 ? 18.969 3.695 16.758 1.000 12.048 68 GLY B CA 1
ATOM 2945 C C . GLY B 1 68 ? 19.419 2.581 15.822 1.000 14.330 68 GLY B C 1
ATOM 2946 O O . GLY B 1 68 ? 19.461 2.717 14.601 1.000 14.310 68 GLY B O 1
ATOM 2947 N N . LEU B 1 69 ? 19.810 1.440 16.411 1.000 12.600 69 LEU B N 1
ATOM 2948 C CA . LEU B 1 69 ? 20.231 0.292 15.630 1.000 13.509 69 LEU B CA 1
ATOM 2949 C C . LEU B 1 69 ? 19.068 -0.233 14.799 1.000 13.553 69 LEU B C 1
ATOM 2950 O O . LEU B 1 69 ? 19.310 -0.610 13.657 1.000 15.193 69 LEU B O 1
ATOM 2955 N N . LYS B 1 70 ? 17.869 -0.248 15.390 1.000 14.049 70 LYS B N 1
ATOM 2956 C CA . LYS B 1 70 ? 16.701 -0.756 14.665 1.000 15.462 70 LYS B CA 1
ATOM 2957 C C . LYS B 1 70 ? 16.478 0.104 13.423 1.000 18.025 70 LYS B C 1
ATOM 2958 O O . LYS B 1 70 ? 16.324 -0.413 12.298 1.000 16.356 70 LYS B O 1
ATOM 2964 N N . ALA B 1 71 ? 16.486 1.417 13.628 1.000 15.895 71 ALA B N 1
ATOM 2965 C CA . ALA B 1 71 ? 16.271 2.325 12.513 1.000 17.377 71 ALA B CA 1
ATOM 2966 C C . ALA B 1 71 ? 17.321 2.092 11.441 1.000 18.978 71 ALA B C 1
ATOM 2967 O O . ALA B 1 71 ? 17.021 2.072 10.233 1.000 19.492 71 ALA B O 1
ATOM 2969 N N . ALA B 1 72 ? 18.584 1.951 11.857 1.000 16.868 72 ALA B N 1
ATOM 2970 C CA . ALA B 1 72 ? 19.685 1.828 10.929 1.000 16.625 72 ALA B CA 1
ATOM 2971 C C . ALA B 1 72 ? 19.555 0.563 10.078 1.000 18.550 72 ALA B C 1
ATOM 2972 O O . ALA B 1 72 ? 19.944 0.540 8.917 1.000 19.025 72 ALA B O 1
ATOM 2974 N N . MET B 1 73 ? 19.063 -0.519 10.685 1.000 18.723 73 MET B N 1
ATOM 2975 C CA . MET B 1 73 ? 18.941 -1.805 10.011 1.000 20.392 73 MET B CA 1
ATOM 2976 C C . MET B 1 73 ? 17.693 -1.813 9.128 1.000 23.070 73 MET B C 1
ATOM 2977 O O . MET B 1 73 ? 17.687 -2.495 8.109 1.000 27.371 73 MET B O 1
ATOM 2982 N N . GLU B 1 74 ? 16.687 -1.027 9.486 1.000 24.698 74 GLU B N 1
ATOM 2983 C CA . GLU B 1 74 ? 15.443 -0.974 8.723 1.000 28.413 74 GLU B CA 1
ATOM 2984 C C . GLU B 1 74 ? 15.753 -0.505 7.313 1.000 28.891 74 GLU B C 1
ATOM 2985 O O . GLU B 1 74 ? 15.052 -0.880 6.377 1.000 26.136 74 GLU B O 1
ATOM 2991 N N . GLY B 1 75 ? 16.843 0.262 7.208 1.000 30.981 75 GLY B N 1
ATOM 2992 C CA . GLY B 1 75 ? 17.220 0.918 5.980 1.000 31.772 75 GLY B CA 1
ATOM 2993 C C . GLY B 1 75 ? 18.129 0.089 5.081 1.000 31.285 75 GLY B C 1
ATOM 2994 O O . GLY B 1 75 ? 18.637 0.652 4.123 1.000 34.550 75 GLY B O 1
ATOM 2995 N N A GLY B 1 76 ? 18.351 -1.196 5.421 0.500 31.123 76 GLY B N 1
ATOM 2996 N N B GLY B 1 76 ? 18.400 -1.181 5.434 0.500 30.951 76 GLY B N 1
ATOM 2997 C CA A GLY B 1 76 ? 19.046 -2.130 4.540 0.500 30.524 76 GLY B CA 1
ATOM 2998 C CA B GLY B 1 76 ? 19.042 -2.119 4.516 0.500 30.378 76 GLY B CA 1
ATOM 2999 C C A GLY B 1 76 ? 20.040 -3.024 5.287 0.500 27.069 76 GLY B C 1
ATOM 3000 C C B GLY B 1 76 ? 20.471 -2.501 4.913 0.500 27.368 76 GLY B C 1
ATOM 3001 O O A GLY B 1 76 ? 20.047 -4.244 5.107 0.500 27.911 76 GLY B O 1
ATOM 3002 O O B GLY B 1 76 ? 21.292 -2.813 4.057 0.500 26.099 76 GLY B O 1
ATOM 3003 N N . ILE B 1 77 ? 20.789 -2.399 6.203 1.000 24.272 77 ILE B N 1
ATOM 3004 C CA . ILE B 1 77 ? 22.067 -2.887 6.698 1.000 21.187 77 ILE B CA 1
ATOM 3005 C C . ILE B 1 77 ? 21.851 -4.149 7.503 1.000 16.317 77 ILE B C 1
ATOM 3006 O O . ILE B 1 77 ? 20.957 -4.187 8.334 1.000 18.583 77 ILE B O 1
ATOM 3011 N N . ASN B 1 78 ? 22.644 -5.187 7.183 1.000 15.171 78 ASN B N 1
ATOM 3012 C CA . ASN B 1 78 ? 22.485 -6.481 7.835 1.000 14.949 78 ASN B CA 1
ATOM 3013 C C . ASN B 1 78 ? 23.125 -6.421 9.228 1.000 12.306 78 ASN B C 1
ATOM 3014 O O . ASN B 1 78 ? 24.198 -5.796 9.406 1.000 12.477 78 ASN B O 1
ATOM 3019 N N . ARG B 1 79 ? 22.492 -7.112 10.185 1.000 11.871 79 ARG B N 1
ATOM 3020 C CA . ARG B 1 79 ? 23.075 -7.234 11.515 1.000 10.081 79 ARG B CA 1
ATOM 3021 C C . ARG B 1 79 ? 24.526 -7.718 11.451 1.000 10.325 79 ARG B C 1
ATOM 3022 O O . ARG B 1 79 ? 25.378 -7.262 12.255 1.000 9.600 79 ARG B O 1
ATOM 3030 N N . LYS B 1 80 ? 24.858 -8.683 10.559 1.000 10.505 80 LYS B N 1
ATOM 3031 C CA . LYS B 1 80 ? 26.187 -9.252 10.529 1.000 11.502 80 LYS B CA 1
ATOM 3032 C C . LYS B 1 80 ? 27.228 -8.180 10.169 1.000 11.825 80 LYS B C 1
ATOM 3033 O O . LYS B 1 80 ? 28.410 -8.418 10.428 1.000 13.249 80 LYS B O 1
ATOM 3039 N N . ASP B 1 81 ? 26.794 -7.085 9.515 1.000 10.416 81 ASP B N 1
ATOM 3040 C CA . ASP B 1 81 ? 27.720 -6.025 9.132 1.000 12.111 81 ASP B CA 1
ATOM 3041 C C . ASP B 1 81 ? 27.973 -5.036 10.264 1.000 12.489 81 ASP B C 1
ATOM 3042 O O . ASP B 1 81 ? 28.805 -4.167 10.085 1.000 13.803 81 ASP B O 1
ATOM 3047 N N . LEU B 1 82 ? 27.276 -5.194 11.397 1.000 9.781 82 LEU B N 1
ATOM 3048 C CA . LEU B 1 82 ? 27.436 -4.316 12.549 1.000 9.999 82 LEU B CA 1
ATOM 3049 C C . LEU B 1 82 ? 28.169 -5.049 13.653 1.000 10.361 82 LEU B C 1
ATOM 3050 O O . LEU B 1 82 ? 28.024 -6.263 13.780 1.000 10.131 82 LEU B O 1
ATOM 3055 N N . PHE B 1 83 ? 28.969 -4.274 14.411 1.000 9.448 83 PHE B N 1
ATOM 3056 C CA . PHE B 1 83 ? 29.710 -4.769 15.569 1.000 8.492 83 PHE B CA 1
ATOM 3057 C C . PHE B 1 83 ? 29.188 -4.020 16.786 1.000 8.593 83 PHE B C 1
ATOM 3058 O O . PHE B 1 83 ? 29.401 -2.807 16.877 1.000 9.283 83 PHE B O 1
ATOM 3066 N N . VAL B 1 84 ? 28.461 -4.708 17.676 1.000 8.982 84 VAL B N 1
ATOM 3067 C CA . VAL B 1 84 ? 27.872 -4.079 18.856 1.000 8.958 84 VAL B CA 1
ATOM 3068 C C . VAL B 1 84 ? 28.509 -4.646 20.130 1.000 8.839 84 VAL B C 1
ATOM 3069 O O . VAL B 1 84 ? 28.514 -5.845 20.351 1.000 9.056 84 VAL B O 1
ATOM 3073 N N . THR B 1 85 ? 29.054 -3.736 20.943 1.000 7.808 85 THR B N 1
ATOM 3074 C CA . THR B 1 85 ? 29.692 -4.063 22.215 1.000 8.041 85 THR B CA 1
ATOM 3075 C C . THR B 1 85 ? 28.804 -3.577 23.364 1.000 8.054 85 THR B C 1
ATOM 3076 O O . THR B 1 85 ? 28.393 -2.428 23.373 1.000 8.401 85 THR B O 1
ATOM 3080 N N . SER B 1 86 ? 28.647 -4.400 24.406 1.000 8.329 86 SER B N 1
ATOM 3081 C CA . SER B 1 86 ? 28.151 -3.946 25.704 1.000 8.091 86 SER B CA 1
ATOM 3082 C C . SER B 1 86 ? 29.097 -4.460 26.798 1.000 8.660 86 SER B C 1
ATOM 3083 O O . SER B 1 86 ? 30.125 -5.077 26.518 1.000 8.655 86 SER B O 1
ATOM 3086 N N . LYS B 1 87 ? 28.792 -4.086 28.046 1.000 8.040 87 LYS B N 1
ATOM 3087 C CA . LYS B 1 87 ? 29.659 -4.299 29.179 1.000 8.564 87 LYS B CA 1
ATOM 3088 C C . LYS B 1 87 ? 28.794 -4.724 30.351 1.000 9.132 87 LYS B C 1
ATOM 3089 O O . LYS B 1 87 ? 27.692 -4.210 30.572 1.000 8.168 87 LYS B O 1
ATOM 3095 N N . LEU B 1 88 ? 29.385 -5.620 31.151 1.000 8.930 88 LEU B N 1
ATOM 3096 C CA . LEU B 1 88 ? 28.823 -6.175 32.382 1.000 8.456 88 LEU B CA 1
ATOM 3097 C C . LEU B 1 88 ? 29.315 -5.333 33.553 1.000 8.633 88 LEU B C 1
ATOM 3098 O O . LEU B 1 88 ? 30.518 -5.253 33.826 1.000 9.075 88 LEU B O 1
ATOM 3103 N N . TRP B 1 89 ? 28.371 -4.666 34.234 1.000 9.848 89 TRP B N 1
ATOM 3104 C CA . TRP B 1 89 ? 28.685 -3.719 35.296 1.000 9.390 89 TRP B CA 1
ATOM 3105 C C . TRP B 1 89 ? 29.117 -4.409 36.598 1.000 9.612 89 TRP B C 1
ATOM 3106 O O . TRP B 1 89 ? 28.721 -5.553 36.849 1.000 9.394 89 TRP B O 1
ATOM 3117 N N . CYS B 1 90 ? 29.911 -3.652 37.388 1.000 10.104 90 CYS B N 1
ATOM 3118 C CA . CYS B 1 90 ? 30.464 -4.090 38.670 1.000 10.313 90 CYS B CA 1
ATOM 3119 C C . CYS B 1 90 ? 29.462 -4.785 39.593 1.000 10.778 90 CYS B C 1
ATOM 3120 O O . CYS B 1 90 ? 29.858 -5.752 40.286 1.000 11.225 90 CYS B O 1
ATOM 3123 N N . THR B 1 91 ? 28.204 -4.312 39.686 1.000 10.970 91 THR B N 1
ATOM 3124 C CA . THR B 1 91 ? 27.209 -4.913 40.568 1.000 11.977 91 THR B CA 1
ATOM 3125 C C . THR B 1 91 ? 26.802 -6.317 40.101 1.000 13.649 91 THR B C 1
ATOM 3126 O O . THR B 1 91 ? 26.224 -7.104 40.882 1.000 14.523 91 THR B O 1
ATOM 3130 N N . GLU B 1 92 ? 27.018 -6.624 38.796 1.000 12.000 92 GLU B N 1
ATOM 3131 C CA . GLU B 1 92 ? 26.609 -7.881 38.204 1.000 11.699 92 GLU B CA 1
ATOM 3132 C C . GLU B 1 92 ? 27.784 -8.846 38.035 1.000 11.567 92 GLU B C 1
ATOM 3133 O O . GLU B 1 92 ? 27.615 -9.873 37.391 1.000 11.788 92 GLU B O 1
ATOM 3139 N N . LEU B 1 93 ? 28.934 -8.582 38.681 1.000 10.962 93 LEU B N 1
ATOM 3140 C CA . LEU B 1 93 ? 30.099 -9.445 38.544 1.000 12.289 93 LEU B CA 1
ATOM 3141 C C . LEU B 1 93 ? 30.091 -10.569 39.567 1.000 13.014 93 LEU B C 1
ATOM 3142 O O . LEU B 1 93 ? 30.932 -10.590 40.464 1.000 13.860 93 LEU B O 1
ATOM 3147 N N . ALA B 1 94 ? 29.120 -11.459 39.410 1.000 12.325 94 ALA B N 1
ATOM 3148 C CA . ALA B 1 94 ? 28.990 -12.716 40.114 1.000 12.765 94 ALA B CA 1
ATOM 3149 C C . ALA B 1 94 ? 28.454 -13.719 39.103 1.000 12.529 94 ALA B C 1
ATOM 3150 O O . ALA B 1 94 ? 27.641 -13.335 38.250 1.000 12.937 94 ALA B O 1
ATOM 3152 N N . PRO B 1 95 ? 28.857 -15.002 39.163 1.000 12.832 95 PRO B N 1
ATOM 3153 C CA . PRO B 1 95 ? 28.418 -15.958 38.163 1.000 11.863 95 PRO B CA 1
ATOM 3154 C C . PRO B 1 95 ? 26.914 -15.997 37.914 1.000 12.846 95 PRO B C 1
ATOM 3155 O O . PRO B 1 95 ? 26.502 -16.019 36.745 1.000 12.649 95 PRO B O 1
ATOM 3159 N N . ASP B 1 96 ? 26.094 -15.925 38.967 1.000 13.959 96 ASP B N 1
ATOM 3160 C CA . ASP B 1 96 ? 24.656 -16.028 38.777 1.000 14.434 96 ASP B CA 1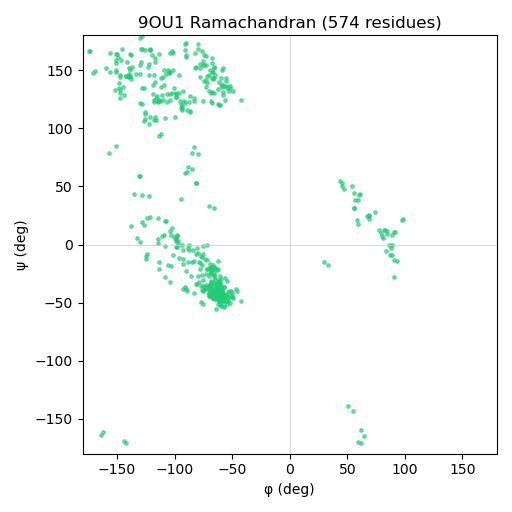
ATOM 3161 C C . ASP B 1 96 ? 24.008 -14.726 38.322 1.000 14.086 96 ASP B C 1
ATOM 3162 O O . ASP B 1 96 ? 22.814 -14.750 37.998 1.000 15.401 96 ASP B O 1
ATOM 3167 N N . ARG B 1 97 ? 24.785 -13.632 38.203 1.000 13.050 97 ARG B N 1
ATOM 3168 C CA . ARG B 1 97 ? 24.232 -12.371 37.726 1.000 13.079 97 ARG B CA 1
ATOM 3169 C C . ARG B 1 97 ? 24.572 -12.095 36.256 1.000 12.383 97 ARG B C 1
ATOM 3170 O O . ARG B 1 97 ? 23.962 -11.195 35.664 1.000 12.727 97 ARG B O 1
ATOM 3178 N N . VAL B 1 98 ? 25.444 -12.906 35.667 1.000 11.119 98 VAL B N 1
ATOM 3179 C CA . VAL B 1 98 ? 25.919 -12.628 34.308 1.000 11.103 98 VAL B CA 1
ATOM 3180 C C . VAL B 1 98 ? 24.755 -12.702 33.313 1.000 11.007 98 VAL B C 1
ATOM 3181 O O . VAL B 1 98 ? 24.553 -11.801 32.497 1.000 11.418 98 VAL B O 1
ATOM 3185 N N . ARG B 1 99 ? 24.043 -13.850 33.302 1.000 11.803 99 ARG B N 1
ATOM 3186 C CA . ARG B 1 99 ? 22.989 -14.063 32.329 1.000 12.079 99 ARG B CA 1
ATOM 3187 C C . ARG B 1 99 ? 21.844 -13.069 32.498 1.000 11.520 99 ARG B C 1
ATOM 3188 O O . ARG B 1 99 ? 21.344 -12.585 31.493 1.000 11.447 99 ARG B O 1
ATOM 3196 N N . PRO B 1 100 ? 21.294 -12.798 33.708 1.000 11.490 100 PRO B N 1
ATOM 3197 C CA . PRO B 1 100 ? 20.222 -11.812 33.787 1.000 12.548 100 PRO B CA 1
ATOM 3198 C C . PRO B 1 100 ? 20.652 -10.455 33.233 1.000 11.773 100 PRO B C 1
ATOM 3199 O O . PRO B 1 100 ? 19.873 -9.744 32.596 1.000 11.789 100 PRO B O 1
ATOM 3203 N N . ALA B 1 101 ? 21.914 -10.084 33.474 1.000 10.672 101 ALA B N 1
ATOM 3204 C CA . ALA B 1 101 ? 22.410 -8.812 32.981 1.000 11.070 101 ALA B CA 1
ATOM 3205 C C . ALA B 1 101 ? 22.499 -8.782 31.458 1.000 10.301 101 ALA B C 1
ATOM 3206 O O . ALA B 1 101 ? 22.089 -7.808 30.814 1.000 10.144 101 ALA B O 1
ATOM 3208 N N . LEU B 1 102 ? 22.994 -9.867 30.861 1.000 9.887 102 LEU B N 1
ATOM 3209 C CA . LEU B 1 102 ? 23.057 -9.935 29.405 1.000 9.704 102 LEU B CA 1
ATOM 3210 C C . LEU B 1 102 ? 21.655 -9.918 28.800 1.000 10.103 102 LEU B C 1
ATOM 3211 O O . LEU B 1 102 ? 21.401 -9.233 27.817 1.000 9.941 102 LEU B O 1
ATOM 3216 N N . GLU B 1 103 ? 20.703 -10.652 29.397 1.000 10.266 103 GLU B N 1
ATOM 3217 C CA . GLU B 1 103 ? 19.329 -10.681 28.944 1.000 10.821 103 GLU B CA 1
ATOM 3218 C C . GLU B 1 103 ? 18.738 -9.276 28.881 1.000 11.520 103 GLU B C 1
ATOM 3219 O O . GLU B 1 103 ? 18.102 -8.924 27.905 1.000 12.057 103 GLU B O 1
ATOM 3225 N N . LYS B 1 104 ? 19.000 -8.479 29.909 1.000 10.973 104 LYS B N 1
ATOM 3226 C CA . LYS B 1 104 ? 18.420 -7.142 29.954 1.000 12.220 104 LYS B CA 1
ATOM 3227 C C . LYS B 1 104 ? 19.076 -6.274 28.890 1.000 11.410 104 LYS B C 1
ATOM 3228 O O . LYS B 1 104 ? 18.429 -5.479 28.221 1.000 11.428 104 LYS B O 1
ATOM 3234 N N . THR B 1 105 ? 20.403 -6.376 28.783 1.000 9.532 105 THR B N 1
ATOM 3235 C CA . THR B 1 105 ? 21.118 -5.656 27.744 1.000 10.013 105 THR B CA 1
ATOM 3236 C C . THR B 1 105 ? 20.584 -5.986 26.349 1.000 9.635 105 THR B C 1
ATOM 3237 O O . THR B 1 105 ? 20.374 -5.100 25.520 1.000 8.763 105 THR B O 1
ATOM 3241 N N . LEU B 1 106 ? 20.420 -7.275 26.045 1.000 9.540 106 LEU B N 1
ATOM 3242 C CA . LEU B 1 106 ? 19.916 -7.699 24.749 1.000 10.031 106 LEU B CA 1
ATOM 3243 C C . LEU B 1 106 ? 18.510 -7.157 24.534 1.000 9.498 106 LEU B C 1
ATOM 3244 O O . LEU B 1 106 ? 18.190 -6.731 23.436 1.000 10.137 106 LEU B O 1
ATOM 3249 N N . LYS B 1 107 ? 17.654 -7.187 25.559 1.000 10.743 107 LYS B N 1
ATOM 3250 C CA . LYS B 1 107 ? 16.291 -6.714 25.391 1.000 11.708 107 LYS B CA 1
ATOM 3251 C C . LYS B 1 107 ? 16.282 -5.200 25.120 1.000 10.677 107 LYS B C 1
ATOM 3252 O O . LYS B 1 107 ? 15.612 -4.733 24.194 1.000 12.285 107 LYS B O 1
ATOM 3258 N N . ASP B 1 108 ? 17.099 -4.446 25.861 1.000 10.967 108 ASP B N 1
ATOM 3259 C CA . ASP B 1 108 ? 17.185 -3.013 25.674 1.000 10.771 108 ASP B CA 1
ATOM 3260 C C . ASP B 1 108 ? 17.723 -2.653 24.296 1.000 10.936 108 ASP B C 1
ATOM 3261 O O . ASP B 1 108 ? 17.243 -1.739 23.639 1.000 11.869 108 ASP B O 1
ATOM 3266 N N . LEU B 1 109 ? 18.731 -3.394 23.830 1.000 9.900 109 LEU B N 1
ATOM 3267 C CA . LEU B 1 109 ? 19.303 -3.175 22.515 1.000 9.535 109 LEU B CA 1
ATOM 3268 C C . LEU B 1 109 ? 18.451 -3.723 21.359 1.000 10.515 109 LEU B C 1
ATOM 3269 O O . LEU B 1 109 ? 18.751 -3.422 20.198 1.000 11.223 109 LEU B O 1
ATOM 3274 N N . GLN B 1 110 ? 17.413 -4.492 21.697 1.000 10.323 110 GLN B N 1
ATOM 3275 C CA . GLN B 1 110 ? 16.549 -5.139 20.716 1.000 11.145 110 GLN B CA 1
ATOM 3276 C C . GLN B 1 110 ? 17.381 -6.068 19.825 1.000 10.770 110 GLN B C 1
ATOM 3277 O O . GLN B 1 110 ? 17.161 -6.143 18.618 1.000 11.199 110 GLN B O 1
ATOM 3283 N N . LEU B 1 111 ? 18.370 -6.753 20.417 1.000 10.446 111 LEU B N 1
ATOM 3284 C CA . LEU B 1 111 ? 19.254 -7.639 19.682 1.000 9.299 111 LEU B CA 1
ATOM 3285 C C . LEU B 1 111 ? 19.132 -9.067 20.242 1.000 9.920 111 LEU B C 1
ATOM 3286 O O . LEU B 1 111 ? 18.680 -9.295 21.358 1.000 10.792 111 LEU B O 1
ATOM 3291 N N . ASP B 1 112 ? 19.613 -10.029 19.457 1.000 10.241 112 ASP B N 1
ATOM 3292 C CA . ASP B 1 112 ? 19.649 -11.437 19.814 1.000 10.244 112 ASP B CA 1
ATOM 3293 C C . ASP B 1 112 ? 21.043 -11.913 20.160 1.000 9.904 112 ASP B C 1
ATOM 3294 O O . ASP B 1 112 ? 21.207 -12.941 20.811 1.000 10.573 112 ASP B O 1
ATOM 3299 N N . TYR B 1 113 ? 22.090 -11.162 19.762 1.000 9.390 113 TYR B N 1
ATOM 3300 C CA . TYR B 1 113 ? 23.442 -11.480 20.160 1.000 8.808 113 TYR B CA 1
ATOM 3301 C C . TYR B 1 113 ? 24.259 -10.181 20.211 1.000 8.723 113 TYR B C 1
ATOM 3302 O O . TYR B 1 113 ? 23.907 -9.190 19.550 1.000 8.048 113 TYR B O 1
ATOM 3311 N N . LEU B 1 114 ? 25.341 -10.200 21.018 1.000 8.384 114 LEU B N 1
ATOM 3312 C CA . LEU B 1 114 ? 26.328 -9.127 21.003 1.000 8.138 114 LEU B CA 1
ATOM 3313 C C . LEU B 1 114 ? 27.538 -9.571 20.224 1.000 9.164 114 LEU B C 1
ATOM 3314 O O . LEU B 1 114 ? 27.850 -10.772 20.267 1.000 9.607 114 LEU B O 1
ATOM 3319 N N . ASP B 1 115 ? 28.285 -8.665 19.557 1.000 8.258 115 ASP B N 1
ATOM 3320 C CA . ASP B 1 115 ? 29.573 -9.039 19.008 1.000 8.515 115 ASP B CA 1
ATOM 3321 C C . ASP B 1 115 ? 30.618 -9.140 20.108 1.000 8.876 115 ASP B C 1
ATOM 3322 O O . ASP B 1 115 ? 31.546 -9.919 19.979 1.000 9.963 115 ASP B O 1
ATOM 3327 N N . LEU B 1 116 ? 30.460 -8.337 21.178 1.000 8.474 116 LEU B N 1
ATOM 3328 C CA . LEU B 1 116 ? 31.491 -8.281 22.212 1.000 8.108 116 LEU B CA 1
ATOM 3329 C C . LEU B 1 116 ? 30.853 -7.914 23.537 1.000 8.843 116 LEU B C 1
ATOM 3330 O O . LEU B 1 116 ? 30.047 -7.001 23.611 1.000 8.717 116 LEU B O 1
ATOM 3335 N N . TYR B 1 117 ? 31.215 -8.666 24.590 1.000 8.593 117 TYR B N 1
ATOM 3336 C CA . TYR B 1 117 ? 30.720 -8.403 25.935 1.000 8.430 117 TYR B CA 1
ATOM 3337 C C . TYR B 1 117 ? 31.915 -8.323 26.865 1.000 8.324 117 TYR B C 1
ATOM 3338 O O . TYR B 1 117 ? 32.683 -9.277 26.972 1.000 8.746 117 TYR B O 1
ATOM 3347 N N . LEU B 1 118 ? 32.066 -7.167 27.534 1.000 7.752 118 LEU B N 1
ATOM 3348 C CA . LEU B 1 118 ? 33.277 -6.863 28.302 1.000 7.952 118 LEU B CA 1
ATOM 3349 C C . LEU B 1 118 ? 32.972 -6.710 29.780 1.000 9.016 118 LEU B C 1
ATOM 3350 O O . LEU B 1 118 ? 31.969 -6.110 30.157 1.000 9.888 118 LEU B O 1
ATOM 3355 N N . ILE B 1 119 ? 33.855 -7.236 30.615 1.000 8.448 119 ILE B N 1
ATOM 3356 C CA . ILE B 1 119 ? 33.865 -6.862 32.034 1.000 8.506 119 ILE B CA 1
ATOM 3357 C C . ILE B 1 119 ? 34.169 -5.357 32.094 1.000 9.354 119 ILE B C 1
ATOM 3358 O O . ILE B 1 119 ? 35.210 -4.907 31.611 1.000 8.846 119 ILE B O 1
ATOM 3363 N N . HIS B 1 120 ? 33.282 -4.539 32.669 1.000 9.829 120 HIS B N 1
ATOM 3364 C CA . HIS B 1 120 ? 33.432 -3.092 32.583 1.000 9.022 120 HIS B CA 1
ATOM 3365 C C . HIS B 1 120 ? 34.642 -2.627 33.410 1.000 9.530 120 HIS B C 1
ATOM 3366 O O . HIS B 1 120 ? 35.401 -1.745 33.022 1.000 9.713 120 HIS B O 1
ATOM 3373 N N . TRP B 1 121 ? 34.736 -3.193 34.618 1.000 9.949 121 TRP B N 1
ATOM 3374 C CA . TRP B 1 121 ? 35.850 -2.972 35.546 1.000 10.200 121 TRP B CA 1
ATOM 3375 C C . TRP B 1 121 ? 36.067 -4.253 36.341 1.000 10.231 121 TRP B C 1
ATOM 3376 O O . TRP B 1 121 ? 35.059 -4.879 36.695 1.000 10.208 121 TRP B O 1
ATOM 3387 N N . PRO B 1 122 ? 37.316 -4.629 36.681 1.000 10.590 122 PRO B N 1
ATOM 3388 C CA . PRO B 1 122 ? 37.559 -5.823 37.473 1.000 10.833 122 PRO B CA 1
ATOM 3389 C C . PRO B 1 122 ? 37.358 -5.588 38.974 1.000 10.712 122 PRO B C 1
ATOM 3390 O O . PRO B 1 122 ? 38.207 -5.937 39.804 1.000 12.000 122 PRO B O 1
ATOM 3394 N N . PHE B 1 123 ? 36.177 -5.053 39.333 1.000 11.410 123 PHE B N 1
ATOM 3395 C CA . PHE B 1 123 ? 35.827 -4.756 40.710 1.000 11.956 123 PHE B CA 1
ATOM 3396 C C . PHE B 1 123 ? 34.351 -5.042 40.890 1.000 12.765 123 PHE B C 1
ATOM 3397 O O . PHE B 1 123 ? 33.555 -4.600 40.073 1.000 13.866 123 PHE B O 1
ATOM 3405 N N . ARG B 1 124 ? 33.974 -5.833 41.910 1.000 12.191 124 ARG B N 1
ATOM 3406 C CA . ARG B 1 124 ? 32.587 -6.088 42.213 1.000 11.490 124 ARG B CA 1
ATOM 3407 C C . ARG B 1 124 ? 32.093 -5.085 43.245 1.000 11.977 124 ARG B C 1
ATOM 3408 O O . ARG B 1 124 ? 32.752 -4.863 44.269 1.000 13.423 124 ARG B O 1
ATOM 3416 N N . LEU B 1 125 ? 30.936 -4.500 42.963 1.000 12.766 125 LEU B N 1
ATOM 3417 C CA . LEU B 1 125 ? 30.295 -3.550 43.871 1.000 13.914 125 LEU B CA 1
ATOM 3418 C C . LEU B 1 125 ? 29.020 -4.130 44.438 1.000 14.619 125 LEU B C 1
ATOM 3419 O O . LEU B 1 125 ? 28.239 -4.821 43.782 1.000 15.232 125 LEU B O 1
ATOM 3424 N N . LYS B 1 126 ? 28.765 -3.816 45.727 1.000 14.949 126 LYS B N 1
ATOM 3425 C CA . LYS B 1 126 ? 27.509 -4.108 46.362 1.000 17.848 126 LYS B CA 1
ATOM 3426 C C . LYS B 1 126 ? 26.396 -3.307 45.716 1.000 18.369 126 LYS B C 1
ATOM 3427 O O . LYS B 1 126 ? 26.631 -2.222 45.198 1.000 17.629 126 LYS B O 1
ATOM 3433 N N . ASP B 1 127 ? 25.214 -3.908 45.649 1.000 17.986 127 ASP B N 1
ATOM 3434 C CA . ASP B 1 127 ? 24.055 -3.194 45.172 1.000 20.853 127 ASP B CA 1
ATOM 3435 C C . ASP B 1 127 ? 23.874 -1.926 46.004 1.000 21.219 127 ASP B C 1
ATOM 3436 O O . ASP B 1 127 ? 24.150 -1.933 47.203 1.000 22.449 127 ASP B O 1
ATOM 3441 N N . GLY B 1 128 ? 23.436 -0.865 45.337 1.000 21.457 128 GLY B N 1
ATOM 3442 C CA . GLY B 1 128 ? 23.211 0.409 46.001 1.000 21.110 128 GLY B CA 1
ATOM 3443 C C . GLY B 1 128 ? 24.514 1.069 46.451 1.000 22.929 128 GLY B C 1
ATOM 3444 O O . GLY B 1 128 ? 24.503 1.877 47.376 1.000 23.031 128 GLY B O 1
ATOM 3445 N N . ALA B 1 129 ? 25.640 0.756 45.784 1.000 20.646 129 ALA B N 1
ATOM 3446 C CA . ALA B 1 129 ? 26.915 1.339 46.186 1.000 19.217 129 ALA B CA 1
ATOM 3447 C C . ALA B 1 129 ? 26.898 2.849 45.955 1.000 21.413 129 ALA B C 1
ATOM 3448 O O . ALA B 1 129 ? 26.230 3.339 45.044 1.000 22.142 129 ALA B O 1
ATOM 3450 N N . HIS B 1 130 ? 27.690 3.557 46.758 1.000 19.853 130 HIS B N 1
ATOM 3451 C CA . HIS B 1 130 ? 27.798 5.008 46.705 1.000 21.624 130 HIS B CA 1
ATOM 3452 C C . HIS B 1 130 ? 29.079 5.390 45.988 1.000 23.297 130 HIS B C 1
ATOM 3453 O O . HIS B 1 130 ? 29.991 4.556 45.825 1.000 19.346 130 HIS B O 1
ATOM 3460 N N . MET B 1 131 ? 29.155 6.683 45.635 1.000 21.678 131 MET B N 1
ATOM 3461 C CA . MET B 1 131 ? 30.357 7.277 45.104 1.000 23.575 131 MET B CA 1
ATOM 3462 C C . MET B 1 131 ? 30.772 8.506 45.896 1.000 24.280 131 MET B C 1
ATOM 3463 O O . MET B 1 131 ? 30.012 9.478 45.889 1.000 26.331 131 MET B O 1
ATOM 3468 N N . PRO B 1 132 ? 31.912 8.507 46.613 1.000 23.848 132 PRO B N 1
ATOM 3469 C CA . PRO B 1 132 ? 32.824 7.371 46.691 1.000 23.471 132 PRO B CA 1
ATOM 3470 C C . PRO B 1 132 ? 32.225 6.253 47.540 1.000 19.689 132 PRO B C 1
ATOM 3471 O O . PRO B 1 132 ? 31.230 6.425 48.221 1.000 20.573 132 PRO B O 1
ATOM 3475 N N . PRO B 1 133 ? 32.737 5.006 47.439 1.000 16.200 133 PRO B N 1
ATOM 3476 C CA . PRO B 1 133 ? 32.115 3.892 48.101 1.000 16.967 133 PRO B CA 1
ATOM 3477 C C . PRO B 1 133 ? 32.272 3.947 49.616 1.000 16.924 133 PRO B C 1
ATOM 3478 O O . PRO B 1 133 ? 33.322 4.361 50.115 1.000 19.113 133 PRO B O 1
ATOM 3482 N N . GLU B 1 134 ? 31.248 3.458 50.282 1.000 17.685 134 GLU B N 1
ATOM 3483 C CA . GLU B 1 134 ? 31.278 3.338 51.730 1.000 18.506 134 GLU B CA 1
ATOM 3484 C C . GLU B 1 134 ? 32.075 2.085 52.070 1.000 21.436 134 GLU B C 1
ATOM 3485 O O . GLU B 1 134 ? 32.279 1.200 51.242 1.000 21.530 134 GLU B O 1
ATOM 3491 N N . ALA B 1 135 ? 32.422 1.941 53.346 1.000 20.375 135 ALA B N 1
ATOM 3492 C CA . ALA B 1 135 ? 33.017 0.715 53.832 1.000 20.415 135 ALA B CA 1
ATOM 3493 C C . ALA B 1 135 ? 32.143 -0.484 53.490 1.000 19.691 135 ALA B C 1
ATOM 3494 O O . ALA B 1 135 ? 30.944 -0.495 53.714 1.000 20.780 135 ALA B O 1
ATOM 3496 N N . GLY B 1 136 ? 32.810 -1.554 53.028 1.000 19.822 136 GLY B N 1
ATOM 3497 C CA . GLY B 1 136 ? 32.153 -2.810 52.719 1.000 19.883 136 GLY B CA 1
ATOM 3498 C C . GLY B 1 136 ? 31.532 -2.859 51.326 1.000 20.487 136 GLY B C 1
ATOM 3499 O O . GLY B 1 136 ? 30.977 -3.894 50.968 1.000 21.481 136 GLY B O 1
ATOM 3500 N N . GLU B 1 137 ? 31.524 -1.748 50.557 1.000 18.914 137 GLU B N 1
ATOM 3501 C CA . GLU B 1 137 ? 30.752 -1.759 49.318 1.000 18.558 137 GLU B CA 1
ATOM 3502 C C . GLU B 1 137 ? 31.572 -2.357 48.174 1.000 17.290 137 GLU B C 1
ATOM 3503 O O . GLU B 1 137 ? 31.012 -2.637 47.115 1.000 16.745 137 GLU B O 1
ATOM 3509 N N . VAL B 1 138 ? 32.881 -2.501 48.324 1.000 18.710 138 VAL B N 1
ATOM 3510 C CA . VAL B 1 138 ? 33.676 -3.207 47.322 1.000 16.462 138 VAL B CA 1
ATOM 3511 C C . VAL B 1 138 ? 33.823 -4.652 47.753 1.000 16.222 138 VAL B C 1
ATOM 3512 O O . VAL B 1 138 ? 34.412 -4.924 48.824 1.000 19.001 138 VAL B O 1
ATOM 3516 N N . LEU B 1 139 ? 33.301 -5.583 46.951 1.000 15.056 139 LEU B N 1
ATOM 3517 C CA . LEU B 1 139 ? 33.109 -6.982 47.345 1.000 14.389 139 LEU B CA 1
ATOM 3518 C C . LEU B 1 139 ? 34.200 -7.841 46.675 1.000 15.642 139 LEU B C 1
ATOM 3519 O O . LEU B 1 139 ? 34.890 -7.380 45.773 1.000 16.426 139 LEU B O 1
ATOM 3524 N N . GLU B 1 140 ? 34.384 -9.082 47.140 1.000 16.151 140 GLU B N 1
ATOM 3525 C CA . GLU B 1 140 ? 35.345 -9.989 46.512 1.000 16.301 140 GLU B CA 1
ATOM 3526 C C . GLU B 1 140 ? 34.875 -10.413 45.107 1.000 14.438 140 GLU B C 1
ATOM 3527 O O . GLU B 1 140 ? 33.792 -10.976 45.011 1.000 17.781 140 GLU B O 1
ATOM 3533 N N . LEU B 1 141 ? 35.717 -10.169 44.086 1.000 14.877 141 LEU B N 1
ATOM 3534 C CA . LEU B 1 141 ? 35.422 -10.646 42.738 1.000 12.921 141 LEU B CA 1
ATOM 3535 C C . LEU B 1 141 ? 35.936 -12.075 42.515 1.000 11.529 141 LEU B C 1
ATOM 3536 O O . LEU B 1 141 ? 37.153 -12.307 42.542 1.000 14.255 141 LEU B O 1
ATOM 3541 N N . ASP B 1 142 ? 35.016 -12.947 42.154 1.000 10.895 142 ASP B N 1
ATOM 3542 C CA . ASP B 1 142 ? 35.318 -14.272 41.647 1.000 11.505 142 ASP B CA 1
ATOM 3543 C C . ASP B 1 142 ? 35.584 -14.154 40.157 1.000 10.053 142 ASP B C 1
ATOM 3544 O O . ASP B 1 142 ? 34.703 -14.461 39.356 1.000 11.370 142 ASP B O 1
ATOM 3549 N N . MET B 1 143 ? 36.772 -13.699 39.821 1.000 10.832 143 MET B N 1
ATOM 3550 C CA . MET B 1 143 ? 37.094 -13.338 38.439 1.000 11.927 143 MET B CA 1
ATOM 3551 C C . MET B 1 143 ? 37.034 -14.583 37.570 1.000 11.744 143 MET B C 1
ATOM 3552 O O . MET B 1 143 ? 36.449 -14.560 36.467 1.000 12.504 143 MET B O 1
ATOM 3557 N N . GLU B 1 144 ? 37.558 -15.696 38.087 1.000 12.256 144 GLU B N 1
ATOM 3558 C CA . GLU B 1 144 ? 37.568 -16.948 37.352 1.000 11.975 144 GLU B CA 1
ATOM 3559 C C . GLU B 1 144 ? 36.156 -17.461 37.079 1.000 11.151 144 GLU B C 1
ATOM 3560 O O . GLU B 1 144 ? 35.870 -17.941 35.948 1.000 12.116 144 GLU B O 1
ATOM 3566 N N . GLY B 1 145 ? 35.279 -17.405 38.080 1.000 11.330 145 GLY B N 1
ATOM 3567 C CA . GLY B 1 145 ? 33.914 -17.895 37.931 1.000 11.020 145 GLY B CA 1
ATOM 3568 C C . GLY B 1 145 ? 33.074 -17.007 37.017 1.000 11.336 145 GLY B C 1
ATOM 3569 O O . GLY B 1 145 ? 32.259 -17.528 36.249 1.000 12.306 145 GLY B O 1
ATOM 3570 N N . VAL B 1 146 ? 33.258 -15.696 37.130 1.000 11.151 146 VAL B N 1
ATOM 3571 C CA . VAL B 1 146 ? 32.576 -14.803 36.192 1.000 9.932 146 VAL B CA 1
ATOM 3572 C C . VAL B 1 146 ? 33.058 -15.076 34.766 1.000 10.049 146 VAL B C 1
ATOM 3573 O O . VAL B 1 146 ? 32.241 -15.189 33.835 1.000 10.546 146 VAL B O 1
ATOM 3577 N N . TRP B 1 147 ? 34.351 -15.265 34.554 1.000 10.510 147 TRP B N 1
ATOM 3578 C CA . TRP B 1 147 ? 34.856 -15.519 33.215 1.000 10.369 147 TRP B CA 1
ATOM 3579 C C . TRP B 1 147 ? 34.323 -16.838 32.669 1.000 10.561 147 TRP B C 1
ATOM 3580 O O . TRP B 1 147 ? 33.969 -16.934 31.488 1.000 10.403 147 TRP B O 1
ATOM 3591 N N . ARG B 1 148 ? 34.230 -17.882 33.509 1.000 11.329 148 ARG B N 1
ATOM 3592 C CA . ARG B 1 148 ? 33.710 -19.160 33.023 1.000 11.865 148 ARG B CA 1
ATOM 3593 C C . ARG B 1 148 ? 32.271 -18.986 32.538 1.000 11.289 148 ARG B C 1
ATOM 3594 O O . ARG B 1 148 ? 31.862 -19.577 31.510 1.000 11.171 148 ARG B O 1
ATOM 3602 N N . GLU B 1 149 ? 31.480 -18.195 33.263 1.000 11.085 149 GLU B N 1
ATOM 3603 C CA . GLU B 1 149 ? 30.102 -17.959 32.858 1.000 11.020 149 GLU B CA 1
ATOM 3604 C C . GLU B 1 149 ? 30.052 -17.197 31.541 1.000 10.173 149 GLU B C 1
ATOM 3605 O O . GLU B 1 149 ? 29.265 -17.510 30.649 1.000 10.854 149 GLU B O 1
ATOM 3611 N N . MET B 1 150 ? 30.927 -16.207 31.381 1.000 9.872 150 MET B N 1
ATOM 3612 C CA . MET B 1 150 ? 31.002 -15.470 30.125 1.000 9.324 150 MET B CA 1
ATOM 3613 C C . MET B 1 150 ? 31.429 -16.395 28.990 1.000 9.924 150 MET B C 1
ATOM 3614 O O . MET B 1 150 ? 30.994 -16.252 27.852 1.000 10.333 150 MET B O 1
ATOM 3619 N N . GLU B 1 151 ? 32.341 -17.347 29.250 1.000 10.524 151 GLU B N 1
ATOM 3620 C CA . GLU B 1 151 ? 32.717 -18.290 28.203 1.000 10.251 151 GLU B CA 1
ATOM 3621 C C . GLU B 1 151 ? 31.517 -19.137 27.723 1.000 10.461 151 GLU B C 1
ATOM 3622 O O . GLU B 1 151 ? 31.420 -19.472 26.520 1.000 11.016 151 GLU B O 1
ATOM 3628 N N . GLY B 1 152 ? 30.594 -19.417 28.626 1.000 9.877 152 GLY B N 1
ATOM 3629 C CA . GLY B 1 152 ? 29.368 -20.139 28.291 1.000 11.302 152 GLY B CA 1
ATOM 3630 C C . GLY B 1 152 ? 28.493 -19.320 27.336 1.000 11.126 152 GLY B C 1
ATOM 3631 O O . GLY B 1 152 ? 27.793 -19.864 26.479 1.000 10.437 152 GLY B O 1
ATOM 3632 N N . LEU B 1 153 ? 28.514 -17.981 27.498 1.000 10.424 153 LEU B N 1
ATOM 3633 C CA . LEU B 1 153 ? 27.765 -17.127 26.561 1.000 9.948 153 LEU B CA 1
ATOM 3634 C C . LEU B 1 153 ? 28.261 -17.320 25.145 1.000 10.392 153 LEU B C 1
ATOM 3635 O O . LEU B 1 153 ? 27.471 -17.279 24.178 1.000 10.129 153 LEU B O 1
ATOM 3640 N N . VAL B 1 154 ? 29.580 -17.431 24.961 1.000 9.381 154 VAL B N 1
ATOM 3641 C CA . VAL B 1 154 ? 30.157 -17.634 23.632 1.000 10.666 154 VAL B CA 1
ATOM 3642 C C . VAL B 1 154 ? 29.740 -18.998 23.093 1.000 10.057 154 VAL B C 1
ATOM 3643 O O . VAL B 1 154 ? 29.324 -19.108 21.960 1.000 10.009 154 VAL B O 1
ATOM 3647 N N . LYS B 1 155 ? 29.766 -20.031 23.926 1.000 10.484 155 LYS B N 1
ATOM 3648 C CA . LYS B 1 155 ? 29.413 -21.366 23.470 1.000 11.726 155 LYS B CA 1
ATOM 3649 C C . LYS B 1 155 ? 27.985 -21.378 22.936 1.000 11.872 155 LYS B C 1
ATOM 3650 O O . LYS B 1 155 ? 27.692 -22.040 21.912 1.000 11.249 155 LYS B O 1
ATOM 3656 N N . ASP B 1 156 ? 27.102 -20.662 23.636 1.000 10.830 156 ASP B N 1
ATOM 3657 C CA . ASP B 1 156 ? 25.681 -20.633 23.305 1.000 10.146 156 ASP B CA 1
ATOM 3658 C C . ASP B 1 156 ? 25.332 -19.675 22.165 1.000 10.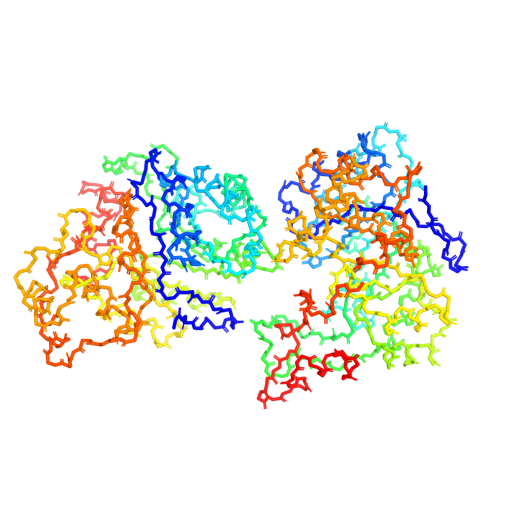173 156 ASP B C 1
ATOM 3659 O O . ASP B 1 156 ? 24.171 -19.610 21.729 1.000 10.995 156 ASP B O 1
ATOM 3664 N N . GLY B 1 157 ? 26.294 -18.876 21.723 1.000 9.277 157 GLY B N 1
ATOM 3665 C CA . GLY B 1 157 ? 26.087 -17.982 20.595 1.000 8.610 157 GLY B CA 1
ATOM 3666 C C . GLY B 1 157 ? 25.435 -16.655 20.991 1.000 9.989 157 GLY B C 1
ATOM 3667 O O . GLY B 1 157 ? 25.098 -15.853 20.118 1.000 10.104 157 GLY B O 1
ATOM 3668 N N . LEU B 1 158 ? 25.298 -16.382 22.289 1.000 9.602 158 LEU B N 1
ATOM 3669 C CA . LEU B 1 158 ? 24.684 -15.143 22.754 1.000 8.907 158 LEU B CA 1
ATOM 3670 C C . LEU B 1 158 ? 25.624 -13.954 22.623 1.000 10.009 158 LEU B C 1
ATOM 3671 O O . LEU B 1 158 ? 25.157 -12.834 22.451 1.000 9.633 158 LEU B O 1
ATOM 3676 N N . VAL B 1 159 ? 26.925 -14.199 22.648 1.000 9.417 159 VAL B N 1
ATOM 3677 C CA . VAL B 1 159 ? 27.926 -13.176 22.389 1.000 9.270 159 VAL B CA 1
ATOM 3678 C C . VAL B 1 159 ? 28.990 -13.819 21.498 1.000 10.431 159 VAL B C 1
ATOM 3679 O O . VAL B 1 159 ? 29.326 -15.011 21.711 1.000 11.696 159 VAL B O 1
ATOM 3683 N N . LYS B 1 160 ? 29.534 -13.073 20.532 1.000 9.502 160 LYS B N 1
ATOM 3684 C CA . LYS B 1 160 ? 30.510 -13.653 19.612 1.000 10.123 160 LYS B CA 1
ATOM 3685 C C . LYS B 1 160 ? 31.957 -13.566 20.110 1.000 10.163 160 LYS B C 1
ATOM 3686 O O . LYS B 1 160 ? 32.827 -14.269 19.601 1.000 11.645 160 LYS B O 1
ATOM 3692 N N . ASP B 1 161 ? 32.199 -12.730 21.117 1.000 9.320 161 ASP B N 1
ATOM 3693 C CA . ASP B 1 161 ? 33.504 -12.578 21.722 1.000 9.227 161 ASP B CA 1
ATOM 3694 C C . ASP B 1 161 ? 33.297 -11.970 23.108 1.000 9.381 161 ASP B C 1
ATOM 3695 O O . ASP B 1 161 ? 32.298 -11.259 23.330 1.000 9.223 161 ASP B O 1
ATOM 3700 N N . ILE B 1 162 ? 34.226 -12.278 24.015 1.000 8.318 162 ILE B N 1
ATOM 3701 C CA . ILE B 1 162 ? 34.244 -11.723 25.346 1.000 8.887 162 ILE B CA 1
ATOM 3702 C C . ILE B 1 162 ? 35.575 -11.030 25.592 1.000 9.653 162 ILE B C 1
ATOM 3703 O O . ILE B 1 162 ? 36.616 -11.377 25.023 1.000 10.244 162 ILE B O 1
ATOM 3708 N N . GLY B 1 163 ? 35.582 -10.035 26.475 1.000 9.291 163 GLY B N 1
ATOM 3709 C CA . GLY B 1 163 ? 36.818 -9.369 26.842 1.000 8.974 163 GLY B CA 1
ATOM 3710 C C . GLY B 1 163 ? 36.672 -8.580 28.144 1.000 8.985 163 GLY B C 1
ATOM 3711 O O . GLY B 1 163 ? 35.758 -8.819 28.914 1.000 9.221 163 GLY B O 1
ATOM 3712 N N . VAL B 1 164 ? 37.605 -7.644 28.341 1.000 8.107 164 VAL B N 1
ATOM 3713 C CA . VAL B 1 164 ? 37.683 -6.890 29.578 1.000 8.793 164 VAL B CA 1
ATOM 3714 C C . VAL B 1 164 ? 37.977 -5.431 29.280 1.000 9.028 164 VAL B C 1
ATOM 3715 O O . VAL B 1 164 ? 38.496 -5.068 28.201 1.000 8.843 164 VAL B O 1
ATOM 3719 N N . CYS B 1 165 ? 37.738 -4.604 30.312 1.000 9.090 165 CYS B N 1
ATOM 3720 C CA . CYS B 1 165 ? 38.193 -3.228 30.322 1.000 9.033 165 CYS B CA 1
ATOM 3721 C C . CYS B 1 165 ? 38.928 -2.960 31.627 1.000 9.554 165 CYS B C 1
ATOM 3722 O O . CYS B 1 165 ? 38.641 -3.578 32.640 1.000 10.437 165 CYS B O 1
ATOM 3725 N N . ASN B 1 166 ? 39.792 -1.947 31.600 1.000 9.568 166 ASN B N 1
ATOM 3726 C CA . ASN B 1 166 ? 40.355 -1.391 32.819 1.000 9.370 166 ASN B CA 1
ATOM 3727 C C . ASN B 1 166 ? 41.138 -2.428 33.611 1.000 10.959 166 ASN B C 1
ATOM 3728 O O . ASN B 1 166 ? 41.043 -2.449 34.869 1.000 10.018 166 ASN B O 1
ATOM 3733 N N . TYR B 1 167 ? 41.927 -3.232 32.897 1.000 10.751 167 TYR B N 1
ATOM 3734 C CA . TYR B 1 167 ? 42.783 -4.216 33.545 1.000 10.880 167 TYR B CA 1
ATOM 3735 C C . TYR B 1 167 ? 44.151 -3.606 33.845 1.000 11.745 167 TYR B C 1
ATOM 3736 O O . TYR B 1 167 ? 44.487 -2.493 33.428 1.000 11.642 167 TYR B O 1
ATOM 3745 N N . THR B 1 168 ? 44.912 -4.433 34.567 1.000 12.428 168 THR B N 1
ATOM 3746 C CA . THR B 1 168 ? 46.334 -4.258 34.809 1.000 13.021 168 THR B CA 1
ATOM 3747 C C . THR B 1 168 ? 47.039 -5.495 34.284 1.000 12.186 168 THR B C 1
ATOM 3748 O O . THR B 1 168 ? 46.420 -6.508 34.018 1.000 12.604 168 THR B O 1
ATOM 3752 N N . VAL B 1 169 ? 48.360 -5.423 34.203 1.000 12.933 169 VAL B N 1
ATOM 3753 C CA . VAL B 1 169 ? 49.124 -6.603 33.840 1.000 13.654 169 VAL B CA 1
ATOM 3754 C C . VAL B 1 169 ? 48.932 -7.708 34.863 1.000 13.203 169 VAL B C 1
ATOM 3755 O O . VAL B 1 169 ? 48.713 -8.864 34.490 1.000 13.802 169 VAL B O 1
ATOM 3759 N N . ALA B 1 170 ? 48.938 -7.359 36.153 1.000 13.798 170 ALA B N 1
ATOM 3760 C CA . ALA B 1 170 ? 48.705 -8.363 37.181 1.000 14.862 170 ALA B CA 1
ATOM 3761 C C . ALA B 1 170 ? 47.360 -9.059 36.988 1.000 14.236 170 ALA B C 1
ATOM 3762 O O . ALA B 1 170 ? 47.258 -10.277 37.111 1.000 15.735 170 ALA B O 1
ATOM 3764 N N . LYS B 1 171 ? 46.302 -8.275 36.763 1.000 13.692 171 LYS B N 1
ATOM 3765 C CA . LYS B 1 171 ? 44.996 -8.880 36.618 1.000 12.817 171 LYS B CA 1
ATOM 3766 C C . LYS B 1 171 ? 44.869 -9.677 35.319 1.000 12.899 171 LYS B C 1
ATOM 3767 O O . LYS B 1 171 ? 44.137 -10.678 35.311 1.000 13.236 171 LYS B O 1
ATOM 3773 N N . LEU B 1 172 ? 45.505 -9.220 34.241 1.000 13.226 172 LEU B N 1
ATOM 3774 C CA . LEU B 1 172 ? 45.524 -10.011 32.999 1.000 14.575 172 LEU B CA 1
ATOM 3775 C C . LEU B 1 172 ? 46.162 -11.367 33.279 1.000 13.022 172 LEU B C 1
ATOM 3776 O O . LEU B 1 172 ? 45.696 -12.392 32.835 1.000 14.075 172 LEU B O 1
ATOM 3781 N N . ASN B 1 173 ? 47.244 -11.368 34.058 1.000 14.781 173 ASN B N 1
ATOM 3782 C CA . ASN B 1 173 ? 47.926 -12.632 34.344 1.000 15.562 173 ASN B CA 1
ATOM 3783 C C . ASN B 1 173 ? 47.026 -13.534 35.172 1.000 15.300 173 ASN B C 1
ATOM 3784 O O . ASN B 1 173 ? 46.979 -14.734 34.923 1.000 17.419 173 ASN B O 1
ATOM 3789 N N . ARG B 1 174 ? 46.287 -12.992 36.152 1.000 14.016 174 ARG B N 1
ATOM 3790 C CA . ARG B 1 174 ? 45.345 -13.798 36.890 1.000 14.411 174 ARG B CA 1
ATOM 3791 C C . ARG B 1 174 ? 44.307 -14.422 35.957 1.000 14.566 174 ARG B C 1
ATOM 3792 O O . ARG B 1 174 ? 43.981 -15.601 36.042 1.000 13.766 174 ARG B O 1
ATOM 3800 N N . LEU B 1 175 ? 43.704 -13.599 35.095 1.000 14.737 175 LEU B N 1
ATOM 3801 C CA . LEU B 1 175 ? 42.687 -14.098 34.188 1.000 14.861 175 LEU B CA 1
ATOM 3802 C C . LEU B 1 175 ? 43.228 -15.216 33.302 1.000 15.395 175 LEU B C 1
ATOM 3803 O O . LEU B 1 175 ? 42.584 -16.250 33.132 1.000 14.549 175 LEU B O 1
ATOM 3808 N N . MET B 1 176 ? 44.401 -14.991 32.723 1.000 16.205 176 MET B N 1
ATOM 3809 C CA . MET B 1 176 ? 44.932 -15.949 31.752 1.000 19.022 176 MET B CA 1
ATOM 3810 C C . MET B 1 176 ? 45.401 -17.248 32.404 1.000 19.578 176 MET B C 1
ATOM 3811 O O . MET B 1 176 ? 45.473 -18.262 31.706 1.000 20.557 176 MET B O 1
ATOM 3816 N N . ARG B 1 177 ? 45.702 -17.255 33.714 1.000 19.671 177 ARG B N 1
ATOM 3817 C CA . ARG B 1 177 ? 46.139 -18.482 34.370 1.000 21.455 177 ARG B CA 1
ATOM 3818 C C . ARG B 1 177 ? 45.027 -19.528 34.394 1.000 25.991 177 ARG B C 1
ATOM 3819 O O . ARG B 1 177 ? 45.324 -20.724 34.469 1.000 30.886 177 ARG B O 1
ATOM 3827 N N . SER B 1 178 ? 43.763 -19.078 34.364 1.000 22.963 178 SER B N 1
ATOM 3828 C CA . SER B 1 178 ? 42.588 -19.909 34.554 1.000 26.754 178 SER B CA 1
ATOM 3829 C C . SER B 1 178 ? 41.709 -20.029 33.311 1.000 23.503 178 SER B C 1
ATOM 3830 O O . SER B 1 178 ? 40.878 -20.929 33.230 1.000 26.708 178 SER B O 1
ATOM 3833 N N . ALA B 1 179 ? 41.823 -19.082 32.381 1.000 19.835 179 ALA B N 1
ATOM 3834 C CA . ALA B 1 179 ? 40.879 -18.941 31.301 1.000 17.651 179 ALA B CA 1
ATOM 3835 C C . ALA B 1 179 ? 41.059 -20.078 30.299 1.000 19.131 179 ALA B C 1
ATOM 3836 O O . ALA B 1 179 ? 42.187 -20.423 29.946 1.000 19.644 179 ALA B O 1
ATOM 3838 N N . ASN B 1 180 ? 39.932 -20.600 29.804 1.000 15.987 180 ASN B N 1
ATOM 3839 C CA . ASN B 1 180 ? 39.952 -21.526 28.686 1.000 16.549 180 ASN B CA 1
ATOM 3840 C C . ASN B 1 180 ? 40.202 -20.792 27.398 1.000 20.050 180 ASN B C 1
ATOM 3841 O O . ASN B 1 180 ? 40.850 -21.320 26.491 1.000 22.283 180 ASN B O 1
ATOM 3846 N N . VAL B 1 181 ? 39.660 -19.575 27.300 1.000 19.286 181 VAL B N 1
ATOM 3847 C CA . VAL B 1 181 ? 40.010 -18.723 26.194 1.000 20.667 181 VAL B CA 1
ATOM 3848 C C . VAL B 1 181 ? 40.415 -17.353 26.696 1.000 20.002 181 VAL B C 1
ATOM 3849 O O . VAL B 1 181 ? 39.891 -16.857 27.704 1.000 17.287 181 VAL B O 1
ATOM 3853 N N . PRO B 1 182 ? 41.354 -16.718 25.992 1.000 18.568 182 PRO B N 1
ATOM 3854 C CA . PRO B 1 182 ? 41.791 -15.405 26.375 1.000 18.553 182 PRO B CA 1
ATOM 3855 C C . PRO B 1 182 ? 40.764 -14.341 26.000 1.000 14.102 182 PRO B C 1
ATOM 3856 O O . PRO B 1 182 ? 39.945 -14.497 25.106 1.000 12.023 182 PRO B O 1
ATOM 3860 N N . PRO B 1 183 ? 40.813 -13.181 26.672 1.000 12.232 183 PRO B N 1
ATOM 3861 C CA . PRO B 1 183 ? 39.985 -12.075 26.231 1.000 11.505 183 PRO B CA 1
ATOM 3862 C C . PRO B 1 183 ? 40.304 -11.707 24.789 1.000 11.166 183 PRO B C 1
ATOM 3863 O O . PRO B 1 183 ? 41.462 -11.653 24.382 1.000 11.229 183 PRO B O 1
ATOM 3867 N N . ALA B 1 184 ? 39.267 -11.455 24.002 1.000 10.131 184 ALA B N 1
ATOM 3868 C CA . ALA B 1 184 ? 39.391 -10.997 22.625 1.000 9.740 184 ALA B CA 1
ATOM 3869 C C . ALA B 1 184 ? 39.958 -9.580 22.572 1.000 10.155 184 ALA B C 1
ATOM 3870 O O . ALA B 1 184 ? 40.763 -9.258 21.680 1.000 11.236 184 ALA B O 1
ATOM 3872 N N . VAL B 1 185 ? 39.496 -8.772 23.543 1.000 9.468 185 VAL B N 1
ATOM 3873 C CA . VAL B 1 185 ? 39.740 -7.344 23.576 1.000 9.143 185 VAL B CA 1
ATOM 3874 C C . VAL B 1 185 ? 40.035 -6.963 25.036 1.000 8.701 185 VAL B C 1
ATOM 3875 O O . VAL B 1 185 ? 39.348 -7.426 25.951 1.000 8.936 185 VAL B O 1
ATOM 3879 N N . CYS B 1 186 ? 40.912 -5.970 25.197 1.000 9.502 186 CYS B N 1
ATOM 3880 C CA . CYS B 1 186 ? 41.136 -5.244 26.443 1.000 10.136 186 CYS B CA 1
ATOM 3881 C C . CYS B 1 186 ? 40.978 -3.760 26.122 1.000 10.740 186 CYS B C 1
ATOM 3882 O O . CYS B 1 186 ? 41.767 -3.195 25.339 1.000 11.982 186 CYS B O 1
ATOM 3885 N N . GLN B 1 187 ? 39.842 -3.181 26.565 1.000 9.378 187 GLN B N 1
ATOM 3886 C CA . GLN B 1 187 ? 39.478 -1.823 26.273 1.000 9.128 187 GLN B CA 1
ATOM 3887 C C . GLN B 1 187 ? 40.001 -0.917 27.407 1.000 9.358 187 GLN B C 1
ATOM 3888 O O . GLN B 1 187 ? 39.715 -1.156 28.580 1.000 10.434 187 GLN B O 1
ATOM 3894 N N . MET B 1 188 ? 40.809 0.079 27.030 1.000 9.056 188 MET B N 1
ATOM 3895 C CA . MET B 1 188 ? 41.563 0.878 27.990 1.000 10.001 188 MET B CA 1
ATOM 3896 C C . MET B 1 188 ? 41.540 2.337 27.557 1.000 9.306 188 MET B C 1
ATOM 3897 O O . MET B 1 188 ? 41.489 2.665 26.383 1.000 10.204 188 MET B O 1
ATOM 3902 N N . GLU B 1 189 ? 41.643 3.243 28.516 1.000 10.088 189 GLU B N 1
ATOM 3903 C CA . GLU B 1 189 ? 41.786 4.652 28.192 1.000 10.861 189 GLU B CA 1
ATOM 3904 C C . GLU B 1 189 ? 43.140 4.870 27.531 1.000 10.541 189 GLU B C 1
ATOM 3905 O O . GLU B 1 189 ? 44.191 4.516 28.061 1.000 11.449 189 GLU B O 1
ATOM 3911 N N . MET B 1 190 ? 43.124 5.405 26.322 1.000 9.429 190 MET B N 1
ATOM 3912 C CA . MET B 1 190 ? 44.352 5.683 25.594 1.000 11.334 190 MET B CA 1
ATOM 3913 C C . MET B 1 190 ? 44.166 6.897 24.696 1.000 13.016 190 MET B C 1
ATOM 3914 O O . MET B 1 190 ? 43.204 7.007 23.957 1.000 12.915 190 MET B O 1
ATOM 3919 N N . HIS B 1 191 ? 45.162 7.796 24.724 1.000 12.844 191 HIS B N 1
ATOM 3920 C CA . HIS B 1 191 ? 45.196 9.025 23.937 1.000 12.091 191 HIS B CA 1
ATOM 3921 C C . HIS B 1 191 ? 46.569 9.640 24.171 1.000 13.674 191 HIS B C 1
ATOM 3922 O O . HIS B 1 191 ? 47.261 9.225 25.089 1.000 13.730 191 HIS B O 1
ATOM 3929 N N . PRO B 1 192 ? 46.998 10.629 23.371 1.000 13.909 192 PRO B N 1
ATOM 3930 C CA . PRO B 1 192 ? 48.194 11.380 23.765 1.000 15.439 192 PRO B CA 1
ATOM 3931 C C . PRO B 1 192 ? 48.034 11.869 25.187 1.000 15.557 192 PRO B C 1
ATOM 3932 O O . PRO B 1 192 ? 46.968 12.350 25.596 1.000 13.559 192 PRO B O 1
ATOM 3936 N N . GLY B 1 193 ? 49.092 11.692 25.968 1.000 15.751 193 GLY B N 1
ATOM 3937 C CA . GLY B 1 193 ? 49.028 12.093 27.360 1.000 15.418 193 GLY B CA 1
ATOM 3938 C C . GLY B 1 193 ? 48.605 10.978 28.300 1.000 15.269 193 GLY B C 1
ATOM 3939 O O . GLY B 1 193 ? 48.673 11.146 29.508 1.000 16.725 193 GLY B O 1
ATOM 3940 N N . TRP B 1 194 ? 48.064 9.869 27.740 1.000 15.602 194 TRP B N 1
ATOM 3941 C CA . TRP B 1 194 ? 47.906 8.641 28.505 1.000 14.424 194 TRP B CA 1
ATOM 3942 C C . TRP B 1 194 ? 47.982 7.470 27.532 1.000 15.435 194 TRP B C 1
ATOM 3943 O O . TRP B 1 194 ? 46.958 6.918 27.110 1.000 15.361 194 TRP B O 1
ATOM 3954 N N . LYS B 1 195 ? 49.221 7.045 27.237 1.000 15.643 195 LYS B N 1
ATOM 3955 C CA . LYS B 1 195 ? 49.496 5.994 26.263 1.000 15.136 195 LYS B CA 1
ATOM 3956 C C . LYS B 1 195 ? 49.201 4.610 26.843 1.000 13.770 195 LYS B C 1
ATOM 3957 O O . LYS B 1 195 ? 48.800 3.700 26.113 1.000 14.263 195 LYS B O 1
ATOM 3963 N N . ASN B 1 196 ? 49.461 4.423 28.126 1.000 13.504 196 ASN B N 1
ATOM 3964 C CA . ASN B 1 196 ? 49.491 3.138 28.793 1.000 14.101 196 ASN B CA 1
ATOM 3965 C C . ASN B 1 196 ? 50.213 2.081 27.968 1.000 14.368 196 ASN B C 1
ATOM 3966 O O . ASN B 1 196 ? 49.680 1.004 27.705 1.000 13.663 196 ASN B O 1
ATOM 3971 N N . ASP B 1 197 ? 51.453 2.360 27.563 1.000 16.290 197 ASP B N 1
ATOM 3972 C CA . ASP B 1 197 ? 52.269 1.378 26.865 1.000 17.479 197 ASP B CA 1
ATOM 3973 C C . ASP B 1 197 ? 52.420 0.105 27.683 1.000 16.497 197 ASP B C 1
ATOM 3974 O O . ASP B 1 197 ? 52.508 -0.976 27.104 1.000 17.715 197 ASP B O 1
ATOM 3979 N N . ARG B 1 198 ? 52.377 0.190 29.020 1.000 16.015 198 ARG B N 1
ATOM 3980 C CA . ARG B 1 198 ? 52.548 -0.989 29.847 1.000 16.525 198 ARG B CA 1
ATOM 3981 C C . ARG B 1 198 ? 51.442 -2.009 29.538 1.000 15.432 198 ARG B C 1
ATOM 3982 O O . ARG B 1 198 ? 51.731 -3.195 29.338 1.000 16.387 198 ARG B O 1
ATOM 3990 N N . ILE B 1 199 ? 50.182 -1.562 29.587 1.000 13.573 199 ILE B N 1
ATOM 3991 C CA . ILE B 1 199 ? 49.103 -2.524 29.333 1.000 13.848 199 ILE B CA 1
ATOM 3992 C C . ILE B 1 199 ? 49.135 -2.940 27.866 1.000 14.077 199 ILE B C 1
ATOM 3993 O O . ILE B 1 199 ? 48.749 -4.059 27.536 1.000 14.752 199 ILE B O 1
ATOM 3998 N N . PHE B 1 200 ? 49.519 -2.015 26.985 1.000 13.439 200 PHE B N 1
ATOM 3999 C CA . PHE B 1 200 ? 49.518 -2.292 25.557 1.000 15.443 200 PHE B CA 1
ATOM 4000 C C . PHE B 1 200 ? 50.475 -3.445 25.261 1.000 15.799 200 PHE B C 1
ATOM 4001 O O . PHE B 1 200 ? 50.166 -4.408 24.578 1.000 15.894 200 PHE B O 1
ATOM 4009 N N . GLU B 1 201 ? 51.660 -3.348 25.838 1.000 16.586 201 GLU B N 1
ATOM 4010 C CA . GLU B 1 201 ? 52.675 -4.355 25.573 1.000 17.102 201 GLU B CA 1
ATOM 4011 C C . GLU B 1 201 ? 52.228 -5.710 26.089 1.000 15.234 201 GLU B C 1
ATOM 4012 O O . GLU B 1 201 ? 52.493 -6.726 25.445 1.000 15.980 201 GLU B O 1
ATOM 4018 N N . ALA B 1 202 ? 51.603 -5.767 27.263 1.000 14.859 202 ALA B N 1
ATOM 4019 C CA . ALA B 1 202 ? 51.103 -7.023 27.776 1.000 13.330 202 ALA B CA 1
ATOM 4020 C C . ALA B 1 202 ? 50.038 -7.608 26.855 1.000 13.862 202 ALA B C 1
ATOM 4021 O O . ALA B 1 202 ? 50.007 -8.807 26.634 1.000 15.532 202 ALA B O 1
ATOM 4023 N N . CYS B 1 203 ? 49.111 -6.775 26.375 1.000 13.397 203 CYS B N 1
ATOM 4024 C CA . CYS B 1 203 ? 48.095 -7.304 25.471 1.000 12.935 203 CYS B CA 1
ATOM 4025 C C . CYS B 1 203 ? 48.753 -7.824 24.181 1.000 14.186 203 CYS B C 1
ATOM 4026 O O . CYS B 1 203 ? 48.375 -8.877 23.640 1.000 15.394 203 CYS B O 1
ATOM 4029 N N . LYS B 1 204 ? 49.716 -7.074 23.658 1.000 14.360 204 LYS B N 1
ATOM 4030 C CA . LYS B 1 204 ? 50.392 -7.488 22.429 1.000 17.250 204 LYS B CA 1
ATOM 4031 C C . LYS B 1 204 ? 51.032 -8.863 22.574 1.000 17.910 204 LYS B C 1
ATOM 4032 O O . LYS B 1 204 ? 50.877 -9.758 21.722 1.000 18.502 204 LYS B O 1
ATOM 4038 N N . LYS B 1 205 ? 51.640 -9.072 23.733 1.000 19.047 205 LYS B N 1
ATOM 4039 C CA . LYS B 1 205 ? 52.348 -10.302 24.019 1.000 20.561 205 LYS B CA 1
ATOM 4040 C C . LYS B 1 205 ? 51.401 -11.482 24.004 1.000 23.718 205 LYS B C 1
ATOM 4041 O O . LYS B 1 205 ? 51.786 -12.585 23.613 1.000 22.225 205 LYS B O 1
ATOM 4047 N N . HIS B 1 206 ? 50.154 -11.242 24.418 1.000 19.577 206 HIS B N 1
ATOM 4048 C CA . HIS B 1 206 ? 49.173 -12.293 24.509 1.000 18.765 206 HIS B CA 1
ATOM 4049 C C . HIS B 1 206 ? 48.225 -12.336 23.308 1.000 16.004 206 HIS B C 1
ATOM 4050 O O . HIS B 1 206 ? 47.324 -13.165 23.332 1.000 17.219 206 HIS B O 1
ATOM 4057 N N . GLY B 1 207 ? 48.419 -11.497 22.288 1.000 14.882 207 GLY B N 1
ATOM 4058 C CA . GLY B 1 207 ? 47.557 -11.519 21.105 1.000 15.413 207 GLY B CA 1
ATOM 4059 C C . GLY B 1 207 ? 46.192 -10.855 21.304 1.000 16.423 207 GLY B C 1
ATOM 4060 O O . GLY B 1 207 ? 45.284 -11.099 20.505 1.000 16.148 207 GLY B O 1
ATOM 4061 N N . ILE B 1 208 ? 46.048 -10.117 22.412 1.000 12.050 208 ILE B N 1
ATOM 4062 C CA . ILE B 1 208 ? 44.778 -9.479 22.766 1.000 11.679 208 ILE B CA 1
ATOM 4063 C C . ILE B 1 208 ? 44.682 -8.116 22.089 1.000 11.817 208 ILE B C 1
ATOM 4064 O O . ILE B 1 208 ? 45.603 -7.292 22.164 1.000 12.116 208 ILE B O 1
ATOM 4069 N N . HIS B 1 209 ? 43.565 -7.870 21.369 1.000 9.612 209 HIS B N 1
ATOM 4070 C CA . HIS B 1 209 ? 43.343 -6.611 20.684 1.000 10.456 209 HIS B CA 1
ATOM 4071 C C . HIS B 1 209 ? 43.017 -5.509 21.696 1.000 9.697 209 HIS B C 1
ATOM 4072 O O . HIS B 1 209 ? 42.297 -5.776 22.677 1.000 10.726 209 HIS B O 1
ATOM 4079 N N . VAL B 1 210 ? 43.515 -4.282 21.495 1.000 10.135 210 VAL B N 1
ATOM 4080 C CA . VAL B 1 210 ? 43.189 -3.151 22.357 1.000 10.175 210 VAL B CA 1
ATOM 4081 C C . VAL B 1 210 ? 42.323 -2.155 21.602 1.000 9.634 210 VAL B C 1
ATOM 4082 O O . VAL B 1 210 ? 42.643 -1.705 20.487 1.000 10.393 210 VAL B O 1
ATOM 4086 N N . THR B 1 211 ? 41.191 -1.785 22.248 1.000 8.886 211 THR B N 1
ATOM 4087 C CA . THR B 1 211 ? 40.377 -0.645 21.867 1.000 9.013 211 THR B CA 1
ATOM 4088 C C . THR B 1 211 ? 40.663 0.508 22.805 1.000 9.897 211 THR B C 1
ATOM 4089 O O . THR B 1 211 ? 40.626 0.312 24.022 1.000 9.729 211 THR B O 1
ATOM 4093 N N . ALA B 1 212 ? 40.927 1.681 22.228 1.000 10.494 212 ALA B N 1
ATOM 4094 C CA . ALA B 1 212 ? 41.148 2.899 22.998 1.000 9.894 212 ALA B CA 1
ATOM 4095 C C . ALA B 1 212 ? 39.826 3.584 23.289 1.000 9.828 212 ALA B C 1
ATOM 4096 O O . ALA B 1 212 ? 39.174 4.080 22.361 1.000 10.059 212 ALA B O 1
ATOM 4098 N N . TYR B 1 213 ? 39.459 3.624 24.575 1.000 9.614 213 TYR B N 1
ATOM 4099 C CA . TYR B 1 213 ? 38.349 4.469 24.994 1.000 9.297 213 TYR B CA 1
ATOM 4100 C C . TYR B 1 213 ? 38.923 5.844 25.358 1.000 9.396 213 TYR B C 1
ATOM 4101 O O . TYR B 1 213 ? 40.120 6.028 25.553 1.000 9.818 213 TYR B O 1
ATOM 4110 N N . SER B 1 214 ? 38.003 6.829 25.416 1.000 9.671 214 SER B N 1
ATOM 4111 C CA . SER B 1 214 ? 38.359 8.234 25.581 1.000 9.991 214 SER B CA 1
ATOM 4112 C C . SER B 1 214 ? 39.515 8.598 24.641 1.000 9.869 214 SER B C 1
ATOM 4113 O O . SER B 1 214 ? 40.495 9.260 25.043 1.000 11.124 214 SER B O 1
ATOM 4116 N N . PRO B 1 215 ? 39.445 8.279 23.329 1.000 10.123 215 PRO B N 1
ATOM 4117 C CA . PRO B 1 215 ? 40.560 8.551 22.423 1.000 12.297 215 PRO B CA 1
ATOM 4118 C C . PRO B 1 215 ? 40.844 10.040 22.165 1.000 13.344 215 PRO B C 1
ATOM 4119 O O . PRO B 1 215 ? 41.939 10.401 21.688 1.000 12.636 215 PRO B O 1
ATOM 4123 N N . LEU B 1 216 ? 39.852 10.897 22.439 1.000 11.837 216 LEU B N 1
ATOM 4124 C CA . LEU B 1 216 ? 40.014 12.346 22.307 1.000 11.670 216 LEU B CA 1
ATOM 4125 C C . LEU B 1 216 ? 40.343 13.015 23.637 1.000 12.945 216 LEU B C 1
ATOM 4126 O O . LEU B 1 216 ? 40.494 14.246 23.665 1.000 13.199 216 LEU B O 1
ATOM 4131 N N . GLY B 1 217 ? 40.511 12.235 24.716 1.000 10.847 217 GLY B N 1
ATOM 4132 C CA . GLY B 1 217 ? 40.681 12.848 26.033 1.000 11.427 217 GLY B CA 1
ATOM 4133 C C . GLY B 1 217 ? 39.371 13.029 26.775 1.000 11.299 217 GLY B C 1
ATOM 4134 O O . GLY B 1 217 ? 39.378 13.636 27.856 1.000 11.889 217 GLY B O 1
ATOM 4135 N N . SER B 1 218 ? 38.275 12.434 26.291 1.000 10.948 218 SER B N 1
ATOM 4136 C CA . SER B 1 218 ? 36.940 12.583 26.850 1.000 11.485 218 SER B CA 1
ATOM 4137 C C . SER B 1 218 ? 36.515 14.050 26.833 1.000 12.473 218 SER B C 1
ATOM 4138 O O . SER B 1 218 ? 37.150 14.898 26.182 1.000 13.856 218 SER B O 1
ATOM 4141 N N . SER B 1 219 ? 35.394 14.341 27.508 1.000 12.302 219 SER B N 1
ATOM 4142 C CA . SER B 1 219 ? 34.962 15.733 27.673 1.000 12.410 219 SER B CA 1
ATOM 4143 C C . SER B 1 219 ? 35.927 16.498 28.577 1.000 13.195 219 SER B C 1
ATOM 4144 O O . SER B 1 219 ? 36.318 17.645 28.289 1.000 13.720 219 SER B O 1
ATOM 4147 N N . GLU B 1 220 ? 36.349 15.829 29.642 1.000 12.181 220 GLU B N 1
ATOM 4148 C CA . GLU B 1 220 ? 37.061 16.494 30.731 1.000 11.863 220 GLU B CA 1
ATOM 4149 C C . GLU B 1 220 ? 38.387 17.051 30.238 1.000 12.733 220 GLU B C 1
ATOM 4150 O O . GLU B 1 220 ? 38.793 18.138 30.653 1.000 13.080 220 GLU B O 1
ATOM 4156 N N . LYS B 1 221 ? 39.155 16.270 29.468 1.000 13.100 221 LYS B N 1
ATOM 4157 C CA . LYS B 1 221 ? 40.484 16.686 29.061 1.000 15.714 221 LYS B CA 1
ATOM 4158 C C . LYS B 1 221 ? 40.648 16.556 27.545 1.000 14.266 221 LYS B C 1
ATOM 4159 O O . LYS B 1 221 ? 41.704 16.171 27.061 1.000 15.677 221 LYS B O 1
ATOM 4165 N N . ASN B 1 222 ? 39.621 16.969 26.844 1.000 14.530 222 ASN B N 1
ATOM 4166 C CA . ASN B 1 222 ? 39.577 16.959 25.393 1.000 15.821 222 ASN B CA 1
ATOM 4167 C C . ASN B 1 222 ? 40.837 17.598 24.813 1.000 17.194 222 ASN B C 1
ATOM 4168 O O . ASN B 1 222 ? 41.246 18.695 25.202 1.000 17.551 222 ASN B O 1
ATOM 4173 N N . LEU B 1 223 ? 41.434 16.916 23.852 1.000 14.813 223 LEU B N 1
ATOM 4174 C CA . LEU B 1 223 ? 42.745 17.292 23.332 1.000 14.613 223 LEU B CA 1
ATOM 4175 C C . LEU B 1 223 ? 42.662 18.052 22.005 1.000 15.163 223 LEU B C 1
ATOM 4176 O O . LEU B 1 223 ? 43.710 18.374 21.431 1.000 17.435 223 LEU B O 1
ATOM 4181 N N . ALA B 1 224 ? 41.473 18.396 21.545 1.000 16.421 224 ALA B N 1
ATOM 4182 C CA . ALA B 1 224 ? 41.340 19.062 20.260 1.000 18.300 224 ALA B CA 1
ATOM 4183 C C . ALA B 1 224 ? 41.973 20.448 20.285 1.000 21.809 224 ALA B C 1
ATOM 4184 O O . ALA B 1 224 ? 42.316 20.960 19.222 1.000 25.339 224 ALA B O 1
ATOM 4186 N N . HIS B 1 225 ? 42.158 21.031 21.481 1.000 21.628 225 HIS B N 1
ATOM 4187 C CA . HIS B 1 225 ? 42.857 22.317 21.560 1.000 27.283 225 HIS B CA 1
ATOM 4188 C C . HIS B 1 225 ? 44.278 22.225 22.066 1.000 27.371 225 HIS B C 1
ATOM 4189 O O . HIS B 1 225 ? 44.888 23.257 22.358 1.000 28.112 225 HIS B O 1
ATOM 4196 N N . ASP B 1 226 ? 44.831 21.030 22.159 1.000 22.963 226 ASP B N 1
ATOM 4197 C CA . ASP B 1 226 ? 46.224 20.895 22.509 1.000 25.040 226 ASP B CA 1
ATOM 4198 C C . ASP B 1 226 ? 47.057 21.577 21.420 1.000 26.188 226 ASP B C 1
ATOM 4199 O O . ASP B 1 226 ? 46.824 21.367 20.234 1.000 21.717 226 ASP B O 1
ATOM 4204 N N . PRO B 1 227 ? 48.072 22.403 21.748 1.000 28.299 227 PRO B N 1
ATOM 4205 C CA . PRO B 1 227 ? 48.803 23.117 20.699 1.000 29.080 227 PRO B CA 1
ATOM 4206 C C . PRO B 1 227 ? 49.562 22.238 19.708 1.000 27.419 227 PRO B C 1
ATOM 4207 O O . PRO B 1 227 ? 49.631 22.606 18.536 1.000 27.680 227 PRO B O 1
ATOM 4211 N N . LEU B 1 228 ? 50.123 21.100 20.155 1.000 24.398 228 LEU B N 1
ATOM 4212 C CA . LEU B 1 228 ? 50.823 20.187 19.273 1.000 28.308 228 LEU B CA 1
ATOM 4213 C C . LEU B 1 228 ? 49.809 19.512 18.348 1.000 25.917 228 LEU B C 1
ATOM 4214 O O . LEU B 1 228 ? 50.076 19.311 17.169 1.000 24.321 228 LEU B O 1
ATOM 4219 N N . VAL B 1 229 ? 48.653 19.122 18.900 1.000 23.711 229 VAL B N 1
ATOM 4220 C CA . VAL B 1 229 ? 47.612 18.482 18.116 1.000 21.302 229 VAL B CA 1
ATOM 4221 C C . VAL B 1 229 ? 47.162 19.449 17.030 1.000 23.751 229 VAL B C 1
ATOM 4222 O O . VAL B 1 229 ? 47.034 19.070 15.859 1.000 20.589 229 VAL B O 1
ATOM 4226 N N . GLU B 1 230 ? 46.878 20.694 17.413 1.000 21.531 230 GLU B N 1
ATOM 4227 C CA . GLU B 1 230 ? 46.453 21.705 16.453 1.000 24.247 230 GLU B CA 1
ATOM 4228 C C . GLU B 1 230 ? 47.530 21.982 15.397 1.000 23.423 230 GLU B C 1
ATOM 4229 O O . GLU B 1 230 ? 47.206 22.171 14.223 1.000 25.887 230 GLU B O 1
ATOM 4235 N N . LYS B 1 231 ? 48.800 21.931 15.791 1.000 26.263 231 LYS B N 1
ATOM 4236 C CA . LYS B 1 231 ? 49.886 22.155 14.843 1.000 28.684 231 LYS B CA 1
ATOM 4237 C C . LYS B 1 231 ? 49.942 21.035 13.808 1.000 29.884 231 LYS B C 1
ATOM 4238 O O . LYS B 1 231 ? 50.109 21.297 12.611 1.000 26.881 231 LYS B O 1
ATOM 4244 N N . VAL B 1 232 ? 49.854 19.774 14.272 1.000 25.377 232 VAL B N 1
ATOM 4245 C CA . VAL B 1 232 ? 49.847 18.651 13.353 1.000 26.000 232 VAL B CA 1
ATOM 4246 C C . VAL B 1 232 ? 48.621 18.729 12.453 1.000 22.011 232 VAL B C 1
ATOM 4247 O O . VAL B 1 232 ? 48.715 18.512 11.240 1.000 25.632 232 VAL B O 1
ATOM 4251 N N . ALA B 1 233 ? 47.456 19.070 13.004 1.000 24.488 233 ALA B N 1
ATOM 4252 C CA . ALA B 1 233 ? 46.239 19.147 12.224 1.000 21.321 233 ALA B CA 1
ATOM 4253 C C . ALA B 1 233 ? 46.359 20.197 11.117 1.000 23.686 233 ALA B C 1
ATOM 4254 O O . ALA B 1 233 ? 45.891 19.981 10.003 1.000 23.484 233 ALA B O 1
ATOM 4256 N N . ASN B 1 234 ? 46.929 21.357 11.464 1.000 25.488 234 ASN B N 1
ATOM 4257 C CA . ASN B 1 234 ? 47.065 22.435 10.494 1.000 29.391 234 ASN B CA 1
ATOM 4258 C C . ASN B 1 234 ? 48.000 22.016 9.364 1.000 26.893 234 ASN B C 1
ATOM 4259 O O . ASN B 1 234 ? 47.719 22.287 8.201 1.000 31.066 234 ASN B O 1
ATOM 4264 N N . LYS B 1 235 ? 49.091 21.346 9.691 1.000 28.398 235 LYS B N 1
ATOM 4265 C CA . LYS B 1 235 ? 50.055 20.884 8.707 1.000 32.569 235 LYS B CA 1
ATOM 4266 C C . LYS B 1 235 ? 49.481 19.844 7.742 1.000 35.212 235 LYS B C 1
ATOM 4267 O O . LYS B 1 235 ? 49.916 19.784 6.590 1.000 32.269 235 LYS B O 1
ATOM 4273 N N . LEU B 1 236 ? 48.557 18.986 8.209 1.000 29.908 236 LEU B N 1
ATOM 4274 C CA . LEU B 1 236 ? 48.027 17.911 7.374 1.000 27.637 236 LEU B CA 1
ATOM 4275 C C . LEU B 1 236 ? 46.690 18.298 6.765 1.000 25.239 236 LEU B C 1
ATOM 4276 O O . LEU B 1 236 ? 46.084 17.498 6.064 1.000 28.794 236 LEU B O 1
ATOM 4281 N N . ASP B 1 237 ? 46.172 19.481 7.091 1.000 27.338 237 ASP B N 1
ATOM 4282 C CA . ASP B 1 237 ? 44.843 19.908 6.690 1.000 26.509 237 ASP B CA 1
ATOM 4283 C C . ASP B 1 237 ? 43.764 18.910 7.126 1.000 27.536 237 ASP B C 1
ATOM 4284 O O . ASP B 1 237 ? 42.826 18.640 6.375 1.000 24.284 237 ASP B O 1
ATOM 4289 N N . LYS B 1 238 ? 43.868 18.437 8.387 1.000 24.062 238 LYS B N 1
ATOM 4290 C CA . LYS B 1 238 ? 42.862 17.566 8.985 1.000 22.416 238 LYS B CA 1
ATOM 4291 C C . LYS B 1 238 ? 42.294 18.216 10.253 1.000 19.822 238 LYS B C 1
ATOM 4292 O O . LYS B 1 238 ? 42.876 19.189 10.753 1.000 22.500 238 LYS B O 1
ATOM 4298 N N . THR B 1 239 ? 41.181 17.701 10.799 1.000 18.136 239 THR B N 1
ATOM 4299 C CA . THR B 1 239 ? 40.685 18.194 12.082 1.000 17.672 239 THR B CA 1
ATOM 4300 C C . THR B 1 239 ? 41.554 17.666 13.229 1.000 18.586 239 THR B C 1
ATOM 4301 O O . THR B 1 239 ? 42.261 16.655 13.123 1.000 15.799 239 THR B O 1
ATOM 4305 N N . PRO B 1 240 ? 41.599 18.391 14.366 1.000 16.536 240 PRO B N 1
ATOM 4306 C CA . PRO B 1 240 ? 42.233 17.854 15.548 1.000 17.082 240 PRO B CA 1
ATOM 4307 C C . PRO B 1 240 ? 41.723 16.452 15.905 1.000 14.148 240 PRO B C 1
ATOM 4308 O O . PRO B 1 240 ? 42.537 15.616 16.257 1.000 15.727 240 PRO B O 1
ATOM 4312 N N . GLY B 1 241 ? 40.411 16.257 15.849 1.000 14.648 241 GLY B N 1
ATOM 4313 C CA . GLY B 1 241 ? 39.799 14.969 16.126 1.000 14.882 241 GLY B CA 1
ATOM 4314 C C . GLY B 1 241 ? 40.386 13.882 15.233 1.000 15.087 241 GLY B C 1
ATOM 4315 O O . GLY B 1 241 ? 40.745 12.785 15.691 1.000 13.862 241 GLY B O 1
ATOM 4316 N N . GLN B 1 242 ? 40.448 14.194 13.935 1.000 15.578 242 GLN B N 1
ATOM 4317 C CA . GLN B 1 242 ? 41.025 13.261 12.975 1.000 14.108 242 GLN B CA 1
ATOM 4318 C C . GLN B 1 242 ? 42.469 12.899 13.287 1.000 12.828 242 GLN B C 1
ATOM 4319 O O . GLN B 1 242 ? 42.875 11.738 13.207 1.000 13.387 242 GLN B O 1
ATOM 4325 N N . VAL B 1 243 ? 43.285 13.879 13.670 1.000 14.378 243 VAL B N 1
ATOM 4326 C CA . VAL B 1 243 ? 44.642 13.589 14.068 1.000 14.551 243 VAL B CA 1
ATOM 4327 C C . VAL B 1 243 ? 44.706 12.639 15.267 1.000 13.881 243 VAL B C 1
ATOM 4328 O O . VAL B 1 243 ? 45.504 11.697 15.260 1.000 14.495 243 VAL B O 1
ATOM 4332 N N . LEU B 1 244 ? 43.909 12.925 16.308 1.000 14.994 244 LEU B N 1
ATOM 4333 C CA . LEU B 1 244 ? 43.943 12.110 17.506 1.000 13.802 244 LEU B CA 1
ATOM 4334 C C . LEU B 1 244 ? 43.563 10.664 17.155 1.000 13.361 244 LEU B C 1
ATOM 4335 O O . LEU B 1 244 ? 44.092 9.718 17.727 1.000 11.984 244 LEU B O 1
ATOM 4340 N N . LEU B 1 245 ? 42.566 10.512 16.274 1.000 12.317 245 LEU B N 1
ATOM 4341 C CA . LEU B 1 245 ? 42.082 9.171 15.972 1.000 12.511 245 LEU B CA 1
ATOM 4342 C C . LEU B 1 245 ? 43.030 8.416 15.054 1.000 13.433 245 LEU B C 1
ATOM 4343 O O . LEU B 1 245 ? 43.275 7.231 15.257 1.000 13.332 245 LEU B O 1
ATOM 4348 N N . ARG B 1 246 ? 43.613 9.117 14.073 1.000 13.948 246 ARG B N 1
ATOM 4349 C CA . ARG B 1 246 ? 44.575 8.497 13.194 1.000 14.704 246 ARG B CA 1
ATOM 4350 C C . ARG B 1 246 ? 45.817 8.073 13.969 1.000 14.577 246 ARG B C 1
ATOM 4351 O O . ARG B 1 246 ? 46.405 7.024 13.718 1.000 13.749 246 ARG B O 1
ATOM 4359 N N . TRP B 1 247 ? 46.238 8.873 14.945 1.000 14.690 247 TRP B N 1
ATOM 4360 C CA . TRP B 1 247 ? 47.347 8.486 15.794 1.000 14.871 247 TRP B CA 1
ATOM 4361 C C . TRP B 1 247 ? 47.124 7.140 16.458 1.000 13.772 247 TRP B C 1
ATOM 4362 O O . TRP B 1 247 ? 48.013 6.288 16.438 1.000 15.163 247 TRP B O 1
ATOM 4373 N N . ALA B 1 248 ? 45.896 6.931 16.968 1.000 14.779 248 ALA B N 1
ATOM 4374 C CA . ALA B 1 248 ? 45.574 5.692 17.655 1.000 14.510 248 ALA B CA 1
ATOM 4375 C C . ALA B 1 248 ? 45.597 4.502 16.687 1.000 13.797 248 ALA B C 1
ATOM 4376 O O . ALA B 1 248 ? 46.188 3.472 17.003 1.000 14.339 248 ALA B O 1
ATOM 4378 N N . LEU B 1 249 ? 45.054 4.697 15.474 1.000 13.290 249 LEU B N 1
ATOM 4379 C CA . LEU B 1 249 ? 45.039 3.667 14.453 1.000 14.724 249 LEU B CA 1
ATOM 4380 C C . LEU B 1 249 ? 46.478 3.315 14.104 1.000 15.673 249 LEU B C 1
ATOM 4381 O O . LEU B 1 249 ? 46.792 2.130 13.964 1.000 16.011 249 LEU B O 1
ATOM 4386 N N . GLN B 1 250 ? 47.377 4.312 14.061 1.000 17.164 250 GLN B N 1
ATOM 4387 C CA . GLN B 1 250 ? 48.779 4.029 13.758 1.000 17.334 250 GLN B CA 1
ATOM 4388 C C . GLN B 1 250 ? 49.488 3.271 14.875 1.000 19.017 250 GLN B C 1
ATOM 4389 O O . GLN B 1 250 ? 50.441 2.518 14.631 1.000 19.496 250 GLN B O 1
ATOM 4395 N N . ARG B 1 251 ? 49.004 3.377 16.113 1.000 17.353 251 ARG B N 1
ATOM 4396 C CA . ARG B 1 251 ? 49.538 2.563 17.185 1.000 16.487 251 ARG B CA 1
ATOM 4397 C C . ARG B 1 251 ? 49.021 1.139 17.169 1.000 17.920 251 ARG B C 1
ATOM 4398 O O . ARG B 1 251 ? 49.524 0.280 17.887 1.000 19.344 251 ARG B O 1
ATOM 4406 N N . GLY B 1 252 ? 47.945 0.908 16.433 1.000 14.625 252 GLY B N 1
ATOM 4407 C CA . GLY B 1 252 ? 47.330 -0.406 16.300 1.000 15.116 252 GLY B CA 1
ATOM 4408 C C . GLY B 1 252 ? 46.128 -0.668 17.221 1.000 14.422 252 GLY B C 1
ATOM 4409 O O . GLY B 1 252 ? 45.736 -1.839 17.398 1.000 15.407 252 GLY B O 1
ATOM 4410 N N . THR B 1 253 ? 45.492 0.395 17.726 1.000 13.911 253 THR B N 1
ATOM 4411 C CA . THR B 1 253 ? 44.276 0.238 18.521 1.000 12.152 253 THR B CA 1
ATOM 4412 C C . THR B 1 253 ? 43.077 0.634 17.682 1.000 12.166 253 THR B C 1
ATOM 4413 O O . THR B 1 253 ? 43.129 1.640 16.935 1.000 13.852 253 THR B O 1
ATOM 4417 N N . SER B 1 254 ? 41.933 -0.021 17.923 1.000 10.947 254 SER B N 1
ATOM 4418 C CA . SER B 1 254 ? 40.675 0.514 17.453 1.000 10.949 254 SER B CA 1
ATOM 4419 C C . SER B 1 254 ? 40.301 1.702 18.342 1.000 9.739 254 SER B C 1
ATOM 4420 O O . SER B 1 254 ? 40.908 1.919 19.398 1.000 11.325 254 SER B O 1
ATOM 4423 N N . VAL B 1 255 ? 39.375 2.525 17.852 1.000 9.568 255 VAL B N 1
ATOM 4424 C CA . VAL B 1 255 ? 38.978 3.735 18.549 1.000 10.725 255 VAL B CA 1
ATOM 4425 C C . VAL B 1 255 ? 37.450 3.839 18.580 1.000 10.256 255 VAL B C 1
ATOM 4426 O O . VAL B 1 255 ? 36.746 3.489 17.623 1.000 10.398 255 VAL B O 1
ATOM 4430 N N . ILE B 1 256 ? 36.916 4.418 19.662 1.000 9.896 256 ILE B N 1
ATOM 4431 C CA . ILE B 1 256 ? 35.484 4.541 19.846 1.000 9.833 256 ILE B CA 1
ATOM 4432 C C . ILE B 1 256 ? 35.096 5.968 20.240 1.000 10.173 256 ILE B C 1
ATOM 4433 O O . ILE B 1 256 ? 34.416 6.198 21.252 1.000 9.319 256 ILE B O 1
ATOM 4438 N N . PRO B 1 257 ? 35.423 6.973 19.400 1.000 10.291 257 PRO B N 1
ATOM 4439 C CA . PRO B 1 257 ? 35.048 8.355 19.707 1.000 9.686 257 PRO B CA 1
ATOM 4440 C C . PRO B 1 257 ? 33.535 8.529 19.859 1.000 9.904 257 PRO B C 1
ATOM 4441 O O . PRO B 1 257 ? 32.722 8.019 19.072 1.000 10.365 257 PRO B O 1
ATOM 4445 N N . LYS B 1 258 ? 33.168 9.265 20.903 1.000 9.994 258 LYS B N 1
ATOM 4446 C CA . LYS B 1 258 ? 31.799 9.677 21.171 1.000 10.952 258 LYS B CA 1
ATOM 4447 C C . LYS B 1 258 ? 31.507 11.076 20.647 1.000 10.737 258 LYS B C 1
ATOM 4448 O O . LYS B 1 258 ? 32.257 12.004 20.945 1.000 11.126 258 LYS B O 1
ATOM 4454 N N . SER B 1 259 ? 30.404 11.199 19.914 1.000 10.840 259 SER B N 1
ATOM 4455 C CA . SER B 1 259 ? 29.839 12.519 19.591 1.000 11.372 259 SER B CA 1
ATOM 4456 C C . SER B 1 259 ? 28.342 12.393 19.413 1.000 12.270 259 SER B C 1
ATOM 4457 O O . SER B 1 259 ? 27.858 11.381 18.918 1.000 12.301 259 SER B O 1
ATOM 4460 N N . THR B 1 260 ? 27.630 13.486 19.764 1.000 12.633 260 THR B N 1
ATOM 4461 C CA . THR B 1 260 ? 26.209 13.667 19.492 1.000 13.740 260 THR B CA 1
ATOM 4462 C C . THR B 1 260 ? 25.999 14.738 18.423 1.000 16.132 260 THR B C 1
ATOM 4463 O O . THR B 1 260 ? 24.851 15.134 18.217 1.000 18.482 260 THR B O 1
ATOM 4467 N N . ARG B 1 261 ? 27.081 15.201 17.812 1.000 13.899 261 ARG B N 1
ATOM 4468 C CA . ARG B 1 261 ? 26.995 16.247 16.781 1.000 14.030 261 ARG B CA 1
ATOM 4469 C C . ARG B 1 261 ? 27.251 15.629 15.405 1.000 14.350 261 ARG B C 1
ATOM 4470 O O . ARG B 1 261 ? 28.320 15.078 15.130 1.000 13.918 261 ARG B O 1
ATOM 4478 N N . ASP B 1 262 ? 26.263 15.801 14.523 1.000 16.488 262 ASP B N 1
ATOM 4479 C CA . ASP B 1 262 ? 26.303 15.147 13.207 1.000 17.975 262 ASP B CA 1
ATOM 4480 C C . ASP B 1 262 ? 27.619 15.369 12.470 1.000 15.748 262 ASP B C 1
ATOM 4481 O O . ASP B 1 262 ? 28.180 14.448 11.875 1.000 16.662 262 ASP B O 1
ATOM 4486 N N . GLU B 1 263 ? 28.143 16.597 12.432 1.000 16.444 263 GLU B N 1
ATOM 4487 C CA . GLU B 1 263 ? 29.344 16.847 11.661 1.000 17.799 263 GLU B CA 1
ATOM 4488 C C . GLU B 1 263 ? 30.560 16.135 12.267 1.000 15.495 263 GLU B C 1
ATOM 4489 O O . GLU B 1 263 ? 31.454 15.700 11.552 1.000 16.006 263 GLU B O 1
ATOM 4495 N N . ARG B 1 264 ? 30.677 16.137 13.602 1.000 14.999 264 ARG B N 1
ATOM 4496 C CA . ARG B 1 264 ? 31.774 15.423 14.227 1.000 12.670 264 ARG B CA 1
ATOM 4497 C C . ARG B 1 264 ? 31.637 13.912 13.993 1.000 11.289 264 ARG B C 1
ATOM 4498 O O . ARG B 1 264 ? 32.665 13.274 13.747 1.000 13.080 264 ARG B O 1
ATOM 4506 N N . ILE B 1 265 ? 30.415 13.381 14.092 1.000 12.184 265 ILE B N 1
ATOM 4507 C CA . ILE B 1 265 ? 30.237 11.961 13.801 1.000 12.781 265 ILE B CA 1
ATOM 4508 C C . ILE B 1 265 ? 30.779 11.651 12.408 1.000 14.289 265 ILE B C 1
ATOM 4509 O O . ILE B 1 265 ? 31.598 10.758 12.222 1.000 14.040 265 ILE B O 1
ATOM 4514 N N . LYS B 1 266 ? 30.375 12.471 11.428 1.000 15.235 266 LYS B N 1
ATOM 4515 C CA . LYS B 1 266 ? 30.824 12.268 10.067 1.000 15.887 266 LYS B CA 1
ATOM 4516 C C . LYS B 1 266 ? 32.319 12.410 9.865 1.000 16.229 266 LYS B C 1
ATOM 4517 O O . LYS B 1 266 ? 32.939 11.591 9.179 1.000 18.723 266 LYS B O 1
ATOM 4523 N N A GLU B 1 267 ? 32.924 13.464 10.440 0.500 15.292 267 GLU B N 1
ATOM 4524 N N B GLU B 1 267 ? 32.928 13.440 10.463 0.500 15.287 267 GLU B N 1
ATOM 4525 C CA A GLU B 1 267 ? 34.344 13.721 10.282 0.500 16.974 267 GLU B CA 1
ATOM 4526 C CA B GLU B 1 267 ? 34.334 13.709 10.247 0.500 16.750 267 GLU B CA 1
ATOM 4527 C C A GLU B 1 267 ? 35.221 12.672 10.975 0.500 14.413 267 GLU B C 1
ATOM 4528 C C B GLU B 1 267 ? 35.233 12.705 10.990 0.500 14.328 267 GLU B C 1
ATOM 4529 O O A GLU B 1 267 ? 36.302 12.374 10.522 0.500 13.542 267 GLU B O 1
ATOM 4530 O O B GLU B 1 267 ? 36.310 12.390 10.534 0.500 13.510 267 GLU B O 1
ATOM 4541 N N . ASN B 1 268 ? 34.805 12.193 12.144 1.000 13.205 268 ASN B N 1
ATOM 4542 C CA . ASN B 1 268 ? 35.653 11.385 12.996 1.000 13.188 268 ASN B CA 1
ATOM 4543 C C . ASN B 1 268 ? 36.074 10.073 12.331 1.000 13.726 268 ASN B C 1
ATOM 4544 O O . ASN B 1 268 ? 37.064 9.462 12.691 1.000 15.214 268 ASN B O 1
ATOM 4549 N N . ILE B 1 269 ? 35.266 9.602 11.376 1.000 14.534 269 ILE B N 1
ATOM 4550 C CA . ILE B 1 269 ? 35.551 8.321 10.727 1.000 14.523 269 ILE B CA 1
ATOM 4551 C C . ILE B 1 269 ? 36.360 8.524 9.442 1.000 15.499 269 ILE B C 1
ATOM 4552 O O . ILE B 1 269 ? 36.760 7.561 8.802 1.000 15.895 269 ILE B O 1
ATOM 4557 N N . GLN B 1 270 ? 36.681 9.768 9.081 1.000 14.510 270 GLN B N 1
ATOM 4558 C CA . GLN B 1 270 ? 37.475 10.003 7.872 1.000 15.748 270 GLN B CA 1
ATOM 4559 C C . GLN B 1 270 ? 38.971 9.980 8.190 1.000 15.746 270 GLN B C 1
ATOM 4560 O O . GLN B 1 270 ? 39.673 10.983 7.994 1.000 15.109 270 GLN B O 1
ATOM 4566 N N . VAL B 1 271 ? 39.462 8.824 8.666 1.000 14.268 271 VAL B N 1
ATOM 4567 C CA . VAL B 1 271 ? 40.806 8.625 9.156 1.000 15.020 271 VAL B CA 1
ATOM 4568 C C . VAL B 1 271 ? 41.518 7.496 8.411 1.000 14.789 271 VAL B C 1
ATOM 4569 O O . VAL B 1 271 ? 42.505 6.970 8.893 1.000 17.338 271 VAL B O 1
ATOM 4573 N N . PHE B 1 272 ? 41.042 7.209 7.182 1.000 17.673 272 PHE B N 1
ATOM 4574 C CA . PHE B 1 272 ? 41.646 6.194 6.331 1.000 19.194 272 PHE B CA 1
ATOM 4575 C C . PHE B 1 272 ? 42.180 6.836 5.046 1.000 18.835 272 PHE B C 1
ATOM 4576 O O . PHE B 1 272 ? 41.639 7.818 4.533 1.000 19.728 272 PHE B O 1
ATOM 4584 N N . GLY B 1 273 ? 43.281 6.289 4.559 1.000 23.233 273 GLY B N 1
ATOM 4585 C CA . GLY B 1 273 ? 43.774 6.660 3.240 1.000 23.744 273 GLY B CA 1
ATOM 4586 C C . GLY B 1 273 ? 44.712 7.861 3.289 1.000 26.034 273 GLY B C 1
ATOM 4587 O O . GLY B 1 273 ? 45.065 8.429 2.251 1.000 26.802 273 GLY B O 1
ATOM 4588 N N . TRP B 1 274 ? 45.074 8.283 4.509 1.000 23.934 274 TRP B N 1
ATOM 4589 C CA . TRP B 1 274 ? 46.135 9.242 4.748 1.000 21.834 274 TRP B CA 1
ATOM 4590 C C . TRP B 1 274 ? 46.820 8.871 6.068 1.000 22.665 274 TRP B C 1
ATOM 4591 O O . TRP B 1 274 ? 46.264 8.087 6.841 1.000 22.715 274 TRP B O 1
ATOM 4602 N N . GLU B 1 275 ? 47.971 9.498 6.337 1.000 23.324 275 GLU B N 1
ATOM 4603 C CA . GLU B 1 275 ? 48.807 9.130 7.458 1.000 25.356 275 GLU B CA 1
ATOM 4604 C C . GLU B 1 275 ? 49.323 10.363 8.179 1.000 23.543 275 GLU B C 1
ATOM 4605 O O . GLU B 1 275 ? 49.493 11.434 7.603 1.000 22.430 275 GLU B O 1
ATOM 4611 N N . ILE B 1 276 ? 49.589 10.187 9.469 1.000 21.886 276 ILE B N 1
ATOM 4612 C CA . ILE B 1 276 ? 50.426 11.126 10.179 1.000 23.953 276 ILE B CA 1
ATOM 4613 C C . ILE B 1 276 ? 51.881 10.737 9.917 1.000 24.623 276 ILE B C 1
ATOM 4614 O O . ILE B 1 276 ? 52.337 9.621 10.216 1.000 23.996 276 ILE B O 1
ATOM 4619 N N . PRO B 1 277 ? 52.706 11.670 9.375 1.000 26.793 277 PRO B N 1
ATOM 4620 C CA . PRO B 1 277 ? 54.118 11.379 9.207 1.000 25.667 277 PRO B CA 1
ATOM 4621 C C . PRO B 1 277 ? 54.825 11.030 10.513 1.000 28.533 277 PRO B C 1
ATOM 4622 O O . PRO B 1 277 ? 54.481 11.554 11.575 1.000 26.477 277 PRO B O 1
ATOM 4626 N N . GLU B 1 278 ? 55.866 10.198 10.384 1.000 28.689 278 GLU B N 1
ATOM 4627 C CA . GLU B 1 278 ? 56.675 9.700 11.492 1.000 32.963 278 GLU B CA 1
ATOM 4628 C C . GLU B 1 278 ? 56.995 10.778 12.524 1.000 32.752 278 GLU B C 1
ATOM 4629 O O . GLU B 1 278 ? 56.916 10.521 13.723 1.000 29.498 278 GLU B O 1
ATOM 4635 N N . GLU B 1 279 ? 57.467 11.943 12.073 1.000 35.292 279 GLU B N 1
ATOM 4636 C CA . GLU B 1 279 ? 58.001 12.941 12.987 1.000 36.933 279 GLU B CA 1
ATOM 4637 C C . GLU B 1 279 ? 56.851 13.515 13.817 1.000 35.209 279 GLU B C 1
ATOM 4638 O O . GLU B 1 279 ? 57.027 13.814 15.006 1.000 32.934 279 GLU B O 1
ATOM 4644 N N . ASP B 1 280 ? 55.683 13.664 13.175 1.000 31.372 280 ASP B N 1
ATOM 4645 C CA . ASP B 1 280 ? 54.498 14.183 13.842 1.000 29.062 280 ASP B CA 1
ATOM 4646 C C . ASP B 1 280 ? 53.922 13.128 14.786 1.000 27.243 280 ASP B C 1
ATOM 4647 O O . ASP B 1 280 ? 53.479 13.476 15.886 1.000 26.165 280 ASP B O 1
ATOM 4652 N N . PHE B 1 281 ? 53.999 11.857 14.360 1.000 24.471 281 PHE B N 1
ATOM 4653 C CA . PHE B 1 281 ? 53.540 10.758 15.187 1.000 24.130 281 PHE B CA 1
ATOM 4654 C C . PHE B 1 281 ? 54.402 10.667 16.445 1.000 25.262 281 PHE B C 1
ATOM 4655 O O . PHE B 1 281 ? 53.888 10.573 17.560 1.000 22.261 281 PHE B O 1
ATOM 4663 N N . ARG B 1 282 ? 55.723 10.774 16.269 1.000 26.618 282 ARG B N 1
ATOM 4664 C CA . ARG B 1 282 ? 56.660 10.750 17.383 1.000 29.680 282 ARG B CA 1
ATOM 4665 C C . ARG B 1 282 ? 56.419 11.892 18.367 1.000 25.258 282 ARG B C 1
ATOM 4666 O O . ARG B 1 282 ? 56.511 11.690 19.584 1.000 28.438 282 ARG B O 1
ATOM 4674 N N . ALA B 1 283 ? 56.141 13.101 17.863 1.000 25.192 283 ALA B N 1
ATOM 4675 C CA . ALA B 1 283 ? 55.953 14.241 18.743 1.000 26.326 283 ALA B CA 1
ATOM 4676 C C . ALA B 1 283 ? 54.726 14.009 19.631 1.000 27.076 283 ALA B C 1
ATOM 4677 O O . ALA B 1 283 ? 54.730 14.340 20.817 1.000 26.871 283 ALA B O 1
ATOM 4679 N N . LEU B 1 284 ? 53.669 13.445 19.028 1.000 23.339 284 LEU B N 1
ATOM 4680 C CA . LEU B 1 284 ? 52.434 13.165 19.756 1.000 21.066 284 LEU B CA 1
ATOM 4681 C C . LEU B 1 284 ? 52.676 12.091 20.823 1.000 20.078 284 LEU B C 1
ATOM 4682 O O . LEU B 1 284 ? 52.167 12.201 21.931 1.000 22.566 284 LEU B O 1
ATOM 4694 N N . GLY B 1 286 ? 55.389 11.769 22.294 1.000 22.834 286 GLY B N 1
ATOM 4695 C CA . GLY B 1 286 ? 56.243 12.414 23.282 1.000 22.912 286 GLY B CA 1
ATOM 4696 C C . GLY B 1 286 ? 55.483 13.228 24.317 1.000 25.228 286 GLY B C 1
ATOM 4697 O O . GLY B 1 286 ? 56.081 13.579 25.336 1.000 30.284 286 GLY B O 1
ATOM 4698 N N . ILE B 1 287 ? 54.193 13.562 24.108 1.000 23.983 287 ILE B N 1
ATOM 4699 C CA . ILE B 1 287 ? 53.397 14.221 25.139 1.000 23.078 287 ILE B CA 1
ATOM 4700 C C . ILE B 1 287 ? 53.416 13.344 26.394 1.000 25.214 287 ILE B C 1
ATOM 4701 O O . ILE B 1 287 ? 53.042 12.169 26.365 1.000 24.944 287 ILE B O 1
ATOM 4706 N N . LYS B 1 288 ? 53.835 13.896 27.530 1.000 23.376 288 LYS B N 1
ATOM 4707 C CA . LYS B 1 288 ? 54.074 13.057 28.702 1.000 24.215 288 LYS B CA 1
ATOM 4708 C C . LYS B 1 288 ? 52.765 12.428 29.217 1.000 21.792 288 LYS B C 1
ATOM 4709 O O . LYS B 1 288 ? 51.706 13.041 29.138 1.000 20.510 288 LYS B O 1
ATOM 4715 N N . ASP B 1 289 ? 52.872 11.271 29.865 1.000 21.586 289 ASP B N 1
ATOM 4716 C CA . ASP B 1 289 ? 51.712 10.533 30.370 1.000 21.567 289 ASP B CA 1
ATOM 4717 C C . ASP B 1 289 ? 51.170 11.075 31.692 1.000 22.471 289 ASP B C 1
ATOM 4718 O O . ASP B 1 289 ? 51.288 10.412 32.717 1.000 28.010 289 ASP B O 1
ATOM 4723 N N . GLU B 1 290 ? 50.425 12.174 31.631 1.000 22.769 290 GLU B N 1
ATOM 4724 C CA . GLU B 1 290 ? 49.932 12.848 32.820 1.000 27.380 290 GLU B CA 1
ATOM 4725 C C . GLU B 1 290 ? 48.483 13.299 32.677 1.000 31.758 290 GLU B C 1
ATOM 4726 O O . GLU B 1 290 ? 48.033 14.163 33.429 1.000 30.114 290 GLU B O 1
ATOM 4732 N N . LYS B 1 291 ? 47.763 12.764 31.679 1.000 28.204 291 LYS B N 1
ATOM 4733 C CA . LYS B 1 291 ? 46.416 13.241 31.392 1.000 30.313 291 LYS B CA 1
ATOM 4734 C C . LYS B 1 291 ? 45.391 12.110 31.475 1.000 27.367 291 LYS B C 1
ATOM 4735 O O . LYS B 1 291 ? 44.448 12.103 30.667 1.000 26.786 291 LYS B O 1
ATOM 4741 N N . ARG B 1 292 ? 45.510 11.228 32.502 1.000 22.417 292 ARG B N 1
ATOM 4742 C CA . ARG B 1 292 ? 44.526 10.164 32.688 1.000 21.989 292 ARG B CA 1
ATOM 4743 C C . ARG B 1 292 ? 43.221 10.685 33.277 1.000 19.789 292 ARG B C 1
ATOM 4744 O O . ARG B 1 292 ? 43.158 11.226 34.406 1.000 25.034 292 ARG B O 1
ATOM 4752 N N . VAL B 1 293 ? 42.144 10.438 32.564 1.000 16.727 293 VAL B N 1
ATOM 4753 C CA . VAL B 1 293 ? 40.863 11.019 32.902 1.000 15.473 293 VAL B CA 1
ATOM 4754 C C . VAL B 1 293 ? 40.044 10.167 33.847 1.000 17.200 293 VAL B C 1
ATOM 4755 O O . VAL B 1 293 ? 39.353 10.722 34.699 1.000 21.203 293 VAL B O 1
ATOM 4759 N N . LEU B 1 294 ? 40.087 8.846 33.679 1.000 14.084 294 LEU B N 1
ATOM 4760 C CA . LEU B 1 294 ? 39.187 7.956 34.393 1.000 15.173 294 LEU B CA 1
ATOM 4761 C C . LEU B 1 294 ? 40.014 7.093 35.358 1.000 14.637 294 LEU B C 1
ATOM 4762 O O . LEU B 1 294 ? 40.522 6.043 35.001 1.000 15.819 294 LEU B O 1
ATOM 4767 N N . THR B 1 295 ? 40.144 7.537 36.628 1.000 14.153 295 THR B N 1
ATOM 4768 C CA . THR B 1 295 ? 41.046 6.867 37.553 1.000 14.469 295 THR B CA 1
ATOM 4769 C C . THR B 1 295 ? 40.339 5.762 38.323 1.000 13.850 295 THR B C 1
ATOM 4770 O O . THR B 1 295 ? 41.016 4.880 38.865 1.000 16.388 295 THR B O 1
ATOM 4774 N N . GLY B 1 296 ? 39.023 5.815 38.446 1.000 14.994 296 GLY B N 1
ATOM 4775 C CA . GLY B 1 296 ? 38.331 4.817 39.247 1.000 14.441 296 GLY B CA 1
ATOM 4776 C C . GLY B 1 296 ? 38.260 5.186 40.732 1.000 13.887 296 GLY B C 1
ATOM 4777 O O . GLY B 1 296 ? 37.583 4.481 41.481 1.000 15.586 296 GLY B O 1
ATOM 4778 N N . GLU B 1 297 ? 38.828 6.333 41.126 1.000 15.734 297 GLU B N 1
ATOM 4779 C CA . GLU B 1 297 ? 38.872 6.679 42.546 1.000 16.610 297 GLU B CA 1
ATOM 4780 C C . GLU B 1 297 ? 37.456 6.801 43.125 1.000 16.749 297 GLU B C 1
ATOM 4781 O O . GLU B 1 297 ? 37.133 6.277 44.197 1.000 16.016 297 GLU B O 1
ATOM 4787 N N . GLU B 1 298 ? 36.558 7.461 42.404 1.000 15.622 298 GLU B N 1
ATOM 4788 C CA . GLU B 1 298 ? 35.251 7.687 42.980 1.000 17.793 298 GLU B CA 1
ATOM 4789 C C . GLU B 1 298 ? 34.372 6.454 42.955 1.000 17.153 298 GLU B C 1
ATOM 4790 O O . GLU B 1 298 ? 33.338 6.454 43.605 1.000 16.806 298 GLU B O 1
ATOM 4796 N N . LEU B 1 299 ? 34.785 5.389 42.235 1.000 14.285 299 LEU B N 1
ATOM 4797 C CA . LEU B 1 299 ? 34.014 4.164 42.216 1.000 14.265 299 LEU B CA 1
ATOM 4798 C C . LEU B 1 299 ? 34.494 3.177 43.290 1.000 13.819 299 LEU B C 1
ATOM 4799 O O . LEU B 1 299 ? 33.662 2.456 43.845 1.000 13.650 299 LEU B O 1
ATOM 4804 N N . PHE B 1 300 ? 35.825 3.123 43.495 1.000 13.689 300 PHE B N 1
ATOM 4805 C CA . PHE B 1 300 ? 36.418 2.005 44.222 1.000 13.383 300 PHE B CA 1
ATOM 4806 C C . PHE B 1 300 ? 37.285 2.364 45.434 1.000 14.112 300 PHE B C 1
ATOM 4807 O O . PHE B 1 300 ? 37.633 1.441 46.202 1.000 17.085 300 PHE B O 1
ATOM 4815 N N . VAL B 1 301 ? 37.609 3.643 45.645 1.000 14.638 301 VAL B N 1
ATOM 4816 C CA . VAL B 1 301 ? 38.536 4.010 46.718 1.000 17.161 301 VAL B CA 1
ATOM 4817 C C . VAL B 1 301 ? 37.784 4.479 47.967 1.000 17.972 301 VAL B C 1
ATOM 4818 O O . VAL B 1 301 ? 36.931 5.379 47.925 1.000 19.481 301 VAL B O 1
ATOM 4822 N N . ASN B 1 302 ? 38.115 3.847 49.089 1.000 17.635 302 ASN B N 1
ATOM 4823 C CA . ASN B 1 302 ? 37.736 4.299 50.423 1.000 19.340 302 ASN B CA 1
ATOM 4824 C C . ASN B 1 302 ? 39.038 4.493 51.207 1.000 21.834 302 ASN B C 1
ATOM 4825 O O . ASN B 1 302 ? 39.658 3.508 51.638 1.000 23.254 302 ASN B O 1
ATOM 4830 N N . LYS B 1 303 ? 39.464 5.758 51.397 1.000 25.597 303 LYS B N 1
ATOM 4831 C CA . LYS B 1 303 ? 40.782 6.055 51.952 1.000 28.526 303 LYS B CA 1
ATOM 4832 C C . LYS B 1 303 ? 40.923 5.533 53.380 1.000 26.622 303 LYS B C 1
ATOM 4833 O O . LYS B 1 303 ? 41.978 5.054 53.725 1.000 28.127 303 LYS B O 1
ATOM 4839 N N . THR B 1 304 ? 39.834 5.523 54.156 1.000 28.219 304 THR B N 1
ATOM 4840 C CA . THR B 1 304 ? 39.878 5.204 55.576 1.000 31.260 304 THR B CA 1
ATOM 4841 C C . THR B 1 304 ? 39.863 3.692 55.796 1.000 32.530 304 THR B C 1
ATOM 4842 O O . THR B 1 304 ? 40.576 3.198 56.658 1.000 27.187 304 THR B O 1
ATOM 4846 N N . HIS B 1 305 ? 39.036 2.964 55.032 1.000 26.327 305 HIS B N 1
ATOM 4847 C CA . HIS B 1 305 ? 38.705 1.584 55.364 1.000 23.536 305 HIS B CA 1
ATOM 4848 C C . HIS B 1 305 ? 39.246 0.590 54.333 1.000 21.269 305 HIS B C 1
ATOM 4849 O O . HIS B 1 305 ? 39.238 -0.613 54.586 1.000 24.270 305 HIS B O 1
ATOM 4856 N N . GLY B 1 306 ? 39.637 1.103 53.175 1.000 19.696 306 GLY B N 1
ATOM 4857 C CA . GLY B 1 306 ? 39.945 0.251 52.026 1.000 21.416 306 GLY B CA 1
ATOM 4858 C C . GLY B 1 306 ? 38.755 -0.555 51.542 1.000 19.167 306 GLY B C 1
ATOM 4859 O O . GLY B 1 306 ? 37.597 -0.262 51.844 1.000 19.503 306 GLY B O 1
ATOM 4860 N N . PRO B 1 307 ? 38.967 -1.664 50.788 1.000 19.152 307 PRO B N 1
ATOM 4861 C CA . PRO B 1 307 ? 40.286 -2.234 50.503 1.000 18.976 307 PRO B CA 1
ATOM 4862 C C . PRO B 1 307 ? 41.199 -1.482 49.537 1.000 20.233 307 PRO B C 1
ATOM 4863 O O . PRO B 1 307 ? 42.383 -1.772 49.456 1.000 24.368 307 PRO B O 1
ATOM 4867 N N . TYR B 1 308 ? 40.673 -0.507 48.787 1.000 17.560 308 TYR B N 1
ATOM 4868 C CA . TYR B 1 308 ? 41.500 0.303 47.909 1.000 17.455 308 TYR B CA 1
ATOM 4869 C C . TYR B 1 308 ? 41.585 1.691 48.529 1.000 19.345 308 TYR B C 1
ATOM 4870 O O . TYR B 1 308 ? 40.598 2.433 48.498 1.000 17.929 308 TYR B O 1
ATOM 4879 N N . LYS B 1 309 ? 42.779 2.021 49.052 1.000 19.955 309 LYS B N 1
ATOM 4880 C CA . LYS B 1 309 ? 42.921 3.224 49.864 1.000 21.687 309 LYS B CA 1
ATOM 4881 C C . LYS B 1 309 ? 43.432 4.399 49.030 1.000 22.983 309 LYS B C 1
ATOM 4882 O O . LYS B 1 309 ? 43.437 5.521 49.515 1.000 24.112 309 LYS B O 1
ATOM 4888 N N . SER B 1 310 ? 43.910 4.156 47.793 1.000 22.325 310 SER B N 1
ATOM 4889 C CA . SER B 1 310 ? 44.316 5.199 46.860 1.000 21.630 310 SER B CA 1
ATOM 4890 C C . SER B 1 310 ? 44.103 4.734 45.422 1.000 23.842 310 SER B C 1
ATOM 4891 O O . SER B 1 310 ? 43.956 3.528 45.196 1.000 21.240 310 SER B O 1
ATOM 4894 N N . ALA B 1 311 ? 44.109 5.675 44.465 1.000 21.606 311 ALA B N 1
ATOM 4895 C CA . ALA B 1 311 ? 43.905 5.346 43.059 1.000 22.057 311 ALA B CA 1
ATOM 4896 C C . ALA B 1 311 ? 44.998 4.404 42.574 1.000 20.022 311 ALA B C 1
ATOM 4897 O O . ALA B 1 311 ? 44.743 3.533 41.741 1.000 20.454 311 ALA B O 1
ATOM 4899 N N . THR B 1 312 ? 46.226 4.523 43.087 1.000 18.737 312 THR B N 1
ATOM 4900 C CA . THR B 1 312 ? 47.290 3.684 42.543 1.000 18.752 312 THR B CA 1
ATOM 4901 C C . THR B 1 312 ? 46.996 2.219 42.875 1.000 19.270 312 THR B C 1
ATOM 4902 O O . THR B 1 312 ? 47.421 1.335 42.120 1.000 20.871 312 THR B O 1
ATOM 4906 N N . GLU B 1 313 ? 46.221 1.962 43.953 1.000 16.227 313 GLU B N 1
ATOM 4907 C CA . GLU B 1 313 ? 45.835 0.612 44.326 1.000 16.454 313 GLU B CA 1
ATOM 4908 C C . GLU B 1 313 ? 44.878 -0.015 43.303 1.000 15.054 313 GLU B C 1
ATOM 4909 O O . GLU B 1 313 ? 44.923 -1.237 43.105 1.000 17.001 313 GLU B O 1
ATOM 4915 N N . VAL B 1 314 ? 44.048 0.821 42.676 1.000 14.605 314 VAL B N 1
ATOM 4916 C CA . VAL B 1 314 ? 43.114 0.339 41.665 1.000 15.301 314 VAL B CA 1
ATOM 4917 C C . VAL B 1 314 ? 43.900 -0.200 40.479 1.000 15.149 314 VAL B C 1
ATOM 4918 O O . VAL B 1 314 ? 43.430 -1.131 39.816 1.000 14.857 314 VAL B O 1
ATOM 4922 N N . TRP B 1 315 ? 45.096 0.346 40.254 1.000 14.096 315 TRP B N 1
ATOM 4923 C CA . TRP B 1 315 ? 45.941 0.003 39.122 1.000 13.514 315 TRP B CA 1
ATOM 4924 C C . TRP B 1 315 ? 47.187 -0.817 39.512 1.000 15.044 315 TRP B C 1
ATOM 4925 O O . TRP B 1 315 ? 48.107 -0.965 38.696 1.000 16.372 315 TRP B O 1
ATOM 4936 N N . ASP B 1 316 ? 47.128 -1.459 40.698 1.000 16.973 316 ASP B N 1
ATOM 4937 C CA . ASP B 1 316 ? 48.156 -2.406 41.120 1.000 16.462 316 ASP B CA 1
ATOM 4938 C C . ASP B 1 316 ? 49.525 -1.745 41.103 1.000 18.396 316 ASP B C 1
ATOM 4939 O O . ASP B 1 316 ? 50.507 -2.421 40.794 1.000 19.633 316 ASP B O 1
ATOM 4944 N N . HIS B 1 317 ? 49.577 -0.432 41.375 1.000 20.856 317 HIS B N 1
ATOM 4945 C CA . HIS B 1 317 ? 50.815 0.347 41.318 1.000 20.180 317 HIS B CA 1
ATOM 4946 C C . HIS B 1 317 ? 51.507 0.346 39.967 1.000 22.882 317 HIS B C 1
ATOM 4947 O O . HIS B 1 317 ? 52.624 0.823 39.856 1.000 24.733 317 HIS B O 1
ATOM 4954 N N . GLU B 1 318 ? 50.825 -0.028 38.875 1.000 19.856 318 GLU B N 1
ATOM 4955 C CA . GLU B 1 318 ? 51.466 -0.065 37.574 1.000 19.512 318 GLU B CA 1
ATOM 4956 C C . GLU B 1 318 ? 51.383 1.283 36.846 1.000 24.574 318 GLU B C 1
ATOM 4957 O O . GLU B 1 318 ? 51.865 1.434 35.715 1.000 26.314 318 GLU B O 1
ATOM 4963 N N . ASP B 1 319 ? 50.696 2.240 37.470 1.000 22.890 319 ASP B N 1
ATOM 4964 C CA . ASP B 1 319 ? 50.349 3.502 36.838 1.000 27.700 319 ASP B CA 1
ATOM 4965 C C . ASP B 1 319 ? 51.442 4.515 37.161 1.000 32.858 319 ASP B C 1
ATOM 4966 O O . ASP B 1 319 ? 51.198 5.653 36.677 1.000 37.914 319 ASP B O 1
#

Foldseek 3Di:
DWDAFPLRDIDDQEAAECQPLPPLRLVLLLLLVQPQPHQEYEEEVVSVCLLSLLNNVVNNCVVPPDPSSHAYEYEDDQQQQDLVSVVVRLVVSCVSNVHQAHQEYEHEAQWHAHPPAAFQGDPPGTDDGPNLSSLVSVVVCCVVRRYVFYAYELAALVVLVVQVVRHPRRHREYEYADWLLAHPVVVVVSCVVVRHAYAHECLQLPPVGGCQPPVLLVVQCVVVVAGSLLSSSLLCVVVPHRYHYYDSDSVCSNRNVPNPPDHRDPVSSVVSVRHNHSDDCLCCRYAADCPRDVHNDSCVSRVVPD/DWDAFPLRQTGDQEEAECQPLPPLRLVLLLLLVQPQPHQEYEEEVVSVCLLSLLNNVVNNVVVPDDNSSHAYEYEDEQQQQDLVSLVVRLVVSCVSNVHQAHQEYEHEAQWHAHPPAFWQGDPPGTDDGPLLSSLVSVVVCCVVRRYVFYAYELAALVVQVVNVVRHPDHHREYEYADWLLAHPVRVVVSCVVVRHAYAHECLQLPPVGGCQPPPLLVVLCVVVVAGSLLSSSLLCVVVRHRYHYYDSDSVCSNRNPPNPDDHRDPVSSVVSVRHNHRDDCQCCRYADDLPNDPHNDSCVSRVVPD

B-factor: mean 18.35, std 9.43, range [3.79, 74.9]

Organism: Zea mays (NCBI:txid4577)

Radius of gyration: 26.21 Å; Cα contacts (8 Å, |Δi|>4): 1264; chains: 2; bounding box: 66×74×62 Å

Solvent-accessible surface area: 25620 Å² total

Secondary structure (DSSP, 8-state):
-EEE-TTS-EEESB-EE-TT-GGGHHHHHHIIIIIT---EEE--GGGT-HHHHHHHHHHHHTTS--GGG-EEEEEE-GGG-SHHHHHHHHHHHHHHHT-S-BSEEEES-S-EE-TT--SSPPTT-EEPP-HHHHHHHHHHHHHTTSBS-EEEES--HHHHHHHHHH-SS--SEEEEE-BTTB--HHHHHHHHHTT-EEEEESTT-TTTT--TT-HHHHHHHHHHT--HHHHHHHHHHHHT-EE--B-SSHHHHHHHT--SS----HHHHHH--------S---HHHH--TTT-SS-SHHHHTTT--/-EEE-TTS-EEESB-EE-TT-GGGHHHHHHHHHHHH---EEE--GGGT-HHHHHHHHHHHHHTT--GGG-EEEEEE-GGG-SHHHHHHHHHHHHHHHT-S-BSEEEES-S-EE-TT--SSPPTT-EE---HHHHHHHHHHHHHTTSBS-EEEES--HHHHHHHHHH-SS--SEEEEE-BTTB--HHHHHHHHHHT-EEEEESTT-TTTT--TT-HHHHHHHHHHT--HHHHHHHHHHHHT-EE--B--SHHHHHHHT--SS----HHHHHH----S-------HHHH--TTT-S--SHHHHTTT--

Sequence (612 aa):
GHFVLKSGHTIPAVGLGTWRAGSDTAHSVRRTAIAEEAGYRHVDTAAQQYGVEKEVGRGLKAAMEGGINRKDLFVTSKLWCTELAPDRRVRPALEKTLKDLQLDYLDLYLIHWPFRLKDGAHMPPEAGEVLELDMEGVWREMMEGLVKDGLVVKDIGVCNYTVAKLNRLMRSANVPPAVCQMEMHPGWKNDRIFFEACKKHGIHVTAYSPLGSSEKNLAHDPLVEKVANKLDKTPGQVLLRWALQRGTSVIPKSTRDERIKENIQVFGWEIPEEDFRALGIKDEEKKRRVLTGEELFVNKTHGPYKSATEVWDHEDDGHFVLKKSGHTIPAVGLGTWRAGSDTAHSVRTAIAEAGYRHVDTAAQYGVEKEVGRGLKAAMEGGGINRKDLFVTSKLWCTELAPDRVRPALEKTLKDLQLDYLDLYLIHWPFRLKDGAHMPPEAGEVLELDMEGVWREMEGLVKDGLVKDIGVCNYTVAKLNRLMRSANVPPAVCQMEMHPGWKNDRIFEACKKHGIHVTAYSPLGSSEKNLAHDPLVEKVANKLDKTPGQVLLRWALQRGTSVIPKSTRDERIKEENIQVFGWEIPEEDFRALGIKDEKRVLTGEELFVNKTHGPYKSATEVWDHED

Nearest PDB structures (foldseek):
  5jgw-assembly1_A  TM=1.001E+00  e=1.175E-62  Zea mays
  2vdg-assembly1_A  TM=9.984E-01  e=2.440E-59  Hordeum vulgare
  2bgq-assembly1_A  TM=9.915E-01  e=1.042E-55  Hordeum vulgare
  7f7j-assembly1_B  TM=9.495E-01  e=9.171E-38  Echinochloa colona
  4gac-assembly2_B  TM=9.315E-01  e=9.094E-34  Mus musculus

InterPro domains:
  IPR018170 Aldo/keto reductase, conserved site [PS00062] (150-167)
  IPR018170 Aldo/keto reductase, conserved site [PS00798] (49-66)
  IPR020471 Aldo-keto reductase [PIRSF000097] (14-295)
  IPR020471 Aldo-keto reductase [PR00069] (45-69)
  IPR020471 Aldo-keto reductase [PR00069] (104-122)
  IPR020471 Aldo-keto reductase [PR00069] (150-167)
  IPR020471 Aldo-keto reductase [PR00069] (184-213)
  IPR020471 Aldo-keto reductase [PR00069] (223-247)
  IPR020471 Aldo-keto reductase [PTHR11732] (15-287)
  IPR023210 NADP-dependent oxidoreductase domain [PF00248] (26-284)
  IPR036812 NAD(P)-dependent oxidoreductase domain superfamily [G3DSA:3.20.20.100] (1-319)
  IPR036812 NAD(P)-dependent oxidoreductase domain superfamily [SSF51430] (15-294)
  IPR044498 Aldo-keto reductase family 4C [cd19125] (13-294)